Protein AF-A0A9P6FDU7-F1 (afdb_monomer)

Secondary structure (DSSP, 8-state):
-----PPP---PPPP-------PPPPPPSS-SEEEEEEE----HHHHHHSHHHHHHHHHSEEETTEE---SSHHHHHHHHHHS--TT--S-S---B-TTS--HHHHHHHTT--EEEEETT--STT--SSB-TTS--BGGG-HHHHBHHHHT-HHHHTTEEETTHHHHHHHHHH-TTTSTT-PPPSEEEEE--TTTSSSSS-HHHHHHHHHHHHHHHHTSHHHHTS-EEEEEEESS-S-TT-TT-B--EEEEESSTTTS-GGGTTEEE-S-EETHHHHHHHHHHHT----SSGGG-TTT-PPPHHHHHHHT--PPPPPTTT----SSPPP-GGGS--S---SS-----------PPP------------------

Organism: NCBI:txid979708

Nearest PDB structures (foldseek):
  6vdf-assembly1_A  TM=6.149E-01  e=6.778E-06  Salmonella enterica subsp. enterica serovar Typhimurium
  6xlp-assembly1_A  TM=5.492E-01  e=3.335E-06  Escherichia coli
  6vc7-assembly2_B  TM=5.500E-01  e=1.025E-05  Salmonella enterica subsp. enterica serovar Typhimurium
  5ojh-assembly1_A  TM=5.006E-01  e=8.116E-05  Salmonella enterica subsp. enterica serovar Typhimurium str. LT2
  6pd0-assembly2_B  TM=5.722E-01  e=7.672E-04  Escherichia coli K-12

Solvent-accessible surface area (backbone atoms only — not comparable to full-atom values): 20545 Å² total; per-residue (Å²): 141,81,89,82,84,85,82,83,84,77,85,77,78,78,81,81,74,75,86,82,78,75,73,74,76,64,74,34,64,43,34,45,23,38,40,38,38,51,31,34,42,39,43,28,72,59,47,64,66,34,71,58,50,44,53,50,35,54,64,9,33,30,35,78,32,28,20,24,62,27,34,46,56,26,26,29,40,34,17,39,47,40,28,48,40,60,27,40,51,52,72,65,93,64,71,43,61,55,88,55,69,38,53,65,57,42,35,51,76,67,66,43,48,58,38,34,30,29,31,72,38,89,42,68,51,60,74,60,60,54,45,97,87,61,40,23,51,40,53,69,36,42,60,57,26,27,32,53,27,49,70,29,79,72,54,20,66,31,32,31,25,35,81,51,51,66,55,47,44,54,41,32,48,29,63,86,85,33,64,87,45,71,63,50,30,39,33,39,36,28,57,22,38,60,40,20,9,66,78,53,36,64,64,43,21,41,54,44,48,67,64,53,45,59,62,50,50,67,27,60,36,32,48,74,34,43,25,37,34,38,43,36,42,32,21,35,64,56,67,82,44,44,52,13,50,22,51,31,38,40,38,37,34,34,57,81,46,44,36,76,90,47,36,55,37,74,40,71,64,54,31,27,43,23,14,57,42,25,32,56,21,54,34,62,70,52,66,71,87,76,43,41,28,60,33,58,87,45,12,21,37,50,62,80,43,15,72,57,58,70,53,80,68,56,91,64,54,81,89,69,57,62,74,11,34,55,47,66,54,21,82,75,58,81,48,73,72,89,71,64,96,70,72,88,81,87,76,82,87,84,82,83,83,85,82,80,85,79,87,73,88,79,87,79,85,86,88,84,88,77,88,83,90,134

Sequence (374 aa):
MFASLLATFTHAAKPDNPPNNQQQPPKGKAFDHIFIIFLENTNYALAASDPFFQHLSQIGITLTNYHALTHPSQPNYIASIAGDYYGINNDYDTSIPANYTTIVDLLESKHLTWKTYQEDMPEVCYKLPWTPDGLYFKKHNPFVIHESIAGNATRCKNVVPDSQLPLDLFAASSPTINPGVPLPNYMYYTPNMLNDGHNTTVRDASLFLSSFLPPLLASPAFLHTNTLVVITFDETEDYTISDNLVYTLLLGSNDFVIPPSLKNTTDATFYTHYSLLSTVESNWDLGNLGRNDANKTLANVFKVVADKTGYQNIEVASADVGVFNETIPGFLTGVPHQRSPHGPTSSPSHANAFVPLSTSCLLVTIAFIAATIV

Foldseek 3Di:
DDDDDDDDDDDDDDDDDDPPPLPAQDAWLQFQAEEEEAFAAADAVQLCPAPLSVVQLQQWAKAQFEAFFEDDQLLLLQCLFQVGSQLPFDLDQAAAELVRDTLVVLCVVLPAFEAEEEEPPPFQLDQDQADPVQFDGCSNPNQSSYCVQSVDPVNSNRYGYNVCVVVLLVLQQDCPVNNSSARGRYYYYYGTCQQRDNVHHSNSVSVNCVVPVPCVLVRSNQLVGFYKYKYWYNFHPDLVPQLRGIIMIIHTSDCSNPNPVNRSHYDHANEYSLLSSLQVCLRNVSDHSPHNVPVLLYHFHDVSSCVSSVNDHDRHDPVNRGRRSGGQHHDSNVDPRPDDVDDDPDDDDDDDDDDDDDDDDDDDDDDDDDDDDD

Mean predicted aligned error: 10.51 Å

Radius of gyration: 27.08 Å; Cα contacts (8 Å, |Δi|>4): 723; chains: 1; bounding box: 70×117×84 Å

Structure (mmCIF, N/CA/C/O backbone):
data_AF-A0A9P6FDU7-F1
#
_entry.id   AF-A0A9P6FDU7-F1
#
loop_
_atom_site.group_PDB
_atom_site.id
_atom_site.type_symbol
_atom_site.label_atom_id
_atom_site.label_alt_id
_atom_site.label_comp_id
_atom_site.label_asym_id
_atom_site.label_entity_id
_atom_site.label_seq_id
_atom_site.pdbx_PDB_ins_code
_atom_site.Cartn_x
_atom_site.Cartn_y
_atom_site.Cartn_z
_atom_site.occupancy
_atom_site.B_iso_or_equiv
_atom_site.auth_seq_id
_atom_site.auth_comp_id
_atom_site.auth_asym_id
_atom_site.auth_atom_id
_atom_site.pdbx_PDB_model_num
ATOM 1 N N . MET A 1 1 ? -49.930 70.484 -1.701 1.00 37.16 1 MET A N 1
ATOM 2 C CA . MET A 1 1 ? -50.100 69.398 -2.688 1.00 37.16 1 MET A CA 1
ATOM 3 C C . MET A 1 1 ? -48.739 68.758 -2.906 1.00 37.16 1 MET A C 1
ATOM 5 O O . MET A 1 1 ? -47.911 69.358 -3.572 1.00 37.16 1 MET A O 1
ATOM 9 N N . PHE A 1 2 ? -48.474 67.613 -2.277 1.00 34.53 2 PHE A N 1
ATOM 10 C CA . PHE A 1 2 ? -47.259 66.821 -2.494 1.00 34.53 2 PHE A CA 1
ATOM 11 C C . PHE A 1 2 ? -47.680 65.506 -3.150 1.00 34.53 2 PHE A C 1
ATOM 13 O O . PHE A 1 2 ? -48.535 64.800 -2.617 1.00 34.53 2 PHE A O 1
ATOM 20 N N . ALA A 1 3 ? -47.145 65.241 -4.341 1.00 37.03 3 ALA A N 1
ATOM 21 C CA . ALA A 1 3 ? -47.439 64.054 -5.131 1.00 37.03 3 ALA A CA 1
ATOM 22 C C . ALA A 1 3 ? -46.716 62.832 -4.545 1.00 37.03 3 ALA A C 1
ATOM 24 O O . ALA A 1 3 ? -45.520 62.886 -4.265 1.00 37.03 3 ALA A O 1
ATOM 25 N N . SER A 1 4 ? -47.464 61.746 -4.354 1.00 35.62 4 SER A N 1
ATOM 26 C CA . SER A 1 4 ? -46.976 60.455 -3.871 1.00 35.62 4 SER A CA 1
ATOM 27 C C . SER A 1 4 ? -46.641 59.564 -5.071 1.00 35.62 4 SER A C 1
ATOM 29 O O . SER A 1 4 ? -47.469 59.398 -5.966 1.00 35.62 4 SER A O 1
ATOM 31 N N . LEU A 1 5 ? -45.422 59.027 -5.103 1.00 36.72 5 LEU A N 1
ATOM 32 C CA . LEU A 1 5 ? -44.940 58.089 -6.115 1.00 36.72 5 LEU A CA 1
ATOM 33 C C . LEU A 1 5 ? -45.101 56.665 -5.551 1.00 36.72 5 LEU A C 1
ATOM 35 O O . LEU A 1 5 ? -44.397 56.298 -4.612 1.00 36.72 5 LEU A O 1
ATOM 39 N N . LEU A 1 6 ? -46.037 55.872 -6.085 1.00 39.12 6 LEU A N 1
ATOM 40 C CA . LEU A 1 6 ? -46.142 54.443 -5.768 1.00 39.12 6 LEU A CA 1
ATOM 41 C C . LEU A 1 6 ? -45.146 53.649 -6.624 1.00 39.12 6 LEU A C 1
ATOM 43 O O . LEU A 1 6 ? -45.241 53.648 -7.849 1.00 39.12 6 LEU A O 1
ATOM 47 N N . ALA A 1 7 ? -44.222 52.944 -5.971 1.00 38.97 7 ALA A N 1
ATOM 48 C CA . ALA A 1 7 ? -43.352 51.957 -6.597 1.00 38.97 7 ALA A CA 1
ATOM 49 C C . ALA A 1 7 ? -44.064 50.595 -6.669 1.00 38.97 7 ALA A C 1
ATOM 51 O O . ALA A 1 7 ? -44.467 50.034 -5.650 1.00 38.97 7 ALA A O 1
ATOM 52 N N . THR A 1 8 ? -44.214 50.054 -7.875 1.00 37.62 8 THR A N 1
ATOM 53 C CA . THR A 1 8 ? -44.673 48.683 -8.122 1.00 37.62 8 THR A CA 1
ATOM 54 C C . THR A 1 8 ? -43.504 47.709 -7.974 1.00 37.62 8 THR A C 1
ATOM 56 O O . THR A 1 8 ? -42.554 47.772 -8.752 1.00 37.62 8 THR A O 1
ATOM 59 N N . PHE A 1 9 ? -43.575 46.790 -7.008 1.00 37.19 9 PHE A N 1
ATOM 60 C CA . PHE A 1 9 ? -42.635 45.673 -6.886 1.00 37.19 9 PHE A CA 1
ATOM 61 C C . PHE A 1 9 ? -43.047 44.530 -7.821 1.00 37.19 9 PHE A C 1
ATOM 63 O O . PHE A 1 9 ? -44.046 43.849 -7.585 1.00 37.19 9 PHE A O 1
ATOM 70 N N . THR A 1 10 ? -42.267 44.291 -8.873 1.00 41.31 10 THR A N 1
ATOM 71 C CA . THR A 1 10 ? -42.308 43.039 -9.633 1.00 41.31 10 THR A CA 1
ATOM 72 C C . THR A 1 10 ? -41.514 41.974 -8.871 1.00 41.31 10 THR A C 1
ATOM 74 O O . THR A 1 10 ? -40.350 42.169 -8.526 1.00 41.31 10 THR A O 1
ATOM 77 N N . HIS A 1 11 ? -42.154 40.844 -8.564 1.00 41.19 11 HIS A N 1
ATOM 78 C CA . HIS A 1 11 ? -41.481 39.678 -7.992 1.00 41.19 11 HIS A CA 1
ATOM 79 C C . HIS A 1 11 ? -40.596 39.041 -9.070 1.00 41.19 11 HIS A C 1
ATOM 81 O O . HIS A 1 11 ? -41.097 38.378 -9.976 1.00 41.19 11 HIS A O 1
ATOM 87 N N . ALA A 1 12 ? -39.283 39.258 -8.987 1.00 41.66 12 ALA A N 1
ATOM 88 C CA . ALA A 1 12 ? -38.319 38.515 -9.784 1.00 41.66 12 ALA A CA 1
ATOM 89 C C . ALA A 1 12 ? -38.280 37.057 -9.297 1.00 41.66 12 ALA A C 1
ATOM 91 O O . ALA A 1 12 ? -38.052 36.797 -8.113 1.00 41.66 12 ALA A O 1
ATOM 92 N N . ALA A 1 13 ? -38.523 36.112 -10.207 1.00 46.81 13 ALA A N 1
ATOM 93 C CA . ALA A 1 13 ? -38.339 34.692 -9.947 1.00 46.81 13 ALA A CA 1
ATOM 94 C C . ALA A 1 13 ? -36.870 34.417 -9.586 1.00 46.81 13 ALA A C 1
ATOM 96 O O . ALA A 1 13 ? -35.951 34.924 -10.233 1.00 46.81 13 ALA A O 1
ATOM 97 N N . LYS A 1 14 ? -36.661 33.633 -8.525 1.00 37.91 14 LYS A N 1
ATOM 98 C CA . LYS A 1 14 ? -35.339 33.190 -8.078 1.00 37.91 14 LYS A CA 1
ATOM 99 C C . LYS A 1 14 ? -34.711 32.333 -9.191 1.00 37.91 14 LYS A C 1
ATOM 101 O O . LYS A 1 14 ? -35.411 31.466 -9.706 1.00 37.91 14 LYS A O 1
ATOM 106 N N . PRO A 1 15 ? -33.443 32.549 -9.577 1.00 40.75 15 PRO A N 1
ATOM 107 C CA . PRO A 1 15 ? -32.789 31.678 -10.544 1.00 40.75 15 PRO A CA 1
ATOM 108 C C . PRO A 1 15 ? -32.671 30.269 -9.953 1.00 40.75 15 PRO A C 1
ATOM 110 O O . PRO A 1 15 ? -32.199 30.103 -8.824 1.00 40.75 15 PRO A O 1
ATOM 113 N N . ASP A 1 16 ? -33.133 29.273 -10.706 1.00 44.03 16 ASP A N 1
ATOM 114 C CA . ASP A 1 16 ? -32.938 27.863 -10.388 1.00 44.03 16 ASP A CA 1
ATOM 115 C C . ASP A 1 16 ? -31.435 27.561 -10.396 1.00 44.03 16 ASP A C 1
ATOM 117 O O . ASP A 1 16 ? -30.762 27.680 -11.422 1.00 44.03 16 ASP A O 1
ATOM 121 N N . ASN A 1 17 ? -30.894 27.190 -9.235 1.00 39.34 17 ASN A N 1
ATOM 122 C CA . ASN A 1 17 ? -29.548 26.634 -9.166 1.00 39.34 17 ASN A CA 1
ATOM 123 C C . ASN A 1 17 ? -29.546 25.281 -9.898 1.00 39.34 17 ASN A C 1
ATOM 125 O O . ASN A 1 17 ? -30.415 24.451 -9.612 1.00 39.34 17 ASN A O 1
ATOM 129 N N . PRO A 1 18 ? -28.572 25.007 -10.784 1.00 38.03 18 PRO A N 1
ATOM 130 C CA . PRO A 1 18 ? -28.398 23.664 -11.317 1.00 38.03 18 PRO A CA 1
ATOM 131 C C . PRO A 1 18 ? -28.108 22.694 -10.158 1.00 38.03 18 PRO A C 1
ATOM 133 O O . PRO A 1 18 ? -27.490 23.097 -9.165 1.00 38.03 18 PRO A O 1
ATOM 136 N N . PRO A 1 19 ? -28.534 21.421 -10.242 1.00 41.03 19 PRO A N 1
ATOM 137 C CA . PRO A 1 19 ? -28.217 20.442 -9.217 1.00 41.03 19 PRO A CA 1
ATOM 138 C C . PRO A 1 19 ? -26.701 20.239 -9.197 1.00 41.03 19 PRO A C 1
ATOM 140 O O . PRO A 1 19 ? -26.125 19.633 -10.099 1.00 41.03 19 PRO A O 1
ATOM 143 N N . ASN A 1 20 ? -26.048 20.771 -8.164 1.00 39.84 20 ASN A N 1
ATOM 144 C CA . ASN A 1 20 ? -24.661 20.474 -7.846 1.00 39.84 20 ASN A CA 1
ATOM 145 C C . ASN A 1 20 ? -24.599 19.035 -7.321 1.00 39.84 20 ASN A C 1
ATOM 147 O O . ASN A 1 20 ? -24.580 18.799 -6.116 1.00 39.84 20 ASN A O 1
ATOM 151 N N . ASN A 1 21 ? -24.663 18.065 -8.230 1.00 40.31 21 ASN A N 1
ATOM 152 C CA . ASN A 1 21 ? -24.623 16.645 -7.910 1.00 40.31 21 ASN A CA 1
ATOM 153 C C . ASN A 1 21 ? -23.164 16.200 -7.706 1.00 40.31 21 ASN A C 1
ATOM 155 O O . ASN A 1 21 ? -22.680 15.281 -8.361 1.00 40.31 21 ASN A O 1
ATOM 159 N N . GLN A 1 22 ? -22.436 16.880 -6.814 1.00 51.09 22 GLN A N 1
ATOM 160 C CA . GLN A 1 22 ? -21.206 16.329 -6.255 1.00 51.09 22 GLN A CA 1
ATOM 161 C C . GLN A 1 22 ? -21.613 15.237 -5.272 1.00 51.09 22 GLN A C 1
ATOM 163 O O . GLN A 1 22 ? -21.874 15.485 -4.096 1.00 51.09 22 GLN A O 1
ATOM 168 N N . GLN A 1 23 ? -21.778 14.032 -5.812 1.00 55.41 23 GLN A N 1
ATOM 169 C CA . GLN A 1 23 ? -22.074 12.836 -5.044 1.00 55.41 23 GLN A CA 1
ATOM 170 C C . GLN A 1 23 ? -20.997 12.688 -3.964 1.00 55.41 23 GLN A C 1
ATOM 172 O O . GLN A 1 23 ? -19.807 12.651 -4.274 1.00 55.41 23 GLN A O 1
ATOM 177 N N . GLN A 1 24 ? -21.411 12.674 -2.692 1.00 62.56 24 GLN A N 1
ATOM 178 C CA . GLN A 1 24 ? -20.482 12.436 -1.590 1.00 62.56 24 GLN A CA 1
ATOM 179 C C . GLN A 1 24 ? -19.735 11.113 -1.826 1.00 62.56 24 GLN A C 1
ATOM 181 O O . GLN A 1 24 ? -20.346 10.176 -2.353 1.00 62.56 24 GLN A O 1
ATOM 186 N N . PRO A 1 25 ? -18.447 11.016 -1.440 1.00 67.31 25 PRO A N 1
ATOM 187 C CA . PRO A 1 25 ? -17.672 9.797 -1.626 1.00 67.31 25 PRO A CA 1
ATOM 188 C C . PRO A 1 25 ? -18.409 8.595 -1.037 1.00 67.31 25 PRO A C 1
ATOM 190 O O . PRO A 1 25 ? -18.948 8.713 0.073 1.00 67.31 25 PRO A O 1
ATOM 193 N N . PRO A 1 26 ? -18.421 7.443 -1.727 1.00 82.50 26 PRO A N 1
ATOM 194 C CA . PRO A 1 26 ? -19.001 6.232 -1.173 1.00 82.50 26 PRO A CA 1
ATOM 195 C C . PRO A 1 26 ? -18.349 5.888 0.174 1.00 82.50 26 PRO A C 1
ATOM 197 O O . PRO A 1 26 ? -17.127 5.775 0.285 1.00 82.50 26 PRO A O 1
ATOM 200 N N . LYS A 1 27 ? -19.180 5.739 1.209 1.00 92.12 27 LYS A N 1
ATOM 201 C CA . LYS A 1 27 ? -18.742 5.327 2.546 1.00 92.12 27 LYS A CA 1
ATOM 202 C C . LYS A 1 27 ? -18.352 3.855 2.538 1.00 92.12 27 LYS A C 1
ATOM 204 O O . LYS A 1 27 ? -19.052 3.040 1.935 1.00 92.12 27 LYS A O 1
ATOM 209 N N . GLY A 1 28 ? -17.249 3.521 3.198 1.00 95.81 28 GLY A N 1
ATOM 210 C CA . GLY A 1 28 ? -16.852 2.127 3.382 1.00 95.81 28 GLY A CA 1
ATOM 211 C C . GLY A 1 28 ? -17.377 1.558 4.694 1.00 95.81 28 GLY A C 1
ATOM 212 O O . GLY A 1 28 ? -17.835 2.282 5.580 1.00 95.81 28 GLY A O 1
ATOM 213 N N . LYS A 1 29 ? -17.341 0.232 4.820 1.00 96.81 29 LYS A N 1
ATOM 214 C CA . LYS A 1 29 ? -17.846 -0.474 6.008 1.00 96.81 29 LYS A CA 1
ATOM 215 C C . LYS A 1 29 ? -16.932 -0.292 7.226 1.00 96.81 29 LYS A C 1
ATOM 217 O O . LYS A 1 29 ? -17.412 -0.192 8.353 1.00 96.81 29 LYS A O 1
ATOM 222 N N . ALA A 1 30 ? -15.619 -0.258 7.008 1.00 97.62 30 ALA A N 1
ATOM 223 C CA . ALA A 1 30 ? -14.596 -0.158 8.045 1.00 97.62 30 ALA A CA 1
ATOM 224 C C . ALA A 1 30 ? -13.856 1.182 8.052 1.00 97.62 30 ALA A C 1
ATOM 226 O O . ALA A 1 30 ? -13.525 1.677 9.133 1.00 97.62 30 ALA A O 1
ATOM 227 N N . PHE A 1 31 ? -13.629 1.750 6.869 1.00 96.94 31 PHE A N 1
ATOM 228 C CA . PHE A 1 31 ? -12.971 3.033 6.629 1.00 96.94 31 PHE A CA 1
ATOM 229 C C . PHE A 1 31 ? -13.523 3.673 5.346 1.00 96.94 31 PHE A C 1
ATOM 231 O O . PHE A 1 31 ? -13.993 2.975 4.454 1.00 96.94 31 PHE A O 1
ATOM 238 N N . ASP A 1 32 ? -13.442 4.996 5.236 1.00 95.44 32 ASP A N 1
ATOM 239 C CA . ASP A 1 32 ? -13.854 5.770 4.055 1.00 95.44 32 ASP A CA 1
ATOM 240 C C . ASP A 1 32 ? -12.688 6.078 3.110 1.00 95.44 32 ASP A C 1
ATOM 242 O O . ASP A 1 32 ? -12.901 6.393 1.936 1.00 95.44 32 ASP A O 1
ATOM 246 N N . HIS A 1 33 ? -11.463 5.991 3.631 1.00 96.00 33 HIS A N 1
ATOM 247 C CA . HIS A 1 33 ? -10.228 6.183 2.885 1.00 96.00 33 HIS A CA 1
ATOM 248 C C . HIS A 1 33 ? -9.180 5.172 3.349 1.00 96.00 33 HIS A C 1
ATOM 250 O O . HIS A 1 33 ? -9.151 4.792 4.521 1.00 96.00 33 HIS A O 1
ATOM 256 N N . ILE A 1 34 ? -8.294 4.768 2.451 1.00 98.00 34 ILE A N 1
ATOM 257 C CA . ILE A 1 34 ? -7.098 3.997 2.778 1.00 98.00 34 ILE A CA 1
ATOM 258 C C . ILE A 1 34 ? -5.871 4.717 2.237 1.00 98.00 34 ILE A C 1
ATOM 260 O O . ILE A 1 34 ? -5.905 5.234 1.1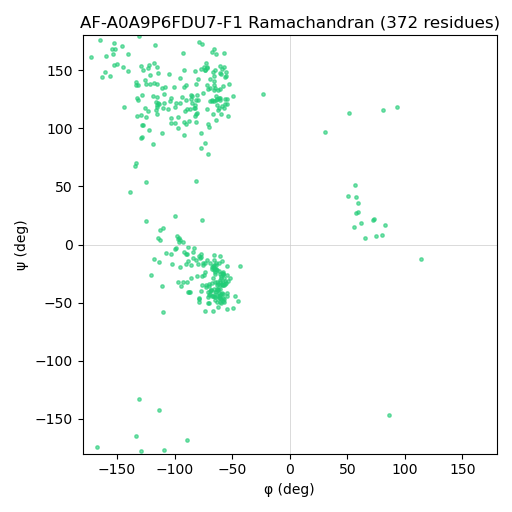20 1.00 98.00 34 ILE A O 1
ATOM 264 N N . PHE A 1 35 ? -4.802 4.754 3.027 1.00 98.31 35 PHE A N 1
ATOM 265 C CA . PHE A 1 35 ? -3.504 5.253 2.606 1.00 98.31 35 PHE A CA 1
ATOM 266 C C . PHE A 1 35 ? -2.427 4.198 2.829 1.00 98.31 35 PHE A C 1
ATOM 268 O O . PHE A 1 35 ? -2.095 3.874 3.966 1.00 98.31 35 PHE A O 1
ATOM 275 N N . ILE A 1 36 ? -1.911 3.646 1.738 1.00 98.81 36 ILE A N 1
ATOM 276 C CA . ILE A 1 36 ? -0.890 2.600 1.757 1.00 98.81 36 ILE A CA 1
ATOM 277 C C . ILE A 1 36 ? 0.460 3.265 1.516 1.00 98.81 36 ILE A C 1
ATOM 279 O O . ILE A 1 36 ? 0.637 3.916 0.492 1.00 98.81 36 ILE A O 1
ATOM 283 N N . ILE A 1 37 ? 1.390 3.109 2.450 1.00 98.75 37 ILE A N 1
ATOM 284 C CA . ILE A 1 37 ? 2.788 3.514 2.317 1.00 98.75 37 ILE A CA 1
ATOM 285 C C . ILE A 1 37 ? 3.592 2.233 2.122 1.00 98.75 37 ILE A C 1
ATOM 287 O O . ILE A 1 37 ? 3.596 1.364 2.998 1.00 98.75 37 ILE A O 1
ATOM 291 N N . PHE A 1 38 ? 4.217 2.113 0.957 1.00 97.75 38 PHE A N 1
ATOM 292 C CA . PHE A 1 38 ? 4.918 0.909 0.527 1.00 97.75 38 PHE A CA 1
ATOM 293 C C . PHE A 1 38 ? 6.420 1.199 0.494 1.00 97.75 38 PHE A C 1
ATOM 295 O O . PHE A 1 38 ? 6.918 1.823 -0.445 1.00 97.75 38 PHE A O 1
ATOM 302 N N . LEU A 1 39 ? 7.089 0.834 1.586 1.00 98.25 39 LEU A N 1
ATOM 303 C CA . LEU A 1 39 ? 8.531 0.968 1.782 1.00 98.25 39 LEU A CA 1
ATOM 304 C C . LEU A 1 39 ? 9.272 -0.157 1.063 1.00 98.25 39 LEU A C 1
ATOM 306 O O . LEU A 1 39 ? 8.645 -1.088 0.554 1.00 98.25 39 LEU A O 1
ATOM 310 N N . GLU A 1 40 ? 10.594 -0.071 1.068 1.00 92.62 40 GLU A N 1
ATOM 311 C CA . GLU A 1 40 ? 11.456 -1.010 0.375 1.00 92.62 40 GLU A CA 1
ATOM 312 C C . GLU A 1 40 ? 12.316 -1.825 1.348 1.00 92.62 40 GLU A C 1
ATOM 314 O O . GLU A 1 40 ? 12.619 -1.401 2.470 1.00 92.62 40 GLU A O 1
ATOM 319 N N . ASN A 1 41 ? 12.548 -3.048 0.891 1.00 88.50 41 ASN A N 1
ATOM 320 C CA . ASN A 1 41 ? 12.980 -4.263 1.522 1.00 88.50 41 ASN A CA 1
ATOM 321 C C . ASN A 1 41 ? 13.754 -4.137 2.837 1.00 88.50 41 ASN A C 1
ATOM 323 O O . ASN A 1 41 ? 14.725 -3.406 3.029 1.00 88.50 41 ASN A O 1
ATOM 327 N N . THR A 1 42 ? 13.278 -4.907 3.812 1.00 95.12 42 THR A N 1
ATOM 328 C CA . THR A 1 42 ? 13.975 -5.067 5.080 1.00 95.12 42 THR A CA 1
ATOM 329 C C . THR A 1 42 ? 13.505 -6.317 5.805 1.00 95.12 42 THR A C 1
ATOM 331 O O . THR A 1 42 ? 12.343 -6.717 5.744 1.00 95.12 42 THR A O 1
ATOM 334 N N . ASN A 1 43 ? 14.403 -6.932 6.570 1.00 95.44 43 ASN A N 1
ATOM 335 C CA . ASN A 1 43 ? 14.043 -8.079 7.396 1.00 95.44 43 ASN A CA 1
ATOM 336 C C . ASN A 1 43 ? 13.124 -7.642 8.547 1.00 95.44 43 ASN A C 1
ATOM 338 O O . ASN A 1 43 ? 13.446 -6.696 9.272 1.00 95.44 43 ASN A O 1
ATOM 342 N N . TYR A 1 44 ? 12.038 -8.389 8.794 1.00 96.75 44 TYR A N 1
ATOM 343 C CA . TYR A 1 44 ? 11.055 -8.092 9.850 1.00 96.75 44 TYR A CA 1
ATOM 344 C C . TYR A 1 44 ? 11.701 -7.713 11.188 1.00 96.75 44 TYR A C 1
ATOM 346 O O . TYR A 1 44 ? 11.335 -6.713 11.802 1.00 96.75 44 TYR A O 1
ATOM 354 N N . ALA A 1 45 ? 12.678 -8.504 11.647 1.00 96.62 45 ALA A N 1
ATOM 355 C CA . ALA A 1 45 ? 13.324 -8.293 12.941 1.00 96.62 45 ALA A CA 1
ATOM 356 C C . ALA A 1 45 ? 14.056 -6.946 13.024 1.00 96.62 45 ALA A C 1
ATOM 358 O O . ALA A 1 45 ? 14.082 -6.333 14.091 1.00 96.62 45 ALA A O 1
ATOM 359 N N . LEU A 1 46 ? 14.623 -6.476 11.909 1.00 96.75 46 LEU A N 1
ATOM 360 C CA . LEU A 1 46 ? 15.338 -5.210 11.851 1.00 96.75 46 LEU A CA 1
ATOM 361 C C . LEU A 1 46 ? 14.351 -4.040 11.975 1.00 96.75 46 LEU A C 1
ATOM 363 O O . LEU A 1 46 ? 14.509 -3.225 12.884 1.00 96.75 46 LEU A O 1
ATOM 367 N N . ALA A 1 47 ? 13.278 -4.029 11.177 1.00 97.19 47 ALA A N 1
ATOM 368 C CA . ALA A 1 47 ? 12.203 -3.037 11.294 1.00 97.19 47 ALA A CA 1
ATOM 369 C C . ALA A 1 47 ? 11.523 -3.057 12.669 1.00 97.19 47 ALA A C 1
ATOM 371 O O . ALA A 1 47 ? 11.379 -2.017 13.306 1.00 97.19 47 ALA A O 1
ATOM 372 N N . ALA A 1 48 ? 11.170 -4.237 13.186 1.00 97.38 48 ALA A N 1
ATOM 373 C CA . ALA A 1 48 ? 10.529 -4.382 14.494 1.00 97.38 48 ALA A CA 1
ATOM 374 C C . ALA A 1 48 ? 11.428 -3.939 15.669 1.00 97.38 48 ALA A C 1
ATOM 376 O O . ALA A 1 48 ? 10.935 -3.658 16.767 1.00 97.38 48 ALA A O 1
ATOM 377 N N . SER A 1 49 ? 12.748 -3.890 15.464 1.00 97.31 49 SER A N 1
ATOM 378 C CA . SER A 1 49 ? 13.711 -3.406 16.457 1.00 97.31 49 SER A CA 1
ATOM 379 C C . SER A 1 49 ? 13.960 -1.896 16.399 1.00 97.31 49 SER A C 1
ATOM 381 O O . SER A 1 49 ? 14.512 -1.346 17.355 1.00 97.31 49 SER A O 1
ATOM 383 N N . ASP A 1 50 ? 13.551 -1.213 15.325 1.00 98.12 50 ASP A N 1
ATOM 384 C CA . ASP A 1 50 ? 13.761 0.227 15.193 1.00 98.12 50 ASP A CA 1
ATOM 385 C C . ASP A 1 50 ? 12.843 1.013 16.160 1.00 98.12 50 ASP A C 1
ATOM 387 O O . ASP A 1 50 ? 11.637 0.742 16.240 1.00 98.12 50 ASP A O 1
ATOM 391 N N . PRO A 1 51 ? 13.372 2.013 16.895 1.00 97.88 51 PRO A N 1
ATOM 392 C CA . PRO A 1 51 ? 12.602 2.734 17.908 1.00 97.88 51 PRO A CA 1
ATOM 393 C C . PRO A 1 51 ? 11.347 3.437 17.386 1.00 97.88 51 PRO A C 1
ATOM 395 O O . PRO A 1 51 ? 10.355 3.540 18.113 1.00 97.88 51 PRO A O 1
ATOM 398 N N . PHE A 1 52 ? 11.370 3.959 16.158 1.00 97.94 52 PHE A N 1
ATOM 399 C CA . PHE A 1 52 ? 10.216 4.667 15.618 1.00 97.94 52 PHE A CA 1
ATOM 400 C C . PHE A 1 52 ? 9.136 3.684 15.166 1.00 97.94 52 PHE A C 1
ATOM 402 O O . PHE A 1 52 ? 7.966 3.888 15.481 1.00 97.94 52 PHE A O 1
ATOM 409 N N . PHE A 1 53 ? 9.504 2.566 14.539 1.00 98.12 53 PHE A N 1
ATOM 410 C CA . PHE A 1 53 ? 8.545 1.499 14.235 1.00 98.12 53 PHE A CA 1
ATOM 411 C C . PHE A 1 53 ? 7.927 0.891 15.506 1.00 98.12 53 PHE A C 1
ATOM 413 O O . PHE A 1 53 ? 6.715 0.666 15.551 1.00 98.12 53 PHE A O 1
ATOM 420 N N . GLN A 1 54 ? 8.704 0.727 16.582 1.00 98.25 54 GLN A N 1
ATOM 421 C CA . GLN A 1 54 ? 8.170 0.342 17.896 1.00 98.25 54 GLN A CA 1
ATOM 422 C C . GLN A 1 54 ? 7.180 1.370 18.448 1.00 98.25 54 GLN A C 1
ATOM 424 O O . GLN A 1 54 ? 6.138 0.997 18.986 1.00 98.25 54 GLN A O 1
ATOM 429 N N . HIS A 1 55 ? 7.470 2.664 18.298 1.00 97.81 55 HIS A N 1
ATOM 430 C CA . HIS A 1 55 ? 6.528 3.713 18.674 1.00 97.81 55 HIS A CA 1
ATOM 431 C C . HIS A 1 55 ? 5.229 3.628 17.862 1.00 97.81 55 HIS A C 1
ATOM 433 O O . HIS A 1 55 ? 4.144 3.691 18.437 1.00 97.81 55 HIS A O 1
ATOM 439 N N . LEU A 1 56 ? 5.318 3.417 16.547 1.00 97.94 56 LEU A N 1
ATOM 440 C CA . LEU A 1 56 ? 4.137 3.244 15.703 1.00 97.94 56 LEU A CA 1
ATOM 441 C C . LEU A 1 56 ? 3.322 1.999 16.106 1.00 97.94 56 LEU A C 1
ATOM 443 O O . LEU A 1 56 ? 2.095 2.070 16.168 1.00 97.94 56 LEU A O 1
ATOM 447 N N . SER A 1 57 ? 3.980 0.891 16.469 1.00 98.00 57 SER A N 1
ATOM 448 C CA . SER A 1 57 ? 3.314 -0.311 17.005 1.00 98.00 57 SER A CA 1
ATOM 449 C C . SER A 1 57 ? 2.473 -0.014 18.255 1.00 98.00 57 SER A C 1
ATOM 451 O O . SER A 1 57 ? 1.388 -0.567 18.411 1.00 98.00 57 SER A O 1
ATOM 453 N N . GLN A 1 58 ? 2.901 0.916 19.118 1.00 97.88 58 GLN A N 1
ATOM 454 C CA . GLN A 1 58 ? 2.146 1.291 20.327 1.00 97.88 58 GLN A CA 1
ATOM 455 C C . GLN A 1 58 ? 0.823 2.011 20.027 1.00 97.88 58 GLN A C 1
ATOM 457 O O . GLN A 1 58 ? -0.064 2.052 20.880 1.00 97.88 58 GLN A O 1
ATOM 462 N N . ILE A 1 59 ? 0.674 2.593 18.837 1.00 96.56 59 ILE A N 1
ATOM 463 C CA . ILE A 1 59 ? -0.522 3.349 18.434 1.00 96.56 59 ILE A CA 1
ATOM 464 C C . ILE A 1 59 ? -1.318 2.664 17.315 1.00 96.56 59 ILE A C 1
ATOM 466 O O . ILE A 1 59 ? -2.320 3.216 16.858 1.00 96.56 59 ILE A O 1
ATOM 470 N N . GLY A 1 60 ? -0.904 1.464 16.905 1.00 98.00 60 GLY A N 1
ATOM 471 C CA . GLY A 1 60 ? -1.499 0.693 15.817 1.00 98.00 60 GLY A CA 1
ATOM 472 C C . GLY A 1 60 ? -1.749 -0.773 16.155 1.00 98.00 60 GLY A C 1
ATOM 473 O O . GLY A 1 60 ? -1.723 -1.172 17.321 1.00 98.00 60 GLY A O 1
ATOM 474 N N . ILE A 1 61 ? -1.990 -1.555 15.103 1.00 98.81 61 ILE A N 1
ATOM 475 C CA . ILE A 1 61 ? -2.043 -3.022 15.123 1.00 98.81 61 ILE A CA 1
ATOM 476 C C . ILE A 1 61 ? -0.888 -3.539 14.268 1.00 98.81 61 ILE A C 1
ATOM 478 O O . ILE A 1 61 ? -0.839 -3.245 13.071 1.00 98.81 61 ILE A O 1
ATOM 482 N N . THR A 1 62 ? 0.015 -4.320 14.852 1.00 98.81 62 THR A N 1
ATOM 483 C CA . THR A 1 62 ? 1.113 -4.957 14.107 1.00 98.81 62 THR A CA 1
ATOM 484 C C . THR A 1 62 ? 0.635 -6.280 13.513 1.00 98.81 62 THR A C 1
ATOM 486 O O . THR A 1 62 ? 0.143 -7.144 14.241 1.00 98.81 62 THR A O 1
ATOM 489 N N . LEU A 1 63 ? 0.782 -6.462 12.201 1.00 98.81 63 LEU A N 1
ATOM 490 C CA . LEU A 1 63 ? 0.465 -7.719 11.522 1.00 98.81 63 LEU A CA 1
ATOM 491 C C . LEU A 1 63 ? 1.703 -8.621 11.574 1.00 98.81 63 LEU A C 1
ATOM 493 O O . LEU A 1 63 ? 2.694 -8.361 10.898 1.00 98.81 63 LEU A O 1
ATOM 497 N N . THR A 1 64 ? 1.671 -9.660 12.405 1.00 98.00 64 THR A N 1
ATOM 498 C CA . THR A 1 64 ? 2.856 -10.485 12.716 1.00 98.00 64 THR A CA 1
ATOM 499 C C . THR A 1 64 ? 3.000 -11.714 11.820 1.00 98.00 64 THR A C 1
ATOM 501 O O . THR A 1 64 ? 3.889 -12.526 12.043 1.00 98.00 64 THR A O 1
ATOM 504 N N . ASN A 1 65 ? 2.096 -11.884 10.855 1.00 97.31 65 ASN A N 1
ATOM 505 C CA . ASN A 1 65 ? 2.035 -13.019 9.933 1.00 97.31 65 ASN A CA 1
ATOM 506 C C . ASN A 1 65 ? 1.705 -12.516 8.514 1.00 97.31 65 ASN A C 1
ATOM 508 O O . ASN A 1 65 ? 0.778 -12.993 7.859 1.00 97.31 65 ASN A O 1
ATOM 512 N N . TYR A 1 66 ? 2.394 -11.444 8.104 1.00 98.31 66 TYR A N 1
ATOM 513 C CA . TYR A 1 66 ? 2.219 -10.780 6.815 1.00 98.31 66 TYR A CA 1
ATOM 514 C C . TYR A 1 66 ? 3.451 -11.021 5.941 1.00 98.31 66 TYR A C 1
ATOM 516 O O . TYR A 1 66 ? 4.558 -10.602 6.281 1.00 98.31 66 TYR A O 1
ATOM 524 N N . HIS A 1 67 ? 3.238 -11.685 4.813 1.00 97.88 67 HIS A N 1
ATOM 525 C CA . HIS A 1 67 ? 4.295 -12.168 3.935 1.00 97.88 67 HIS A CA 1
ATOM 526 C C . HIS A 1 67 ? 4.303 -11.392 2.618 1.00 97.88 67 HIS A C 1
ATOM 528 O O . HIS A 1 67 ? 3.258 -11.174 1.994 1.00 97.88 67 HIS A O 1
ATOM 534 N N . ALA A 1 68 ? 5.484 -10.988 2.171 1.00 97.62 68 ALA A N 1
ATOM 535 C CA . ALA A 1 68 ? 5.679 -10.621 0.780 1.00 97.62 68 ALA A CA 1
ATOM 536 C C . ALA A 1 68 ? 5.495 -11.852 -0.120 1.00 97.62 68 ALA A C 1
ATOM 538 O O . ALA A 1 68 ? 5.348 -12.983 0.350 1.00 97.62 68 ALA A O 1
ATOM 539 N N . LEU A 1 69 ? 5.396 -11.636 -1.427 1.00 95.75 69 LEU A N 1
ATOM 540 C CA . LEU A 1 69 ? 4.981 -12.687 -2.356 1.00 95.75 69 LEU A CA 1
ATOM 541 C C . LEU A 1 69 ? 6.146 -13.381 -3.030 1.00 95.75 69 LEU A C 1
ATOM 543 O O . LEU A 1 69 ? 6.016 -14.547 -3.413 1.00 95.75 69 LEU A O 1
ATOM 547 N N . THR A 1 70 ? 7.227 -12.649 -3.275 1.00 94.50 70 THR A N 1
ATOM 548 C CA . THR A 1 70 ? 8.348 -13.158 -4.052 1.00 94.50 70 THR A CA 1
ATOM 549 C C . THR A 1 70 ? 9.585 -12.267 -3.942 1.00 94.50 70 THR A C 1
ATOM 551 O O . THR A 1 70 ? 9.574 -11.303 -3.188 1.00 94.50 70 THR A O 1
ATOM 554 N N . HIS A 1 71 ? 10.614 -12.612 -4.716 1.00 92.56 71 HIS A N 1
ATOM 555 C CA . HIS A 1 71 ? 11.769 -11.780 -5.034 1.00 92.56 71 HIS A CA 1
ATOM 556 C C . HIS A 1 71 ? 11.955 -11.679 -6.552 1.00 92.56 71 HIS A C 1
ATOM 558 O O . HIS A 1 71 ? 11.820 -12.712 -7.230 1.00 92.56 71 HIS A O 1
ATOM 564 N N . PRO A 1 72 ? 12.349 -10.518 -7.114 1.00 93.94 72 PRO A N 1
ATOM 565 C CA . PRO A 1 72 ? 12.684 -9.248 -6.442 1.00 93.94 72 PRO A CA 1
ATOM 566 C C . PRO A 1 72 ? 11.467 -8.313 -6.234 1.00 93.94 72 PRO A C 1
ATOM 568 O O . PRO A 1 72 ? 10.325 -8.721 -6.465 1.00 93.94 72 PRO A O 1
ATOM 571 N N . SER A 1 73 ? 11.730 -7.054 -5.866 1.00 95.69 73 SER A N 1
ATOM 572 C CA . SER A 1 73 ? 10.786 -5.985 -5.511 1.00 95.69 73 SER A CA 1
ATOM 573 C C . SER A 1 73 ? 9.627 -5.763 -6.486 1.00 95.69 73 SER A C 1
ATOM 575 O O . SER A 1 73 ? 8.457 -5.766 -6.095 1.00 95.69 73 SER A O 1
ATOM 577 N N . GLN A 1 74 ? 9.903 -5.537 -7.778 1.00 96.50 74 GLN A N 1
ATOM 578 C CA . GLN A 1 74 ? 8.895 -5.097 -8.757 1.00 96.50 74 GLN A CA 1
ATOM 579 C C . GLN A 1 74 ? 7.652 -6.014 -8.827 1.00 96.50 74 GLN A C 1
ATOM 581 O O . GLN A 1 74 ? 6.526 -5.501 -8.846 1.00 96.50 74 GLN A O 1
ATOM 586 N N . PRO A 1 75 ? 7.797 -7.351 -8.850 1.00 96.69 75 PRO A N 1
ATOM 587 C CA . PRO A 1 75 ? 6.692 -8.294 -8.683 1.00 96.69 75 PRO A CA 1
ATOM 588 C C . PRO A 1 75 ? 5.758 -8.006 -7.498 1.00 96.69 75 PRO A C 1
ATOM 590 O O . PRO A 1 75 ? 4.537 -8.046 -7.671 1.00 96.69 75 PRO A O 1
ATOM 593 N N . ASN A 1 76 ? 6.293 -7.671 -6.322 1.00 98.00 76 ASN A N 1
ATOM 594 C CA . ASN A 1 76 ? 5.508 -7.383 -5.119 1.00 98.00 76 ASN A CA 1
ATOM 595 C C . ASN A 1 76 ? 4.652 -6.117 -5.292 1.00 98.00 76 ASN A C 1
ATOM 597 O O . ASN A 1 76 ? 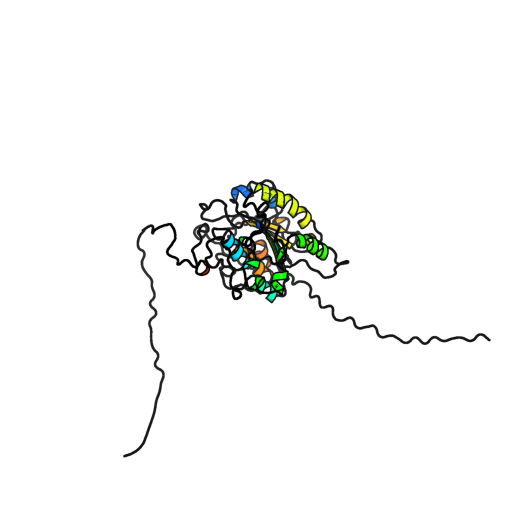3.446 -6.144 -5.018 1.00 98.00 76 ASN A O 1
ATOM 601 N N . TYR A 1 77 ? 5.225 -5.045 -5.854 1.00 98.25 77 TYR A N 1
ATOM 602 C CA . TYR A 1 77 ? 4.487 -3.823 -6.209 1.00 98.25 77 TYR A CA 1
ATOM 603 C C . TYR A 1 77 ? 3.372 -4.092 -7.227 1.00 98.25 77 TYR A C 1
ATOM 605 O O . TYR A 1 77 ? 2.260 -3.584 -7.095 1.00 98.25 77 TYR A O 1
ATOM 613 N N . ILE A 1 78 ? 3.641 -4.889 -8.263 1.00 98.19 78 ILE A N 1
ATOM 614 C CA . ILE A 1 78 ? 2.644 -5.230 -9.289 1.00 98.19 78 ILE A CA 1
ATOM 615 C C . ILE A 1 78 ? 1.484 -6.010 -8.664 1.00 98.19 78 ILE A C 1
ATOM 617 O O . ILE A 1 78 ? 0.313 -5.664 -8.856 1.00 98.19 78 ILE A O 1
ATOM 621 N N . ALA A 1 79 ? 1.808 -7.044 -7.893 1.00 97.75 79 ALA A N 1
ATOM 622 C CA . ALA A 1 79 ? 0.832 -7.918 -7.270 1.00 97.75 79 ALA A CA 1
ATOM 623 C C . ALA A 1 79 ? -0.063 -7.195 -6.254 1.00 97.75 79 ALA A C 1
ATOM 625 O O . ALA A 1 79 ? -1.246 -7.535 -6.159 1.00 97.75 79 ALA A O 1
ATOM 626 N N . SER A 1 80 ? 0.453 -6.175 -5.558 1.00 98.12 80 SER A N 1
ATOM 627 C CA . SER A 1 80 ? -0.300 -5.414 -4.550 1.00 98.12 80 SER A CA 1
ATOM 628 C C . SER A 1 80 ? -1.501 -4.648 -5.119 1.00 98.12 80 SER A C 1
ATOM 630 O O . SER A 1 80 ? -2.441 -4.363 -4.379 1.00 98.12 80 SER A O 1
ATOM 632 N N . ILE A 1 81 ? -1.513 -4.349 -6.427 1.00 98.56 81 ILE A N 1
ATOM 633 C CA . ILE A 1 81 ? -2.644 -3.676 -7.093 1.00 98.56 81 ILE A CA 1
ATOM 634 C C . ILE A 1 81 ? -3.372 -4.553 -8.114 1.00 98.56 81 ILE A C 1
ATOM 636 O O . ILE A 1 81 ? -4.464 -4.192 -8.559 1.00 98.56 81 ILE A O 1
ATOM 640 N N . ALA A 1 82 ? -2.767 -5.667 -8.530 1.00 98.25 82 ALA A N 1
ATOM 641 C CA . ALA A 1 82 ? -3.264 -6.482 -9.632 1.00 98.25 82 ALA A CA 1
ATOM 642 C C . ALA A 1 82 ? -3.661 -7.907 -9.234 1.00 98.25 82 ALA A C 1
ATOM 644 O O . ALA A 1 82 ? -4.295 -8.592 -10.031 1.00 98.25 82 ALA A O 1
ATOM 645 N N . GLY A 1 83 ? -3.314 -8.387 -8.041 1.00 97.44 83 GLY A N 1
ATOM 646 C CA . GLY A 1 83 ? -3.685 -9.736 -7.601 1.00 97.44 83 GLY A CA 1
ATOM 647 C C . GLY A 1 83 ? -2.869 -10.845 -8.274 1.00 97.44 83 GLY A C 1
ATOM 648 O O . GLY A 1 83 ? -3.182 -12.022 -8.114 1.00 97.44 83 GLY A O 1
ATOM 649 N N . ASP A 1 84 ? -1.840 -10.480 -9.039 1.00 95.44 84 ASP A N 1
ATOM 650 C CA . ASP A 1 84 ? -0.891 -11.372 -9.702 1.00 95.44 84 ASP A CA 1
ATOM 651 C C . ASP A 1 84 ? 0.348 -10.554 -10.109 1.00 95.44 84 ASP A C 1
ATOM 653 O O . ASP A 1 84 ? 0.213 -9.391 -10.489 1.00 95.44 84 ASP A O 1
ATOM 657 N N . TYR A 1 85 ? 1.538 -11.148 -10.040 1.00 94.00 85 TYR A N 1
ATOM 658 C CA . TYR A 1 85 ? 2.776 -10.583 -10.594 1.00 94.00 85 TYR A CA 1
ATOM 659 C C . TYR A 1 85 ? 3.105 -11.144 -11.988 1.00 94.00 85 TYR A C 1
ATOM 661 O O . TYR A 1 85 ? 4.149 -10.839 -12.563 1.00 94.00 85 TYR A O 1
ATOM 669 N N . TYR A 1 86 ? 2.220 -11.970 -12.556 1.00 92.31 86 TYR A N 1
ATOM 670 C CA . TYR A 1 86 ? 2.264 -12.503 -13.922 1.00 92.31 86 TYR A CA 1
ATOM 671 C C . TYR A 1 86 ? 3.545 -13.292 -14.240 1.00 92.31 86 TYR A C 1
ATOM 673 O O . TYR A 1 86 ? 3.993 -13.376 -15.391 1.00 92.31 86 TYR A O 1
ATOM 681 N N . GLY A 1 87 ? 4.146 -13.860 -13.192 1.00 88.50 87 GLY A N 1
ATOM 682 C CA . GLY A 1 87 ? 5.438 -14.539 -13.222 1.00 88.50 87 GLY A CA 1
ATOM 683 C C . GLY A 1 87 ? 6.617 -13.648 -13.621 1.00 88.50 87 GLY A C 1
ATOM 684 O O . GLY A 1 87 ? 7.647 -14.173 -14.040 1.00 88.50 87 GLY A O 1
ATOM 685 N N . ILE A 1 88 ? 6.489 -12.321 -13.536 1.00 89.94 88 ILE A N 1
ATOM 686 C CA . ILE A 1 88 ? 7.635 -11.408 -13.620 1.00 89.94 88 ILE A CA 1
ATOM 687 C C . ILE A 1 88 ? 8.568 -11.750 -12.464 1.00 89.94 88 ILE A C 1
ATOM 689 O O . ILE A 1 88 ? 8.110 -11.796 -11.336 1.00 89.94 88 ILE A O 1
ATOM 693 N N . ASN A 1 89 ? 9.842 -12.007 -12.761 1.00 89.69 89 ASN A N 1
ATOM 694 C CA . ASN A 1 89 ? 10.847 -12.513 -11.818 1.00 89.69 89 ASN A CA 1
ATOM 695 C C . ASN A 1 89 ? 12.096 -11.620 -11.735 1.00 89.69 89 ASN A C 1
ATOM 697 O O . ASN A 1 89 ? 13.194 -12.092 -11.441 1.00 89.69 89 ASN A O 1
ATOM 701 N N . ASN A 1 90 ? 11.962 -10.365 -12.146 1.00 90.75 90 ASN A N 1
ATOM 702 C CA . ASN A 1 90 ? 13.050 -9.411 -12.282 1.00 90.75 90 ASN A CA 1
ATOM 703 C C . ASN A 1 90 ? 12.509 -7.980 -12.146 1.00 90.75 90 ASN A C 1
ATOM 705 O O . ASN A 1 90 ? 11.304 -7.754 -12.245 1.00 90.75 90 ASN A O 1
ATOM 709 N N . ASP A 1 91 ? 13.435 -7.036 -12.007 1.00 92.75 91 ASP A N 1
ATOM 710 C CA . ASP A 1 91 ? 13.187 -5.593 -11.902 1.00 92.75 91 ASP A CA 1
ATOM 711 C C . ASP A 1 91 ? 13.413 -4.853 -13.235 1.00 92.75 91 ASP A C 1
ATOM 713 O O . ASP A 1 91 ? 13.777 -3.675 -13.274 1.00 92.75 91 ASP A O 1
ATOM 717 N N . TYR A 1 92 ? 13.292 -5.549 -14.369 1.00 92.75 92 TYR A N 1
ATOM 718 C CA . TYR A 1 92 ? 13.470 -4.906 -15.666 1.00 92.75 92 TYR A CA 1
ATOM 719 C C . TYR A 1 92 ? 12.272 -4.030 -16.009 1.00 92.75 92 TYR A C 1
ATOM 721 O O . TYR A 1 92 ? 11.126 -4.345 -15.668 1.00 92.75 92 TYR A O 1
ATOM 729 N N . ASP A 1 93 ? 12.545 -2.966 -16.771 1.00 93.00 93 ASP A N 1
ATOM 730 C CA . ASP A 1 93 ? 11.500 -2.101 -17.304 1.00 93.00 93 ASP A CA 1
ATOM 731 C C . ASP A 1 93 ? 10.469 -2.933 -18.071 1.00 93.00 93 ASP A C 1
ATOM 733 O O . ASP A 1 93 ? 10.737 -3.504 -19.129 1.00 93.00 93 ASP A O 1
ATOM 737 N N . THR A 1 94 ? 9.283 -3.016 -17.480 1.00 91.81 94 THR A N 1
ATOM 738 C CA . THR A 1 94 ? 8.181 -3.847 -17.941 1.00 91.81 94 THR A CA 1
ATOM 739 C C . THR A 1 94 ? 6.941 -2.979 -18.070 1.00 91.81 94 THR A C 1
ATOM 741 O O . THR A 1 94 ? 6.773 -1.975 -17.373 1.00 91.81 94 THR A O 1
ATOM 744 N N . SER A 1 95 ? 6.065 -3.353 -18.999 1.00 94.31 95 SER A N 1
ATOM 745 C CA . SER A 1 95 ? 4.743 -2.747 -19.133 1.00 94.31 95 SER A CA 1
ATOM 746 C C . SER A 1 95 ? 3.704 -3.854 -19.249 1.00 94.31 95 SER A C 1
ATOM 748 O O . SER A 1 95 ? 3.815 -4.739 -20.101 1.00 94.31 95 SER A O 1
ATOM 750 N N . ILE A 1 96 ? 2.711 -3.826 -18.369 1.00 95.88 96 ILE A N 1
ATOM 751 C CA . ILE A 1 96 ? 1.636 -4.813 -18.329 1.00 95.88 96 ILE A CA 1
ATOM 752 C C . ILE A 1 96 ? 0.540 -4.368 -19.303 1.00 95.88 96 ILE A C 1
ATOM 754 O O . ILE A 1 96 ? 0.096 -3.220 -19.221 1.00 95.88 96 ILE A O 1
ATOM 758 N N . PRO A 1 97 ? 0.086 -5.239 -20.225 1.00 95.56 97 PRO A N 1
ATOM 759 C CA . PRO A 1 97 ? -0.868 -4.851 -21.260 1.00 95.56 97 PRO A CA 1
ATOM 760 C C . PRO A 1 97 ? -2.195 -4.293 -20.720 1.00 95.56 97 PRO A C 1
ATOM 762 O O . PRO A 1 97 ? -2.686 -4.692 -19.667 1.00 95.56 97 PRO A O 1
ATOM 765 N N . ALA A 1 98 ? -2.834 -3.409 -21.492 1.00 96.19 98 ALA A N 1
ATOM 766 C CA . ALA A 1 98 ? -4.020 -2.666 -21.053 1.00 96.19 98 ALA A CA 1
ATOM 767 C C . ALA A 1 98 ? -5.275 -3.518 -20.785 1.00 96.19 98 ALA A C 1
ATOM 769 O O . ALA A 1 98 ? -6.235 -3.026 -20.200 1.00 96.19 98 ALA A O 1
ATOM 770 N N . ASN A 1 99 ? -5.294 -4.784 -21.210 1.00 94.62 99 ASN A N 1
ATOM 771 C CA . ASN A 1 99 ? -6.390 -5.714 -20.935 1.00 94.62 99 ASN A CA 1
ATOM 772 C C . ASN A 1 99 ? -6.292 -6.385 -19.553 1.00 94.62 99 ASN A C 1
ATOM 774 O O . ASN A 1 99 ? -7.180 -7.159 -19.199 1.00 94.62 99 ASN A O 1
ATOM 778 N N . TYR A 1 100 ? -5.234 -6.115 -18.786 1.00 95.88 100 TYR A N 1
ATOM 779 C CA . TYR A 1 100 ? -5.101 -6.575 -17.410 1.00 95.88 100 TYR A CA 1
ATOM 780 C C . TYR A 1 100 ? -5.671 -5.524 -16.458 1.00 95.88 100 TYR A C 1
ATOM 782 O O . TYR A 1 100 ? -5.179 -4.396 -16.358 1.00 95.88 100 TYR A O 1
ATOM 790 N N . THR A 1 101 ? -6.746 -5.913 -15.778 1.00 97.75 101 THR A N 1
ATOM 791 C CA . THR A 1 101 ? -7.420 -5.100 -14.765 1.00 97.75 101 THR A CA 1
ATOM 792 C C . THR A 1 101 ? -6.601 -4.982 -13.483 1.00 97.75 101 THR A C 1
ATOM 794 O O . THR A 1 101 ? -5.843 -5.890 -13.141 1.00 97.75 101 THR A O 1
ATOM 797 N N . THR A 1 102 ? -6.790 -3.895 -12.747 1.00 98.75 102 THR A N 1
ATOM 798 C CA . THR A 1 102 ? -6.219 -3.657 -11.414 1.00 98.75 102 THR A CA 1
ATOM 799 C C . THR A 1 102 ? -7.312 -3.202 -10.450 1.00 98.75 102 THR A C 1
ATOM 801 O O . THR A 1 102 ? -8.467 -3.009 -10.841 1.00 98.75 102 THR A O 1
ATOM 804 N N . ILE A 1 103 ? -6.953 -2.962 -9.190 1.00 98.75 103 ILE A N 1
ATOM 805 C CA . ILE A 1 103 ? -7.847 -2.371 -8.188 1.00 98.75 103 ILE A CA 1
ATOM 806 C C . ILE A 1 103 ? -8.507 -1.072 -8.667 1.00 98.75 103 ILE A C 1
ATOM 808 O O . ILE A 1 103 ? -9.632 -0.776 -8.276 1.00 98.75 103 ILE A O 1
ATOM 812 N N . VAL A 1 104 ? -7.855 -0.321 -9.562 1.00 98.69 104 VAL A N 1
ATOM 813 C CA . VAL A 1 104 ? -8.411 0.899 -10.162 1.00 98.69 104 VAL A CA 1
ATOM 814 C C . VAL A 1 104 ? -9.719 0.618 -10.901 1.00 98.69 104 VAL A C 1
ATOM 816 O O . VAL A 1 104 ? -10.671 1.383 -10.758 1.00 98.69 104 VAL A O 1
ATOM 819 N N . ASP A 1 105 ? -9.805 -0.488 -11.644 1.00 98.62 105 ASP A N 1
ATOM 820 C CA . ASP A 1 105 ? -11.029 -0.867 -12.356 1.00 98.62 105 ASP A CA 1
ATOM 821 C C . ASP A 1 105 ? -12.178 -1.154 -11.378 1.00 98.62 105 ASP A C 1
ATOM 823 O O . ASP A 1 105 ? -13.312 -0.722 -11.597 1.00 98.62 105 ASP A O 1
ATOM 827 N N . LEU A 1 106 ? -11.876 -1.828 -10.264 1.00 98.56 106 LEU A N 1
ATOM 828 C CA . LEU A 1 106 ? -12.848 -2.137 -9.216 1.00 98.56 106 LEU A CA 1
ATOM 829 C C . LEU A 1 106 ? -13.319 -0.875 -8.480 1.00 98.56 106 LEU A C 1
ATOM 831 O O . LEU A 1 106 ? -14.523 -0.689 -8.289 1.00 98.56 106 LEU A O 1
ATOM 835 N N . LEU A 1 107 ? -12.397 0.019 -8.121 1.00 98.44 107 LEU A N 1
ATOM 836 C CA . LEU A 1 107 ? -12.704 1.294 -7.467 1.00 98.44 107 LEU A CA 1
ATOM 837 C C . LEU A 1 107 ? -13.609 2.164 -8.348 1.00 98.44 107 LEU A C 1
ATOM 839 O O . LEU A 1 107 ? -14.664 2.628 -7.905 1.00 98.44 107 LEU A O 1
ATOM 843 N N . GLU A 1 108 ? -13.245 2.336 -9.619 1.00 97.44 108 GLU A N 1
ATOM 844 C CA . GLU A 1 108 ? -14.008 3.155 -10.565 1.00 97.44 108 GLU A CA 1
ATOM 845 C C . GLU A 1 108 ? -15.402 2.575 -10.840 1.00 97.44 108 GLU A C 1
ATOM 847 O O . GLU A 1 108 ? -16.359 3.340 -10.985 1.00 97.44 108 GLU A O 1
ATOM 852 N N . SER A 1 109 ? -15.559 1.244 -10.815 1.00 96.31 109 SER A N 1
ATOM 853 C CA . SER A 1 109 ? -16.866 0.582 -10.968 1.00 96.31 109 SER A CA 1
ATOM 854 C C . SER A 1 109 ? -17.881 0.950 -9.874 1.00 96.31 109 SER A C 1
ATOM 856 O O . SER A 1 109 ? -19.090 0.855 -10.091 1.00 96.31 109 SER A O 1
ATOM 858 N N . LYS A 1 110 ? -17.402 1.408 -8.710 1.00 95.25 110 LYS A N 1
ATOM 859 C CA . LYS A 1 110 ? -18.215 1.883 -7.578 1.00 95.25 110 LYS A CA 1
ATOM 860 C C . LYS A 1 110 ? -18.109 3.393 -7.361 1.00 95.25 110 LYS A C 1
ATOM 862 O O . LYS A 1 110 ? -18.533 3.885 -6.317 1.00 95.25 110 LYS A O 1
ATOM 867 N N . HIS A 1 111 ? -17.574 4.131 -8.336 1.00 93.62 111 HIS A N 1
ATOM 868 C CA . HIS A 1 111 ? -17.363 5.580 -8.263 1.00 93.62 111 HIS A CA 1
ATOM 869 C C . HIS A 1 111 ? -16.449 6.020 -7.104 1.00 93.62 111 HIS A C 1
ATOM 871 O O . HIS A 1 111 ? -16.576 7.136 -6.599 1.00 93.62 111 HIS A O 1
ATOM 877 N N . LEU A 1 112 ? -15.529 5.152 -6.675 1.00 95.56 112 LEU A N 1
ATOM 878 C CA . LEU A 1 112 ? -14.488 5.509 -5.718 1.00 95.56 112 LEU A CA 1
ATOM 879 C C . LEU A 1 112 ? -13.359 6.248 -6.432 1.00 95.56 112 LEU A C 1
ATOM 881 O O . LEU A 1 112 ? -12.987 5.934 -7.563 1.00 95.56 112 LEU A O 1
ATOM 885 N N . THR A 1 113 ? -12.806 7.239 -5.744 1.00 96.06 113 THR A N 1
ATOM 886 C CA . THR A 1 113 ? -11.671 8.021 -6.239 1.00 96.06 113 THR A CA 1
ATOM 887 C C . THR A 1 113 ? -10.358 7.413 -5.774 1.00 96.06 113 THR A C 1
ATOM 889 O O . THR A 1 113 ? -10.275 6.816 -4.700 1.00 96.06 113 THR A O 1
ATOM 892 N N . TRP A 1 114 ? -9.308 7.586 -6.567 1.00 98.12 114 TRP A N 1
ATOM 893 C CA . TRP A 1 114 ? -7.992 7.061 -6.242 1.00 98.12 114 TRP A CA 1
ATOM 894 C C . TRP A 1 114 ? -6.898 8.005 -6.722 1.00 98.12 114 TRP A C 1
ATOM 896 O O . TRP A 1 114 ? -7.095 8.770 -7.670 1.00 98.12 114 TRP A O 1
ATOM 906 N N . LYS A 1 115 ? -5.754 7.966 -6.047 1.00 98.50 115 LYS A N 1
ATOM 907 C CA . LYS A 1 115 ? -4.555 8.708 -6.431 1.00 98.50 115 LYS A CA 1
ATOM 908 C C . LYS A 1 115 ? -3.322 8.026 -5.862 1.00 98.50 115 LYS A C 1
ATOM 910 O O . LYS A 1 115 ? -3.365 7.500 -4.755 1.00 98.50 115 LYS A O 1
ATOM 915 N N . THR A 1 116 ? -2.222 8.052 -6.596 1.00 98.69 116 THR A N 1
ATOM 916 C CA . THR A 1 116 ? -0.923 7.632 -6.076 1.00 98.69 116 THR A CA 1
ATOM 917 C C . THR A 1 116 ? 0.055 8.794 -6.083 1.00 98.69 116 THR A C 1
ATOM 919 O O . THR A 1 116 ? 0.076 9.585 -7.024 1.00 98.69 116 THR A O 1
ATOM 922 N N . TYR A 1 117 ? 0.832 8.887 -5.013 1.00 98.75 117 TYR A N 1
ATOM 923 C CA . TYR A 1 117 ? 1.811 9.922 -4.742 1.00 98.75 117 TYR A CA 1
ATOM 924 C C . TYR A 1 117 ? 3.186 9.268 -4.736 1.00 98.75 117 TYR A C 1
ATOM 926 O O . TYR A 1 117 ? 3.416 8.309 -4.003 1.00 98.75 117 TYR A O 1
ATOM 934 N N . GLN A 1 118 ? 4.069 9.746 -5.594 1.00 98.75 118 GLN A N 1
ATOM 935 C CA . GLN A 1 118 ? 5.357 9.114 -5.845 1.00 98.75 118 GLN A CA 1
ATOM 936 C C . GLN A 1 118 ? 6.445 10.140 -5.560 1.00 98.75 118 GLN A C 1
ATOM 938 O O . GLN A 1 118 ? 6.486 11.183 -6.222 1.00 98.75 118 GLN A O 1
ATOM 943 N N . GLU A 1 119 ? 7.259 9.886 -4.542 1.00 98.56 119 GLU A N 1
ATOM 944 C CA . GLU A 1 119 ? 8.301 10.821 -4.124 1.00 98.56 119 GLU A CA 1
ATOM 945 C C . GLU A 1 119 ? 9.361 10.976 -5.216 1.00 98.56 119 GLU A C 1
ATOM 947 O O . GLU A 1 119 ? 9.764 10.003 -5.854 1.00 98.56 119 GLU A O 1
ATOM 952 N N . ASP A 1 120 ? 9.739 12.227 -5.486 1.00 98.19 120 ASP A N 1
ATOM 953 C CA . ASP A 1 120 ? 10.662 12.623 -6.559 1.00 98.19 120 ASP A CA 1
ATOM 954 C C . ASP A 1 120 ? 10.270 12.161 -7.974 1.00 98.19 120 ASP A C 1
ATOM 956 O O . ASP A 1 120 ? 11.059 12.261 -8.919 1.00 98.19 120 ASP A O 1
ATOM 960 N N . MET A 1 121 ? 9.021 11.727 -8.185 1.00 98.50 121 MET A N 1
ATOM 961 C CA . MET A 1 121 ? 8.512 11.555 -9.540 1.00 98.50 121 MET A CA 1
ATOM 962 C C . MET A 1 121 ? 8.460 12.936 -10.221 1.00 98.50 121 MET A C 1
ATOM 964 O O . MET A 1 121 ? 7.819 13.852 -9.705 1.00 98.50 121 MET A O 1
ATOM 968 N N . PRO A 1 122 ? 9.098 13.126 -11.388 1.00 97.81 122 PRO A N 1
ATOM 969 C CA . PRO A 1 122 ? 9.379 14.467 -11.907 1.00 97.81 122 PRO A CA 1
ATOM 970 C C . PRO A 1 122 ? 8.149 15.155 -12.509 1.00 97.81 122 PRO A C 1
ATOM 972 O O . PRO A 1 122 ? 8.066 16.381 -12.549 1.00 97.81 122 PRO A O 1
ATOM 975 N N . GLU A 1 123 ? 7.188 14.374 -12.997 1.00 98.00 123 GLU A N 1
ATOM 976 C CA . GLU A 1 123 ? 5.948 14.874 -13.575 1.00 98.00 123 GLU A CA 1
ATOM 977 C C . GLU A 1 123 ? 4.824 13.848 -13.438 1.00 98.00 123 GLU A C 1
ATOM 979 O O . GLU A 1 123 ? 5.052 12.667 -13.169 1.00 98.00 123 GLU A O 1
ATOM 984 N N . VAL A 1 124 ? 3.588 14.312 -13.630 1.00 98.50 124 VAL A N 1
ATOM 985 C CA . VAL A 1 124 ? 2.397 13.458 -13.621 1.00 98.50 124 VAL A CA 1
ATOM 986 C C . VAL A 1 124 ? 2.577 12.318 -14.617 1.00 98.50 124 VAL A C 1
ATOM 988 O O . VAL A 1 124 ? 2.783 12.552 -15.808 1.00 98.50 124 VAL A O 1
ATOM 991 N N . CYS A 1 125 ? 2.426 11.089 -14.123 1.00 97.94 125 CYS A N 1
ATOM 992 C CA . CYS A 1 125 ? 2.491 9.868 -14.914 1.00 97.94 125 CYS A CA 1
ATOM 993 C C . CYS A 1 125 ? 3.813 9.696 -15.677 1.00 97.94 125 CYS A C 1
ATOM 995 O O . CYS A 1 125 ? 3.818 9.287 -16.840 1.00 97.94 125 CYS A O 1
ATOM 997 N N . TYR A 1 126 ? 4.935 10.019 -15.034 1.00 98.19 126 TYR A N 1
ATOM 998 C CA . TYR A 1 126 ? 6.262 9.805 -15.599 1.00 98.19 126 TYR A CA 1
ATOM 999 C C . TYR A 1 126 ? 6.516 8.318 -15.896 1.00 98.19 126 TYR A C 1
ATOM 1001 O O . TYR A 1 126 ? 6.393 7.459 -15.021 1.00 98.19 126 TYR A O 1
ATOM 1009 N N . LYS A 1 127 ? 6.864 8.012 -17.153 1.00 96.25 127 LYS A N 1
ATOM 1010 C CA . LYS A 1 127 ? 6.932 6.631 -17.673 1.00 96.25 127 LYS A CA 1
ATOM 1011 C C . LYS A 1 127 ? 8.341 6.107 -17.908 1.00 96.25 127 LYS A C 1
ATOM 1013 O O . LYS A 1 127 ? 8.483 4.945 -18.286 1.00 96.25 127 LYS A O 1
ATOM 1018 N N . LEU A 1 128 ? 9.364 6.952 -17.779 1.00 97.31 128 LEU A N 1
ATOM 1019 C CA . LEU A 1 128 ? 10.729 6.484 -17.983 1.00 97.31 128 LEU A CA 1
ATOM 1020 C C . LEU A 1 128 ? 11.156 5.595 -16.805 1.00 97.31 128 LEU A C 1
ATOM 1022 O O . LEU A 1 128 ? 10.656 5.781 -15.695 1.00 97.31 128 LEU A O 1
ATOM 1026 N N . PRO A 1 129 ? 12.073 4.640 -17.035 1.00 96.81 129 PRO A N 1
ATOM 1027 C CA . PRO A 1 129 ? 12.430 3.638 -16.033 1.00 96.81 129 PRO A CA 1
ATOM 1028 C C . PRO A 1 129 ? 12.955 4.201 -14.704 1.00 96.81 129 PRO A C 1
ATOM 1030 O O . PRO A 1 129 ? 12.676 3.627 -13.656 1.00 96.81 129 PRO A O 1
ATOM 1033 N N . TRP A 1 130 ? 13.692 5.314 -14.734 1.00 96.81 130 TRP A N 1
ATOM 1034 C CA . TRP A 1 130 ? 14.191 6.013 -13.546 1.00 96.81 130 TRP A CA 1
ATOM 1035 C C . TRP A 1 130 ? 14.557 7.466 -13.874 1.00 96.81 130 TRP A C 1
ATOM 1037 O O . TRP A 1 130 ? 14.743 7.823 -15.043 1.00 96.81 130 TRP A O 1
ATOM 1047 N N . THR A 1 131 ? 14.679 8.305 -12.847 1.00 97.44 131 THR A N 1
ATOM 1048 C CA . THR A 1 131 ? 15.179 9.682 -12.969 1.00 97.44 131 THR A CA 1
ATOM 1049 C C . THR A 1 131 ? 16.713 9.734 -12.975 1.00 97.44 131 THR A C 1
ATOM 1051 O O . THR A 1 131 ? 17.358 8.903 -12.340 1.00 97.44 131 THR A O 1
ATOM 1054 N N . PRO A 1 132 ? 17.352 10.707 -13.659 1.00 96.31 132 PRO A N 1
ATOM 1055 C CA . PRO A 1 132 ? 18.818 10.786 -13.730 1.00 96.31 132 PRO A CA 1
ATOM 1056 C C . PRO A 1 132 ? 19.548 10.922 -12.385 1.00 96.31 132 PRO A C 1
ATOM 1058 O O . PRO A 1 132 ? 20.724 10.574 -12.306 1.00 96.31 132 PRO A O 1
ATOM 1061 N N . ASP A 1 133 ? 18.882 11.443 -11.355 1.00 95.69 133 ASP A N 1
ATOM 1062 C CA . ASP A 1 133 ? 19.402 11.534 -9.983 1.00 95.69 133 ASP A CA 1
ATOM 1063 C C . ASP A 1 133 ? 19.310 10.211 -9.203 1.00 95.69 133 ASP A C 1
ATOM 1065 O O . ASP A 1 133 ? 19.908 10.096 -8.136 1.00 95.69 133 ASP A O 1
ATOM 1069 N N . GLY A 1 134 ? 18.614 9.206 -9.746 1.00 95.19 134 GLY A N 1
ATOM 1070 C CA . GLY A 1 134 ? 18.429 7.902 -9.119 1.00 95.19 134 GLY A CA 1
ATOM 1071 C C . GLY A 1 134 ? 17.482 7.916 -7.919 1.00 95.19 134 GLY A C 1
ATOM 1072 O O . GLY A 1 134 ? 17.572 7.012 -7.093 1.00 95.19 134 GLY A O 1
ATOM 1073 N N . LEU A 1 135 ? 16.609 8.920 -7.793 1.00 96.69 135 LEU A N 1
ATOM 1074 C CA . LEU A 1 135 ? 15.664 9.019 -6.675 1.00 96.69 135 LEU A CA 1
ATOM 1075 C C . LEU A 1 135 ? 14.343 8.297 -6.952 1.00 96.69 135 LEU A C 1
ATOM 1077 O O . LEU A 1 135 ? 13.846 7.592 -6.078 1.00 96.69 135 LEU A O 1
ATOM 1081 N N . 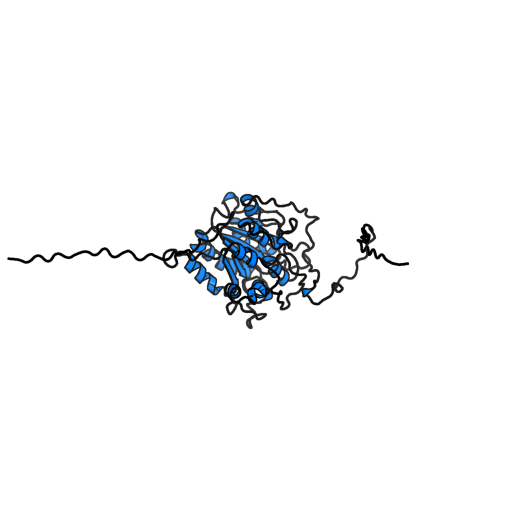TYR A 1 136 ? 13.808 8.403 -8.169 1.00 98.19 136 TYR A N 1
ATOM 1082 C CA . TYR A 1 136 ? 12.575 7.730 -8.570 1.00 98.19 136 TYR A CA 1
ATOM 1083 C C . TYR A 1 136 ? 12.854 6.577 -9.536 1.00 98.19 136 TYR A C 1
ATOM 1085 O O . TYR A 1 136 ? 13.575 6.735 -10.526 1.00 98.19 136 TYR A O 1
ATOM 1093 N N . PHE A 1 137 ? 12.196 5.441 -9.298 1.00 97.69 137 PHE A N 1
ATOM 1094 C CA . PHE A 1 137 ? 12.237 4.260 -10.155 1.00 97.69 137 PHE A CA 1
ATOM 1095 C C . PHE A 1 137 ? 10.826 3.773 -10.498 1.00 97.69 137 PHE A C 1
ATOM 1097 O O . PHE A 1 137 ? 10.010 3.490 -9.623 1.00 97.69 137 PHE A O 1
ATOM 1104 N N . LYS A 1 138 ? 10.561 3.573 -11.795 1.00 97.56 138 LYS A N 1
ATOM 1105 C CA . LYS A 1 138 ? 9.293 3.034 -12.314 1.00 97.56 138 LYS A CA 1
ATOM 1106 C C . LYS A 1 138 ? 8.943 1.681 -11.689 1.00 97.56 138 LYS A C 1
ATOM 1108 O O . LYS A 1 138 ? 7.764 1.404 -11.493 1.00 97.56 138 LYS A O 1
ATOM 1113 N N . LYS A 1 139 ? 9.950 0.862 -11.361 1.00 96.62 139 LYS A N 1
ATOM 1114 C CA . LYS A 1 139 ? 9.767 -0.467 -10.760 1.00 96.62 139 LYS A CA 1
ATOM 1115 C C . LYS A 1 139 ? 8.997 -0.453 -9.428 1.00 96.62 139 LYS A C 1
ATOM 1117 O O . LYS A 1 139 ? 8.313 -1.426 -9.136 1.00 96.62 139 LYS A O 1
ATOM 1122 N N . HIS A 1 140 ? 9.020 0.660 -8.684 1.00 97.75 140 HIS A N 1
ATOM 1123 C CA . HIS A 1 140 ? 8.276 0.834 -7.424 1.00 97.75 140 HIS A CA 1
ATOM 1124 C C . HIS A 1 140 ? 6.905 1.526 -7.615 1.00 97.75 140 HIS A C 1
ATOM 1126 O O . HIS A 1 140 ? 6.186 1.809 -6.653 1.00 97.75 140 HIS A O 1
ATOM 1132 N N . ASN A 1 141 ? 6.513 1.817 -8.862 1.00 98.38 141 ASN A N 1
ATOM 1133 C CA . ASN A 1 141 ? 5.255 2.479 -9.197 1.00 98.38 141 ASN A CA 1
ATOM 1134 C C . ASN A 1 141 ? 4.383 1.570 -10.079 1.00 98.38 141 ASN A C 1
ATOM 1136 O O . ASN A 1 141 ? 4.387 1.679 -11.314 1.00 98.38 141 ASN A O 1
ATOM 1140 N N . PRO A 1 142 ? 3.569 0.689 -9.477 1.00 98.06 142 PRO A N 1
ATOM 1141 C CA . PRO A 1 142 ? 2.806 -0.285 -10.243 1.00 98.06 142 PRO A CA 1
ATOM 1142 C C . PRO A 1 142 ? 1.726 0.363 -11.122 1.00 98.06 142 PRO A C 1
ATOM 1144 O O . PRO A 1 142 ? 1.288 -0.241 -12.102 1.00 98.06 142 PRO A O 1
ATOM 1147 N N . PHE A 1 143 ? 1.328 1.608 -10.847 1.00 98.69 143 PHE A N 1
ATOM 1148 C CA . PHE A 1 143 ? 0.305 2.320 -11.615 1.00 98.69 143 PHE A CA 1
ATOM 1149 C C . PHE A 1 143 ? 0.804 2.757 -12.996 1.00 98.69 143 PHE A C 1
ATOM 1151 O O . PHE A 1 143 ? 0.032 2.727 -13.951 1.00 98.69 143 PHE A O 1
ATOM 1158 N N . VAL A 1 144 ? 2.082 3.122 -13.141 1.00 98.06 144 VAL A N 1
ATOM 1159 C CA . VAL A 1 144 ? 2.665 3.431 -14.465 1.00 98.06 144 VAL A CA 1
ATOM 1160 C C . VAL A 1 144 ? 3.170 2.188 -15.200 1.00 98.06 144 VAL A C 1
ATOM 1162 O O . VAL A 1 144 ? 3.358 2.243 -16.412 1.00 98.06 144 VAL A O 1
ATOM 1165 N N . ILE A 1 145 ? 3.373 1.067 -14.495 1.00 98.00 145 ILE A N 1
ATOM 1166 C CA . ILE A 1 145 ? 3.692 -0.232 -15.112 1.00 98.00 145 ILE A CA 1
ATOM 1167 C C . ILE A 1 145 ? 2.472 -0.790 -15.866 1.00 98.00 145 ILE A C 1
ATOM 1169 O O . ILE A 1 145 ? 2.633 -1.430 -16.903 1.00 98.00 145 ILE A O 1
ATOM 1173 N N . HIS A 1 146 ? 1.248 -0.550 -15.391 1.00 98.50 146 HIS A N 1
ATOM 1174 C CA . HIS A 1 146 ? 0.029 -1.046 -16.036 1.00 98.50 146 HIS A CA 1
ATOM 1175 C C . HIS A 1 146 ? -0.481 -0.096 -17.129 1.00 98.50 146 HIS A C 1
ATOM 1177 O O . HIS A 1 146 ? -0.949 1.008 -16.849 1.00 98.50 146 HIS A O 1
ATOM 1183 N N . GLU A 1 147 ? -0.510 -0.550 -18.385 1.00 98.00 147 GLU A N 1
ATOM 1184 C CA . GLU A 1 147 ? -1.009 0.242 -19.522 1.00 98.00 147 GLU A CA 1
ATOM 1185 C C . GLU A 1 147 ? -2.513 0.542 -19.434 1.00 98.00 147 GLU A C 1
ATOM 1187 O O . GLU A 1 147 ? -2.986 1.514 -20.023 1.00 98.00 147 GLU A O 1
ATOM 1192 N N . SER A 1 148 ? -3.272 -0.226 -18.644 1.00 98.06 148 SER A N 1
ATOM 1193 C CA . SER A 1 148 ? -4.677 0.077 -18.331 1.00 98.06 148 SER A CA 1
ATOM 1194 C C . SER A 1 148 ? -4.837 1.391 -17.550 1.00 98.06 148 SER A C 1
ATOM 1196 O O . SER A 1 148 ? -5.929 1.968 -17.526 1.00 98.06 148 SER A O 1
ATOM 1198 N N . ILE A 1 149 ? -3.751 1.892 -16.951 1.00 98.69 149 ILE A N 1
ATOM 1199 C CA . ILE A 1 149 ? -3.654 3.175 -16.253 1.00 98.69 149 ILE A CA 1
ATOM 1200 C C . ILE A 1 149 ? -2.776 4.145 -17.051 1.00 98.69 149 ILE A C 1
ATOM 1202 O O . ILE A 1 149 ? -3.257 5.204 -17.453 1.00 98.69 149 ILE A O 1
ATOM 1206 N N . ALA A 1 150 ? -1.520 3.783 -17.332 1.00 97.94 150 ALA A N 1
ATOM 1207 C CA . ALA A 1 150 ? -0.551 4.653 -18.000 1.00 97.94 150 ALA A CA 1
ATOM 1208 C C . ALA A 1 150 ? -0.976 5.027 -19.430 1.00 97.94 150 ALA A C 1
ATOM 1210 O O . ALA A 1 150 ? -0.736 6.150 -19.885 1.00 97.94 150 ALA A O 1
ATOM 1211 N N . GLY A 1 151 ? -1.626 4.109 -20.147 1.00 97.88 151 GLY A N 1
ATOM 1212 C CA . GLY A 1 151 ? -2.163 4.327 -21.491 1.00 97.88 151 GLY A CA 1
ATOM 1213 C C . GLY A 1 151 ? -3.482 5.109 -21.510 1.00 97.88 151 GLY A C 1
ATOM 1214 O O . GLY A 1 151 ? -3.912 5.568 -22.568 1.00 97.88 151 GLY A O 1
ATOM 1215 N N . ASN A 1 152 ? -4.124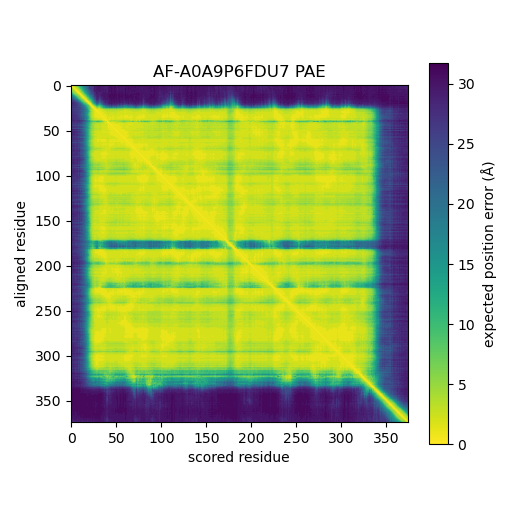 5.311 -20.355 1.00 98.38 152 ASN A N 1
ATOM 1216 C CA . ASN A 1 152 ? -5.388 6.031 -20.229 1.00 98.38 152 ASN A CA 1
ATOM 1217 C C . ASN A 1 152 ? -5.155 7.445 -19.678 1.00 98.38 152 ASN A C 1
ATOM 1219 O O . ASN A 1 152 ? -4.889 7.632 -18.495 1.00 98.38 152 ASN A O 1
ATOM 1223 N N . ALA A 1 153 ? -5.328 8.466 -20.523 1.00 97.62 153 ALA A N 1
ATOM 1224 C CA . ALA A 1 153 ? -5.040 9.861 -20.175 1.00 97.62 153 ALA A CA 1
ATOM 1225 C C . ALA A 1 153 ? -5.811 10.399 -18.951 1.00 97.62 153 ALA A C 1
ATOM 1227 O O . ALA A 1 153 ? -5.346 11.342 -18.311 1.00 97.62 153 ALA A O 1
ATOM 1228 N N . THR A 1 154 ? -6.976 9.839 -18.618 1.00 97.94 154 THR A N 1
ATOM 1229 C CA . THR A 1 154 ? -7.734 10.230 -17.421 1.00 97.94 154 THR A CA 1
ATOM 1230 C C . THR A 1 154 ? -7.139 9.591 -16.173 1.00 97.94 154 THR A C 1
ATOM 1232 O O . THR A 1 154 ? -6.852 10.301 -15.215 1.00 97.94 154 THR A O 1
ATOM 1235 N N . ARG A 1 155 ? -6.891 8.276 -16.198 1.00 98.56 155 ARG A N 1
ATOM 1236 C CA . ARG A 1 155 ? -6.299 7.531 -15.072 1.00 98.56 155 ARG A CA 1
ATOM 1237 C C . ARG A 1 155 ? -4.868 7.968 -14.778 1.00 98.56 155 ARG A C 1
ATOM 1239 O O . ARG A 1 155 ? -4.498 8.159 -13.629 1.00 98.56 155 ARG A O 1
ATOM 1246 N N . CYS A 1 156 ? -4.090 8.206 -15.824 1.00 98.00 156 CYS A N 1
ATOM 1247 C CA . CYS A 1 156 ? -2.705 8.665 -15.767 1.00 98.00 156 CYS A CA 1
ATOM 1248 C C . CYS A 1 156 ? -2.567 9.983 -14.967 1.00 98.00 156 CYS A C 1
ATOM 1250 O O . CYS A 1 156 ? -1.603 10.154 -14.232 1.00 98.00 156 CYS A O 1
ATOM 1252 N N . LYS A 1 157 ? -3.580 10.868 -14.964 1.00 98.44 157 LYS A N 1
ATOM 1253 C CA . LYS A 1 157 ? -3.584 12.089 -14.126 1.00 98.44 157 LYS A CA 1
ATOM 1254 C C . LYS A 1 157 ? -3.628 11.832 -12.616 1.00 98.44 157 LYS A C 1
ATOM 1256 O O . LYS A 1 157 ? -3.326 12.743 -11.852 1.00 98.44 157 LYS A O 1
ATOM 1261 N N . ASN A 1 158 ? -4.009 10.629 -12.191 1.00 98.62 158 ASN A N 1
ATOM 1262 C CA . ASN A 1 158 ? -4.032 10.228 -10.785 1.00 98.62 158 ASN A CA 1
ATOM 1263 C C . ASN A 1 158 ? -2.693 9.640 -10.317 1.00 98.62 158 ASN A C 1
ATOM 1265 O O . ASN A 1 158 ? -2.564 9.317 -9.139 1.00 98.62 158 ASN A O 1
ATOM 1269 N N . VAL A 1 159 ? -1.702 9.508 -11.203 1.00 98.81 159 VAL A N 1
ATOM 1270 C CA . VAL A 1 159 ? -0.329 9.156 -10.831 1.00 98.81 159 VAL A CA 1
ATOM 1271 C C . VAL A 1 159 ? 0.475 10.444 -10.747 1.00 98.81 159 VAL A C 1
ATOM 1273 O O . VAL A 1 159 ? 0.857 11.009 -11.771 1.00 98.81 159 VAL A O 1
ATOM 1276 N N . VAL A 1 160 ? 0.690 10.951 -9.536 1.00 98.81 160 VAL A N 1
ATOM 1277 C CA . VAL A 1 160 ? 1.207 12.308 -9.315 1.00 98.81 160 VAL A CA 1
ATOM 1278 C C . VAL A 1 160 ? 2.490 12.319 -8.484 1.00 98.81 160 VAL A C 1
ATOM 1280 O O . VAL A 1 160 ? 2.698 11.415 -7.672 1.00 98.81 160 VAL A O 1
ATOM 1283 N N . PRO A 1 161 ? 3.355 13.334 -8.668 1.00 98.69 161 PRO A N 1
ATOM 1284 C CA . PRO A 1 161 ? 4.443 13.596 -7.735 1.00 98.69 161 PRO A CA 1
ATOM 1285 C C . PRO A 1 161 ? 3.907 13.777 -6.311 1.00 98.69 161 PRO A C 1
ATOM 1287 O O . PRO A 1 161 ? 2.800 14.295 -6.118 1.00 98.69 161 PRO A O 1
ATOM 1290 N N . ASP A 1 162 ? 4.688 13.396 -5.309 1.00 97.75 162 ASP A N 1
ATOM 1291 C CA . ASP A 1 162 ? 4.334 13.538 -3.892 1.00 97.75 162 ASP A CA 1
ATOM 1292 C C . ASP A 1 162 ? 4.010 14.983 -3.480 1.00 97.75 162 ASP A C 1
ATOM 1294 O O . ASP A 1 162 ? 3.148 15.198 -2.628 1.00 97.75 162 ASP A O 1
ATOM 1298 N N . SER A 1 163 ? 4.599 15.976 -4.153 1.00 97.38 163 SER A N 1
ATOM 1299 C CA . SER A 1 163 ? 4.281 17.401 -3.969 1.00 97.38 163 SER A CA 1
ATOM 1300 C C . SER A 1 163 ? 2.789 17.747 -4.133 1.00 97.38 163 SER A C 1
ATOM 1302 O O . SER A 1 163 ? 2.336 18.777 -3.628 1.00 97.38 163 SER A O 1
ATOM 1304 N N . GLN A 1 164 ? 1.994 16.883 -4.775 1.00 97.19 164 GLN A N 1
ATOM 1305 C CA . GLN A 1 164 ? 0.539 17.021 -4.863 1.00 97.19 164 GLN A CA 1
ATOM 1306 C C . GLN A 1 164 ? -0.183 16.668 -3.547 1.00 97.19 164 GLN A C 1
ATOM 1308 O O . GLN A 1 164 ? -1.267 17.199 -3.294 1.00 97.19 164 GLN A O 1
ATOM 1313 N N . LEU A 1 165 ? 0.390 15.819 -2.686 1.00 95.31 165 LEU A N 1
ATOM 1314 C CA . LEU A 1 165 ? -0.249 15.363 -1.446 1.00 95.31 165 LEU A CA 1
ATOM 1315 C C . LEU A 1 165 ? -0.579 16.531 -0.497 1.00 95.31 165 LEU A C 1
ATOM 1317 O O . LEU A 1 165 ? -1.742 16.641 -0.107 1.00 95.31 165 LEU A O 1
ATOM 1321 N N . PRO A 1 166 ? 0.343 17.459 -0.162 1.00 92.31 166 PRO A N 1
ATOM 1322 C CA . PRO A 1 166 ? 0.001 18.636 0.642 1.00 92.31 166 PRO A CA 1
ATOM 1323 C C . PRO A 1 166 ? -1.125 19.497 0.051 1.00 92.31 166 PRO A C 1
ATOM 1325 O O . PRO A 1 166 ? -1.926 20.055 0.804 1.00 92.31 166 PRO A O 1
ATOM 1328 N N . LEU A 1 167 ? -1.216 19.597 -1.280 1.00 91.50 167 LEU A N 1
ATOM 1329 C CA . LEU A 1 167 ? -2.273 20.356 -1.956 1.00 91.50 167 LEU A CA 1
ATOM 1330 C C . LEU A 1 167 ? -3.634 19.672 -1.804 1.00 91.50 167 LEU A C 1
ATOM 1332 O O . LEU A 1 167 ? -4.627 20.338 -1.509 1.00 91.50 167 LEU A O 1
ATOM 1336 N N . ASP A 1 168 ? -3.673 18.350 -1.955 1.00 91.81 168 ASP A N 1
ATOM 1337 C CA . ASP A 1 168 ? -4.891 17.558 -1.781 1.00 91.81 168 ASP A CA 1
ATOM 1338 C C . ASP A 1 168 ? -5.347 17.541 -0.315 1.00 91.81 168 ASP A C 1
ATOM 1340 O O . ASP A 1 168 ? -6.537 17.693 -0.035 1.00 91.81 168 ASP A O 1
ATOM 1344 N N . LEU A 1 169 ? -4.406 17.449 0.632 1.00 89.62 169 LEU A N 1
ATOM 1345 C CA . LEU A 1 169 ? -4.682 17.580 2.064 1.00 89.62 169 LEU A CA 1
ATOM 1346 C C . LEU A 1 169 ? -5.265 18.955 2.393 1.00 89.62 169 LEU A C 1
ATOM 1348 O O . LEU A 1 169 ? -6.269 19.049 3.100 1.00 89.62 169 LEU A O 1
ATOM 1352 N N . PHE A 1 170 ? -4.668 20.026 1.864 1.00 87.00 170 PHE A N 1
ATOM 1353 C CA . PHE A 1 170 ? -5.183 21.379 2.050 1.00 87.00 170 PHE A CA 1
ATOM 1354 C C . PHE A 1 170 ? -6.592 21.517 1.468 1.00 87.00 170 PHE A C 1
ATOM 1356 O O . PHE A 1 170 ? -7.490 22.013 2.154 1.00 87.00 170 PHE A O 1
ATOM 1363 N N . ALA A 1 171 ? -6.817 21.021 0.249 1.00 85.94 171 ALA A N 1
ATOM 1364 C CA . ALA A 1 171 ? -8.122 21.060 -0.395 1.00 85.94 171 ALA A CA 1
ATOM 1365 C C . ALA A 1 171 ? -9.193 20.313 0.416 1.00 85.94 171 ALA A C 1
ATOM 1367 O O . ALA A 1 171 ? -10.275 20.858 0.625 1.00 85.94 171 ALA A O 1
ATOM 1368 N N . ALA A 1 172 ? -8.869 19.134 0.952 1.00 85.38 172 ALA A N 1
ATOM 1369 C CA . ALA A 1 172 ? -9.776 18.339 1.778 1.00 85.38 172 ALA A CA 1
ATOM 1370 C C . ALA A 1 172 ? -9.988 18.904 3.197 1.00 85.38 172 ALA A C 1
ATOM 1372 O O . ALA A 1 172 ? -11.012 18.638 3.825 1.00 85.38 172 ALA A O 1
ATOM 1373 N N . SER A 1 173 ? -9.046 19.699 3.718 1.00 80.25 173 SER A N 1
ATOM 1374 C CA . SER A 1 173 ? -9.090 20.222 5.094 1.00 80.25 173 SER A CA 1
ATOM 1375 C C . SER A 1 173 ? -10.084 21.366 5.315 1.00 80.25 173 SER A C 1
ATOM 1377 O O . SER A 1 173 ? -10.410 21.681 6.461 1.00 80.25 173 SER A O 1
ATOM 1379 N N . SER A 1 174 ? -10.567 22.009 4.247 1.00 72.06 174 SER A N 1
ATOM 1380 C CA . SER A 1 174 ? -11.377 23.221 4.358 1.00 72.06 174 SER A CA 1
ATOM 1381 C C . SER A 1 174 ? -12.684 23.118 3.569 1.00 72.06 174 SER A C 1
ATOM 1383 O O . SER A 1 174 ? -12.746 23.524 2.407 1.00 72.06 174 SER A O 1
ATOM 1385 N N . PRO A 1 175 ? -13.778 22.678 4.219 1.00 62.19 175 PRO A N 1
ATOM 1386 C CA . PRO A 1 175 ? -15.111 22.675 3.618 1.00 62.19 175 PRO A CA 1
ATOM 1387 C C . PRO A 1 175 ? -15.613 24.075 3.236 1.00 62.19 175 PRO A C 1
ATOM 1389 O O . PRO A 1 175 ? -16.588 24.197 2.505 1.00 62.19 175 PRO A O 1
ATOM 1392 N N . THR A 1 176 ? -14.991 25.137 3.755 1.00 63.88 176 THR A N 1
ATOM 1393 C CA . THR A 1 176 ? -15.344 26.528 3.447 1.00 63.88 176 THR A CA 1
ATOM 1394 C C . THR A 1 176 ? -14.594 27.074 2.235 1.00 63.88 176 THR A C 1
ATOM 1396 O O . THR A 1 176 ? -15.157 27.892 1.513 1.00 63.88 176 THR A O 1
ATOM 1399 N N . ILE A 1 177 ? -13.352 26.634 2.000 1.00 62.84 177 ILE A N 1
ATOM 1400 C CA . ILE A 1 177 ? -12.543 27.041 0.840 1.00 62.84 177 ILE A CA 1
ATOM 1401 C C . ILE A 1 177 ? -12.842 26.136 -0.361 1.00 62.84 177 ILE A C 1
ATOM 1403 O O . ILE A 1 177 ? -12.999 26.637 -1.470 1.00 62.84 177 ILE A O 1
ATOM 1407 N N . ASN A 1 178 ? -12.983 24.827 -0.135 1.00 61.81 178 ASN A N 1
ATOM 1408 C CA . ASN A 1 178 ? -13.276 23.820 -1.156 1.00 61.81 178 ASN A CA 1
ATOM 1409 C C . ASN A 1 178 ? -14.392 22.871 -0.673 1.00 61.81 178 ASN A C 1
ATOM 1411 O O . ASN A 1 178 ? -14.132 21.704 -0.359 1.00 61.81 178 ASN A O 1
ATOM 1415 N N . PRO A 1 179 ? -15.647 23.350 -0.573 1.00 58.75 179 PRO A N 1
ATOM 1416 C CA . PRO A 1 179 ? -16.770 22.500 -0.196 1.00 58.75 179 PRO A CA 1
ATOM 1417 C C . PRO A 1 179 ? -16.876 21.311 -1.151 1.00 58.75 179 PRO A C 1
ATOM 1419 O O . PRO A 1 179 ? -17.066 21.493 -2.350 1.00 58.75 179 PRO A O 1
ATOM 1422 N N . GLY A 1 180 ? -16.780 20.096 -0.607 1.00 60.12 180 GLY A N 1
ATOM 1423 C CA . GLY A 1 180 ? -17.007 18.872 -1.374 1.00 60.12 180 GLY A CA 1
ATOM 1424 C C . GLY A 1 180 ? -15.816 18.365 -2.186 1.00 60.12 180 GLY A C 1
ATOM 1425 O O . GLY A 1 180 ? -16.033 17.517 -3.043 1.00 60.12 180 GLY A O 1
ATOM 1426 N N . VAL A 1 181 ? -14.581 18.818 -1.927 1.00 66.94 181 VAL A N 1
ATOM 1427 C CA . VAL A 1 181 ? -13.373 18.168 -2.475 1.00 66.94 181 VAL A CA 1
ATOM 1428 C C . VAL A 1 181 ? -12.869 17.126 -1.472 1.00 66.94 181 VAL A C 1
ATOM 1430 O O . VAL A 1 181 ? -12.175 17.482 -0.520 1.00 66.94 181 VAL A O 1
ATOM 1433 N N . PRO A 1 182 ? -13.253 15.845 -1.610 1.00 76.31 182 PRO A N 1
ATOM 1434 C CA . PRO A 1 182 ? -12.805 14.802 -0.705 1.00 76.31 182 PRO A CA 1
ATOM 1435 C C . PRO A 1 182 ? -11.345 14.437 -0.979 1.00 76.31 182 PRO A C 1
ATOM 1437 O O . PRO A 1 182 ? -10.864 14.513 -2.111 1.00 76.31 182 PRO A O 1
ATOM 1440 N N . LEU A 1 183 ? -10.664 13.956 0.056 1.00 88.94 183 LEU A N 1
ATOM 1441 C CA . LEU A 1 183 ? -9.442 13.183 -0.124 1.00 88.94 183 LEU A CA 1
ATOM 1442 C C . LEU A 1 183 ? -9.761 11.922 -0.965 1.00 88.94 183 LEU A C 1
ATOM 1444 O O . LEU A 1 183 ? -10.871 11.395 -0.836 1.00 88.94 183 LEU A O 1
ATOM 1448 N N . PRO A 1 184 ? -8.849 11.406 -1.811 1.00 93.81 184 PRO A N 1
ATOM 1449 C CA . PRO A 1 184 ? -9.113 10.175 -2.555 1.00 93.81 184 PRO A CA 1
ATOM 1450 C C . PRO A 1 184 ? -9.464 9.001 -1.629 1.00 93.81 184 PRO A C 1
ATOM 1452 O O . PRO A 1 184 ? -8.935 8.899 -0.521 1.00 93.81 184 PRO A O 1
ATOM 1455 N N . ASN A 1 185 ? -10.367 8.111 -2.051 1.00 95.81 185 ASN A N 1
ATOM 1456 C CA . ASN A 1 185 ? -10.741 6.931 -1.258 1.00 95.81 185 ASN A CA 1
ATOM 1457 C C . ASN A 1 185 ? -9.588 5.927 -1.160 1.00 95.81 185 ASN A C 1
ATOM 1459 O O . ASN A 1 185 ? -9.368 5.345 -0.105 1.00 95.81 185 ASN A O 1
ATOM 1463 N N . TYR A 1 186 ? -8.847 5.737 -2.248 1.00 98.31 186 TYR A N 1
ATOM 1464 C CA . TYR A 1 186 ? -7.663 4.888 -2.285 1.00 98.31 186 TYR A CA 1
ATOM 1465 C C . TYR A 1 186 ? -6.427 5.739 -2.568 1.00 98.31 186 TYR A C 1
ATOM 1467 O O . TYR A 1 186 ? -6.323 6.371 -3.621 1.00 98.31 186 TYR A O 1
ATOM 1475 N N . MET A 1 187 ? -5.491 5.758 -1.628 1.00 98.38 187 MET A N 1
ATOM 1476 C CA . MET A 1 187 ? -4.228 6.468 -1.754 1.00 98.38 187 MET A CA 1
ATOM 1477 C C . MET A 1 187 ? -3.059 5.499 -1.613 1.00 98.38 187 MET A C 1
ATOM 1479 O O . MET A 1 187 ? -3.058 4.644 -0.728 1.00 98.38 187 MET A O 1
ATOM 1483 N N . TYR A 1 188 ? -2.048 5.673 -2.457 1.00 98.81 188 TYR A N 1
ATOM 1484 C CA . TYR A 1 188 ? -0.834 4.858 -2.445 1.00 98.81 188 TYR A CA 1
ATOM 1485 C C . TYR A 1 188 ? 0.393 5.761 -2.504 1.00 98.81 188 TYR A C 1
ATOM 1487 O O . TYR A 1 188 ? 0.474 6.597 -3.405 1.00 98.81 188 TYR A O 1
ATOM 1495 N N . TYR A 1 189 ? 1.320 5.605 -1.569 1.00 98.75 189 TYR A N 1
ATOM 1496 C CA . TYR A 1 189 ? 2.550 6.376 -1.471 1.00 98.75 189 TYR A CA 1
ATOM 1497 C C . TYR A 1 189 ? 3.762 5.461 -1.593 1.00 98.75 189 TYR A C 1
ATOM 1499 O O . TYR A 1 189 ? 3.886 4.496 -0.836 1.00 98.75 189 TYR A O 1
ATOM 1507 N N . THR A 1 190 ? 4.660 5.812 -2.504 1.00 98.50 190 THR A N 1
ATOM 1508 C CA . THR A 1 190 ? 5.977 5.186 -2.634 1.00 98.50 190 THR A CA 1
ATOM 1509 C C . THR A 1 190 ? 7.031 6.256 -2.336 1.00 98.50 190 THR A C 1
ATOM 1511 O O . THR A 1 190 ? 7.078 7.246 -3.078 1.00 98.50 190 THR A O 1
ATOM 1514 N N . PRO A 1 191 ? 7.835 6.116 -1.265 1.00 98.25 191 PRO A N 1
ATOM 1515 C CA . PRO A 1 191 ? 8.982 6.992 -1.044 1.00 98.25 191 PRO A CA 1
ATOM 1516 C C . PRO A 1 191 ? 10.078 6.771 -2.093 1.00 98.25 191 PRO A C 1
ATOM 1518 O O . PRO A 1 191 ? 10.061 5.790 -2.834 1.00 98.25 191 PRO A O 1
ATOM 1521 N N . ASN A 1 192 ? 11.025 7.697 -2.165 1.00 97.56 192 ASN A N 1
ATOM 1522 C CA . ASN A 1 192 ? 12.164 7.607 -3.074 1.00 97.56 192 ASN A CA 1
ATOM 1523 C C . ASN A 1 192 ? 13.207 6.601 -2.552 1.00 97.56 192 ASN A C 1
ATOM 1525 O O . ASN A 1 192 ? 13.165 6.192 -1.392 1.00 97.56 192 ASN A O 1
ATOM 1529 N N . MET A 1 193 ? 14.220 6.307 -3.369 1.00 95.94 193 MET A N 1
ATOM 1530 C CA . MET A 1 193 ? 15.304 5.361 -3.044 1.00 95.94 193 MET A CA 1
ATOM 1531 C C . MET A 1 193 ? 16.129 5.702 -1.784 1.00 95.94 193 MET A C 1
ATOM 1533 O O . MET A 1 193 ? 16.952 4.894 -1.349 1.00 95.94 193 MET A O 1
ATOM 1537 N N . LEU A 1 194 ? 16.016 6.923 -1.245 1.00 95.50 194 LEU A N 1
ATOM 1538 C CA . LEU A 1 194 ? 16.694 7.327 -0.007 1.00 95.50 194 LEU A CA 1
ATOM 1539 C C . LEU A 1 194 ? 15.816 7.112 1.229 1.00 95.50 194 LEU A C 1
ATOM 1541 O O . LEU A 1 194 ? 16.339 6.830 2.310 1.00 95.50 194 LEU A O 1
ATOM 1545 N N . ASN A 1 195 ? 14.505 7.254 1.065 1.00 96.88 195 ASN A N 1
ATOM 1546 C CA . ASN A 1 195 ? 13.509 7.241 2.129 1.00 96.88 195 ASN A CA 1
ATOM 1547 C C . ASN A 1 195 ? 12.754 5.913 2.235 1.00 96.88 195 ASN A C 1
ATOM 1549 O O . ASN A 1 195 ? 12.103 5.673 3.252 1.00 96.88 195 ASN A O 1
ATOM 1553 N N . ASP A 1 196 ? 12.804 5.066 1.210 1.00 93.75 196 ASP A N 1
ATOM 1554 C CA . ASP A 1 196 ? 12.131 3.767 1.193 1.00 93.75 196 ASP A CA 1
ATOM 1555 C C . ASP A 1 196 ? 12.915 2.679 1.942 1.00 93.75 196 ASP A C 1
ATOM 1557 O O . ASP A 1 196 ? 12.290 1.798 2.525 1.00 93.75 196 ASP A O 1
ATOM 1561 N N . GLY A 1 197 ? 14.243 2.806 2.017 1.00 89.38 197 GLY A N 1
ATOM 1562 C CA . GLY A 1 197 ? 15.154 1.861 2.667 1.00 89.38 197 GLY A CA 1
ATOM 1563 C C . GLY A 1 197 ? 16.111 1.145 1.706 1.00 89.38 197 GLY A C 1
ATOM 1564 O O . GLY A 1 197 ? 17.109 0.611 2.183 1.00 89.38 197 GLY A O 1
ATOM 1565 N N . HIS A 1 198 ? 15.891 1.214 0.386 1.00 85.56 198 HIS A N 1
ATOM 1566 C CA . HIS A 1 198 ? 16.566 0.369 -0.612 1.00 85.56 198 HIS A CA 1
ATOM 1567 C C . HIS A 1 198 ? 18.054 0.689 -0.794 1.00 85.56 198 HIS A C 1
ATOM 1569 O O . HIS A 1 198 ? 18.903 -0.201 -0.830 1.00 85.56 198 HIS A O 1
ATOM 1575 N N . ASN A 1 199 ? 18.404 1.964 -0.998 1.00 84.25 199 ASN A N 1
ATOM 1576 C CA . ASN A 1 199 ? 19.808 2.393 -1.131 1.00 84.25 199 ASN A CA 1
ATOM 1577 C C . ASN A 1 199 ? 20.377 2.913 0.195 1.00 84.25 199 ASN A C 1
ATOM 1579 O O . ASN A 1 199 ? 21.486 3.460 0.235 1.00 84.25 199 ASN A O 1
ATOM 1583 N N . THR A 1 200 ? 19.598 2.794 1.266 1.00 91.25 200 THR A N 1
ATOM 1584 C CA . THR A 1 200 ? 19.895 3.329 2.588 1.00 91.25 200 THR A CA 1
ATOM 1585 C C . THR A 1 200 ? 19.686 2.233 3.629 1.00 91.25 200 THR A C 1
ATOM 1587 O O . THR A 1 200 ? 20.237 1.143 3.493 1.00 91.25 200 THR A O 1
ATOM 1590 N N . THR A 1 201 ? 18.998 2.524 4.727 1.00 93.31 201 THR A N 1
ATOM 1591 C CA . THR A 1 201 ? 18.739 1.568 5.796 1.00 93.31 201 THR A CA 1
ATOM 1592 C C . THR A 1 201 ? 17.321 1.743 6.315 1.00 93.31 201 THR A C 1
ATOM 1594 O O . THR A 1 201 ? 16.721 2.812 6.183 1.00 93.31 201 THR A O 1
ATOM 1597 N N . VAL A 1 202 ? 16.818 0.750 7.057 1.00 95.19 202 VAL A N 1
ATOM 1598 C CA . VAL A 1 202 ? 15.543 0.892 7.781 1.00 95.19 202 VAL A CA 1
ATOM 1599 C C . VAL A 1 202 ? 15.522 2.119 8.702 1.00 95.19 202 VAL A C 1
ATOM 1601 O O . VAL A 1 202 ? 14.461 2.670 8.991 1.00 95.19 202 VAL A O 1
ATOM 1604 N N . ARG A 1 203 ? 16.697 2.571 9.171 1.00 95.25 203 ARG A N 1
ATOM 1605 C CA . ARG A 1 203 ? 16.801 3.755 10.019 1.00 95.25 203 ARG A CA 1
ATOM 1606 C C . ARG A 1 203 ? 16.469 5.016 9.231 1.00 95.25 203 ARG A C 1
ATOM 1608 O O . ARG A 1 203 ? 15.783 5.879 9.775 1.00 95.25 203 ARG A O 1
ATOM 1615 N N . ASP A 1 204 ? 16.913 5.120 7.987 1.00 97.00 204 ASP A N 1
ATOM 1616 C CA . ASP A 1 204 ? 16.615 6.255 7.113 1.00 97.00 204 ASP A CA 1
ATOM 1617 C C . ASP A 1 204 ? 15.120 6.288 6.771 1.00 97.00 204 ASP A C 1
ATOM 1619 O O . ASP A 1 204 ? 14.474 7.318 6.978 1.00 97.00 204 ASP A O 1
ATOM 1623 N N . ALA A 1 205 ? 14.529 5.132 6.445 1.00 97.44 205 ALA A N 1
ATOM 1624 C CA . ALA A 1 205 ? 13.079 5.000 6.286 1.00 97.44 205 ALA A CA 1
ATOM 1625 C C . ALA A 1 205 ? 12.314 5.400 7.561 1.00 97.44 205 ALA A C 1
ATOM 1627 O O . ALA A 1 205 ? 11.333 6.146 7.514 1.00 97.44 205 ALA A O 1
ATOM 1628 N N . SER A 1 206 ? 12.798 4.991 8.739 1.00 97.12 206 SER A N 1
ATOM 1629 C CA . SER A 1 206 ? 12.202 5.388 10.021 1.00 97.12 206 SER A CA 1
ATOM 1630 C C . SER A 1 206 ? 12.271 6.904 10.261 1.00 97.12 206 SER A C 1
ATOM 1632 O O . SER A 1 206 ? 11.327 7.495 10.789 1.00 97.12 206 SER A O 1
ATOM 1634 N N . LEU A 1 207 ? 13.372 7.556 9.864 1.00 97.56 207 LEU A N 1
ATOM 1635 C CA . LEU A 1 207 ? 13.575 8.997 10.017 1.00 97.56 207 LEU A CA 1
ATOM 1636 C C . LEU A 1 207 ? 12.650 9.776 9.084 1.00 97.56 207 LEU A C 1
ATOM 1638 O O . LEU A 1 207 ? 12.005 10.731 9.535 1.00 97.56 207 LEU A O 1
ATOM 1642 N N . PHE A 1 208 ? 12.527 9.328 7.834 1.00 97.94 208 PHE A N 1
ATOM 1643 C CA . PHE A 1 208 ? 11.539 9.832 6.889 1.00 97.94 208 PHE A CA 1
ATOM 1644 C C . PHE A 1 208 ? 10.129 9.739 7.480 1.00 97.94 208 PHE A C 1
ATOM 1646 O O . PHE A 1 208 ? 9.465 10.766 7.652 1.00 97.94 208 PHE A O 1
ATOM 1653 N N . LEU A 1 209 ? 9.696 8.547 7.908 1.00 98.12 209 LEU A N 1
ATOM 1654 C CA . LEU A 1 209 ? 8.360 8.351 8.478 1.00 98.12 209 LEU A CA 1
ATOM 1655 C C . LEU A 1 209 ? 8.131 9.193 9.740 1.00 98.12 209 LEU A C 1
ATOM 1657 O O . LEU A 1 209 ? 7.026 9.699 9.939 1.00 98.12 209 LEU A O 1
ATOM 1661 N N . SER A 1 210 ? 9.160 9.396 10.569 1.00 97.38 210 SER A N 1
ATOM 1662 C CA . SER A 1 210 ? 9.070 10.239 11.770 1.00 97.38 210 SER A CA 1
ATOM 1663 C C . SER A 1 210 ? 8.814 11.712 11.468 1.00 97.38 210 SER A C 1
ATOM 1665 O O . SER A 1 210 ? 8.243 12.41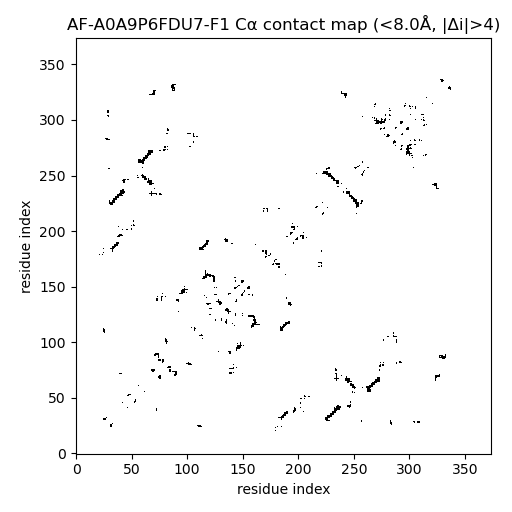7 12.299 1.00 97.38 210 SER A O 1
ATOM 1667 N N . SER A 1 211 ? 9.174 12.164 10.268 1.00 96.62 211 SER A N 1
ATOM 1668 C CA . SER A 1 211 ? 8.897 13.519 9.790 1.00 96.62 211 SER A CA 1
ATOM 1669 C C . SER A 1 211 ? 7.602 13.585 8.976 1.00 96.62 211 SER A C 1
ATOM 1671 O O . SER A 1 211 ? 6.861 14.561 9.074 1.00 96.62 211 SER A O 1
ATOM 1673 N N . PHE A 1 212 ? 7.308 12.539 8.202 1.00 96.81 212 PHE A N 1
ATOM 1674 C CA . PHE A 1 212 ? 6.181 12.472 7.273 1.00 96.81 212 PHE A CA 1
ATOM 1675 C C . PHE A 1 212 ? 4.838 12.179 7.961 1.00 96.81 212 PHE A C 1
ATOM 1677 O O . PHE A 1 212 ? 3.843 12.863 7.711 1.00 96.81 212 PHE A O 1
ATOM 1684 N N . LEU A 1 213 ? 4.790 11.184 8.854 1.00 95.62 213 LEU A N 1
ATOM 1685 C CA . LEU A 1 213 ? 3.535 10.700 9.441 1.00 95.62 213 LEU A CA 1
ATOM 1686 C C . LEU A 1 213 ? 2.889 11.667 10.439 1.00 95.62 213 LEU A C 1
ATOM 1688 O O . LEU A 1 213 ? 1.674 11.852 10.347 1.00 95.62 213 LEU A O 1
ATOM 1692 N N . PRO A 1 214 ? 3.607 12.293 11.394 1.00 93.38 214 PRO A N 1
ATOM 1693 C CA . PRO A 1 214 ? 2.950 13.140 12.387 1.00 93.38 214 PRO A CA 1
ATOM 1694 C C . PRO A 1 214 ? 2.116 14.293 11.797 1.00 93.38 214 PRO A C 1
ATOM 1696 O O . PRO A 1 214 ? 0.952 14.414 12.186 1.00 93.38 214 PRO A O 1
ATOM 1699 N N . PRO A 1 215 ? 2.619 15.119 10.852 1.00 91.88 215 PRO A N 1
ATOM 1700 C CA . PRO A 1 215 ? 1.804 16.185 10.267 1.00 91.88 215 PRO A CA 1
ATOM 1701 C C . PRO A 1 215 ? 0.653 15.645 9.408 1.00 91.88 215 PRO A C 1
ATOM 1703 O O . PRO A 1 215 ? -0.426 16.236 9.400 1.00 91.88 215 PRO A O 1
ATOM 1706 N N . LEU A 1 216 ? 0.848 14.514 8.727 1.00 90.56 216 LEU A N 1
ATOM 1707 C CA . LEU A 1 216 ? -0.193 13.844 7.953 1.00 90.56 216 LEU A CA 1
ATOM 1708 C C . LEU A 1 216 ? -1.352 13.389 8.851 1.00 90.56 216 LEU A C 1
ATOM 1710 O O . LEU A 1 216 ? -2.501 13.760 8.608 1.00 90.56 216 LEU A O 1
ATOM 1714 N N . LEU A 1 217 ? -1.047 12.629 9.907 1.00 88.94 217 LEU A N 1
ATOM 1715 C CA . LEU A 1 217 ? -2.031 12.086 10.848 1.00 88.94 217 LEU A CA 1
ATOM 1716 C C . LEU A 1 217 ? -2.720 13.183 11.669 1.00 88.94 217 LEU A C 1
ATOM 1718 O O . LEU A 1 217 ? -3.873 13.018 12.054 1.00 88.94 217 LEU A O 1
ATOM 1722 N N . ALA A 1 218 ? -2.043 14.310 11.907 1.00 88.38 218 ALA A N 1
ATOM 1723 C CA . ALA A 1 218 ? -2.615 15.480 12.571 1.00 88.38 218 ALA A CA 1
ATOM 1724 C C . ALA A 1 218 ? -3.389 16.415 11.622 1.00 88.38 218 ALA A C 1
ATOM 1726 O O . ALA A 1 218 ? -4.000 17.383 12.084 1.00 88.38 218 ALA A O 1
ATOM 1727 N N . SER A 1 219 ? -3.364 16.175 10.307 1.00 87.06 219 SER A N 1
ATOM 1728 C CA . SER A 1 219 ? -4.068 17.035 9.356 1.00 87.06 219 SER A CA 1
ATOM 1729 C C . SER A 1 219 ? -5.587 16.937 9.564 1.00 87.06 219 SER A C 1
ATOM 1731 O O . SER A 1 219 ? -6.104 15.838 9.770 1.00 87.06 219 SER A O 1
ATOM 1733 N N . PRO A 1 220 ? -6.351 18.045 9.463 1.00 83.00 220 PRO A N 1
ATOM 1734 C CA . PRO A 1 220 ? -7.812 17.986 9.566 1.00 83.00 220 PRO A CA 1
ATOM 1735 C C . PRO A 1 220 ? -8.433 17.055 8.521 1.00 83.00 220 PRO A C 1
ATOM 1737 O O . PRO A 1 220 ? -9.434 16.400 8.795 1.00 83.00 220 PRO A O 1
ATOM 1740 N N . ALA A 1 221 ? -7.807 16.975 7.341 1.00 82.81 221 ALA A N 1
ATOM 1741 C CA . ALA A 1 221 ? -8.199 16.055 6.288 1.00 82.81 221 ALA A CA 1
ATOM 1742 C C . ALA A 1 221 ? -8.166 14.601 6.771 1.00 82.81 221 ALA A C 1
ATOM 1744 O O . ALA A 1 221 ? -9.144 13.913 6.548 1.00 82.81 221 ALA A O 1
ATOM 1745 N N . PHE A 1 222 ? -7.119 14.153 7.475 1.00 84.19 222 PHE A N 1
ATOM 1746 C CA . PHE A 1 222 ? -7.062 12.796 8.032 1.00 84.19 222 PHE A CA 1
ATOM 1747 C C . PHE A 1 222 ? -7.877 12.646 9.320 1.00 84.19 222 PHE A C 1
ATOM 1749 O O . PHE A 1 222 ? -8.628 11.684 9.444 1.00 84.19 222 PHE A O 1
ATOM 1756 N N . LEU A 1 223 ? -7.774 13.578 10.274 1.00 80.50 223 LEU A N 1
ATOM 1757 C CA . LEU A 1 223 ? -8.451 13.481 11.579 1.00 80.50 223 LEU A CA 1
ATOM 1758 C C . LEU A 1 223 ? -9.976 13.383 11.455 1.00 80.50 223 LEU A C 1
ATOM 1760 O O . LEU A 1 223 ? -10.632 12.730 12.269 1.00 80.50 223 LEU A O 1
ATOM 1764 N N . HIS A 1 224 ? -10.551 14.050 10.454 1.00 78.88 224 HIS A N 1
ATOM 1765 C CA . HIS A 1 224 ? -11.998 14.103 10.250 1.00 78.88 224 HIS A CA 1
ATOM 1766 C C . HIS A 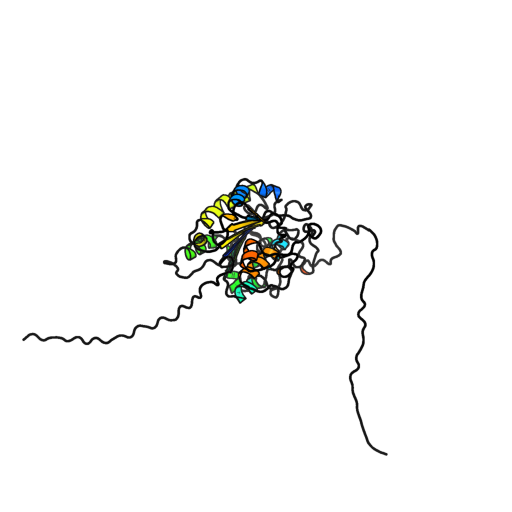1 224 ? -12.509 13.118 9.197 1.00 78.88 224 HIS A C 1
ATOM 1768 O O . HIS A 1 224 ? -13.724 13.006 9.014 1.00 78.88 224 HIS A O 1
ATOM 1774 N N . THR A 1 225 ? -11.622 12.373 8.537 1.00 83.06 225 THR A N 1
ATOM 1775 C CA . THR A 1 225 ? -11.998 11.262 7.663 1.00 83.06 225 THR A CA 1
ATOM 1776 C C . THR A 1 225 ? -11.700 9.938 8.345 1.00 83.06 225 THR A C 1
ATOM 1778 O O . THR A 1 225 ? -10.754 9.812 9.113 1.00 83.06 225 THR A O 1
ATOM 1781 N N . ASN A 1 226 ? -12.510 8.916 8.081 1.00 92.69 226 ASN A N 1
ATOM 1782 C CA . ASN A 1 226 ? -12.224 7.564 8.554 1.00 92.69 226 ASN A CA 1
ATOM 1783 C C . ASN A 1 226 ? -11.142 6.949 7.657 1.00 92.69 226 ASN A C 1
ATOM 1785 O O . ASN A 1 226 ? -11.479 6.247 6.707 1.00 92.69 226 ASN A O 1
ATOM 1789 N N . THR A 1 227 ? -9.866 7.241 7.912 1.00 94.94 227 THR A N 1
ATOM 1790 C CA . THR A 1 227 ? -8.741 6.767 7.095 1.00 94.94 227 THR A CA 1
ATOM 1791 C C . THR A 1 227 ? -7.988 5.632 7.780 1.00 94.94 227 THR A C 1
ATOM 1793 O O . THR A 1 227 ? -7.489 5.794 8.896 1.00 94.94 227 THR A O 1
ATOM 1796 N N . LEU A 1 228 ? -7.876 4.492 7.098 1.00 97.88 228 LEU A N 1
ATOM 1797 C CA . LEU A 1 228 ? -6.943 3.421 7.446 1.00 97.88 228 LEU A CA 1
ATOM 1798 C C . LEU A 1 228 ? -5.584 3.727 6.815 1.00 97.88 228 LEU A C 1
ATOM 1800 O O . LEU A 1 228 ? -5.512 3.969 5.615 1.00 97.88 228 LEU A O 1
ATOM 1804 N N . VAL A 1 229 ? -4.511 3.704 7.596 1.00 98.44 229 VAL A N 1
ATOM 1805 C CA . VAL A 1 229 ? -3.145 3.827 7.079 1.00 98.44 229 VAL A CA 1
ATOM 1806 C C . VAL A 1 229 ? -2.455 2.480 7.215 1.00 98.44 229 VAL A C 1
ATOM 1808 O O . VAL A 1 229 ? -2.485 1.875 8.287 1.00 98.44 229 VAL A O 1
ATOM 1811 N N . VAL A 1 230 ? -1.846 2.016 6.130 1.00 98.88 230 VAL A N 1
ATOM 1812 C CA . VAL A 1 230 ? -1.074 0.774 6.078 1.00 98.88 230 VAL A CA 1
ATOM 1813 C C . VAL A 1 230 ? 0.371 1.141 5.795 1.00 98.88 230 VAL A C 1
ATOM 1815 O O . VAL A 1 230 ? 0.637 1.855 4.833 1.00 98.88 230 VAL A O 1
ATOM 1818 N N . ILE A 1 231 ? 1.293 0.666 6.624 1.00 98.81 231 ILE A N 1
ATOM 1819 C CA . ILE A 1 231 ? 2.735 0.785 6.392 1.00 98.81 231 ILE A CA 1
ATOM 1820 C C . ILE A 1 231 ? 3.263 -0.631 6.231 1.00 98.81 231 ILE A C 1
ATOM 1822 O O . ILE A 1 231 ? 3.056 -1.454 7.123 1.00 98.81 231 ILE A O 1
ATOM 1826 N N . THR A 1 232 ? 3.897 -0.918 5.103 1.00 98.62 232 THR A N 1
ATOM 1827 C CA . THR A 1 232 ? 4.421 -2.247 4.768 1.00 98.62 232 THR A CA 1
ATOM 1828 C C . THR A 1 232 ? 5.715 -2.115 3.967 1.00 98.62 232 THR A C 1
ATOM 1830 O O . THR A 1 232 ? 6.074 -1.007 3.563 1.00 98.62 232 THR A O 1
ATOM 1833 N N . PHE A 1 233 ? 6.388 -3.238 3.757 1.00 98.50 233 PHE A N 1
ATOM 1834 C CA . PHE A 1 233 ? 7.577 -3.378 2.921 1.00 98.50 233 PHE A CA 1
ATOM 1835 C C . PHE A 1 233 ? 7.267 -4.341 1.776 1.00 98.50 233 PHE A C 1
ATOM 1837 O O . PHE A 1 233 ? 6.351 -5.157 1.900 1.00 98.50 233 PHE A O 1
ATOM 1844 N N . ASP A 1 234 ? 8.003 -4.239 0.680 1.00 97.50 234 ASP A N 1
ATOM 1845 C CA . ASP A 1 234 ? 7.819 -5.067 -0.509 1.00 97.50 234 ASP A CA 1
ATOM 1846 C C . ASP A 1 234 ? 8.368 -6.487 -0.365 1.00 97.50 234 ASP A C 1
ATOM 1848 O O . ASP A 1 234 ? 7.770 -7.412 -0.901 1.00 97.50 234 ASP A O 1
ATOM 1852 N N . GLU A 1 235 ? 9.473 -6.670 0.354 1.00 96.88 235 GLU A N 1
ATOM 1853 C CA . GLU A 1 235 ? 10.094 -7.970 0.612 1.00 96.88 235 GLU A CA 1
ATOM 1854 C C . GLU A 1 235 ? 11.115 -7.915 1.762 1.00 96.88 235 GLU A C 1
ATOM 1856 O O . GLU A 1 235 ? 11.375 -6.871 2.366 1.00 96.88 235 GLU A O 1
ATOM 1861 N N . THR A 1 236 ? 11.671 -9.066 2.131 1.00 96.00 236 THR A N 1
ATOM 1862 C CA . THR A 1 236 ? 12.828 -9.163 3.027 1.00 96.00 236 THR A CA 1
ATOM 1863 C C . THR A 1 236 ? 14.123 -8.814 2.297 1.00 96.00 236 THR A C 1
ATOM 1865 O O . THR A 1 236 ? 14.262 -9.112 1.127 1.00 96.00 236 THR A O 1
ATOM 1868 N N . GLU A 1 237 ? 15.137 -8.284 2.978 1.00 93.62 237 GLU A N 1
ATOM 1869 C CA . GLU A 1 237 ? 16.458 -8.085 2.342 1.00 93.62 237 GLU A CA 1
ATOM 1870 C C . GLU A 1 237 ? 17.162 -9.430 2.093 1.00 93.62 237 GLU A C 1
ATOM 1872 O O . GLU A 1 237 ? 17.881 -9.629 1.113 1.00 93.62 237 GLU A O 1
ATOM 1877 N N . ASP A 1 238 ? 16.975 -10.386 3.005 1.00 92.56 238 ASP A N 1
ATOM 1878 C CA . ASP A 1 238 ? 17.639 -11.681 2.940 1.00 92.56 238 ASP A CA 1
ATOM 1879 C C . ASP A 1 238 ? 16.813 -12.702 2.147 1.00 92.56 238 ASP A C 1
ATOM 1881 O O . ASP A 1 238 ? 15.889 -13.326 2.668 1.00 92.56 238 ASP A O 1
ATOM 1885 N N . TYR A 1 239 ? 17.241 -12.954 0.909 1.00 92.25 239 TYR A N 1
ATOM 1886 C CA . TYR A 1 239 ? 16.634 -13.915 -0.020 1.00 92.25 239 TYR A CA 1
ATOM 1887 C C . TYR A 1 239 ? 16.640 -15.361 0.513 1.00 92.25 239 TYR A C 1
ATOM 1889 O O . TYR A 1 239 ? 16.025 -16.245 -0.083 1.00 92.25 239 TYR A O 1
ATOM 1897 N N . THR A 1 240 ? 17.341 -15.661 1.611 1.00 91.88 240 THR A N 1
ATOM 1898 C CA . THR A 1 240 ? 17.312 -16.986 2.250 1.00 91.88 240 THR A CA 1
ATOM 1899 C C . THR A 1 240 ? 16.135 -17.176 3.213 1.00 91.88 240 THR A C 1
ATOM 1901 O O . THR A 1 240 ? 15.858 -18.312 3.609 1.00 91.88 240 THR A O 1
ATOM 1904 N N . ILE A 1 241 ? 15.407 -16.109 3.562 1.00 91.19 241 ILE A N 1
ATOM 1905 C CA . ILE A 1 241 ? 14.203 -16.167 4.402 1.00 91.19 241 ILE A CA 1
ATOM 1906 C C . ILE A 1 241 ? 13.029 -16.670 3.558 1.00 91.19 241 ILE A C 1
ATOM 1908 O O . ILE A 1 241 ? 12.369 -15.913 2.856 1.00 91.19 241 ILE A O 1
ATOM 1912 N N . SER A 1 242 ? 12.756 -17.976 3.626 1.00 89.38 242 SER A N 1
ATOM 1913 C CA . SER A 1 242 ? 11.838 -18.641 2.691 1.00 89.38 242 SER A CA 1
ATOM 1914 C C . SER A 1 242 ? 10.382 -18.194 2.770 1.00 89.38 242 SER A C 1
ATOM 1916 O O . SER A 1 242 ? 9.664 -18.341 1.786 1.00 89.38 242 SER A O 1
ATOM 1918 N N . ASP A 1 243 ? 9.928 -17.690 3.915 1.00 90.75 243 ASP A N 1
ATOM 1919 C CA . ASP A 1 243 ? 8.555 -17.213 4.089 1.00 90.75 243 ASP A CA 1
ATOM 1920 C C . ASP A 1 243 ? 8.384 -15.724 3.755 1.00 90.75 243 ASP A C 1
ATOM 1922 O O . ASP A 1 243 ? 7.250 -15.265 3.686 1.00 90.75 243 ASP A O 1
ATOM 1926 N N . ASN A 1 244 ? 9.469 -14.978 3.516 1.00 95.31 244 ASN A N 1
ATOM 1927 C CA . ASN A 1 244 ? 9.444 -13.564 3.133 1.00 95.31 244 ASN A CA 1
ATOM 1928 C C . ASN A 1 244 ? 8.570 -12.695 4.075 1.00 95.31 244 ASN A C 1
ATOM 1930 O O . ASN A 1 244 ? 7.762 -11.868 3.647 1.00 95.31 244 ASN A O 1
ATOM 1934 N N . LEU A 1 245 ? 8.666 -12.939 5.389 1.00 96.25 245 LEU A N 1
ATOM 1935 C CA . LEU A 1 245 ? 7.912 -12.205 6.411 1.00 96.25 245 LEU A CA 1
ATOM 1936 C C . LEU A 1 245 ? 8.373 -10.739 6.506 1.00 96.25 245 LEU A C 1
ATOM 1938 O O . LEU A 1 245 ? 9.534 -10.467 6.823 1.00 96.25 245 LEU A O 1
ATOM 1942 N N . VAL A 1 246 ? 7.443 -9.791 6.353 1.00 97.81 246 VAL A N 1
ATOM 1943 C CA . VAL A 1 246 ? 7.726 -8.345 6.384 1.00 97.81 246 VAL A CA 1
ATOM 1944 C C . VAL A 1 246 ? 6.942 -7.619 7.473 1.00 97.81 246 VAL A C 1
ATOM 1946 O O . VAL A 1 246 ? 5.803 -7.959 7.801 1.00 97.81 246 VAL A O 1
ATOM 1949 N N . TYR A 1 247 ? 7.552 -6.591 8.068 1.00 98.44 247 TYR A N 1
ATOM 1950 C CA . TYR A 1 247 ? 6.879 -5.785 9.086 1.00 98.44 247 TYR A CA 1
ATOM 1951 C C . TYR A 1 247 ? 5.714 -5.019 8.452 1.00 98.44 247 TYR A C 1
ATOM 1953 O O . TYR A 1 247 ? 5.907 -4.247 7.518 1.00 98.44 247 TYR A O 1
ATOM 1961 N N . THR A 1 248 ? 4.500 -5.198 8.971 1.00 98.75 248 THR A N 1
ATOM 1962 C CA . THR A 1 248 ? 3.328 -4.455 8.496 1.00 98.75 248 THR A CA 1
ATOM 1963 C C . THR A 1 248 ? 2.520 -3.917 9.664 1.00 98.75 248 THR A C 1
ATOM 1965 O O . THR A 1 248 ? 2.295 -4.605 10.660 1.00 98.75 248 THR A O 1
ATOM 1968 N N . LEU A 1 249 ? 2.072 -2.671 9.545 1.00 98.62 249 LEU A N 1
ATOM 1969 C CA . LEU A 1 249 ? 1.365 -1.956 10.596 1.00 98.62 249 LEU A CA 1
ATOM 1970 C C . LEU A 1 249 ? 0.100 -1.291 10.062 1.00 98.62 249 LEU A C 1
ATOM 1972 O O . LEU A 1 249 ? 0.118 -0.634 9.020 1.00 98.62 249 LEU A O 1
ATOM 1976 N N . LEU A 1 250 ? -0.976 -1.401 10.839 1.00 98.81 250 LEU A N 1
ATOM 1977 C CA . LEU A 1 250 ? -2.211 -0.656 10.635 1.00 98.81 250 LEU A CA 1
ATOM 1978 C C . LEU A 1 250 ? -2.311 0.492 11.641 1.00 98.81 250 LEU A C 1
ATOM 1980 O O . LEU A 1 250 ? -2.273 0.272 12.853 1.00 98.81 250 LEU A O 1
ATOM 1984 N N . LEU A 1 251 ? -2.509 1.709 11.142 1.00 98.00 251 LEU A N 1
ATOM 1985 C CA . LEU A 1 251 ? -2.866 2.887 11.931 1.00 98.00 251 LEU A CA 1
ATOM 1986 C C . LEU A 1 251 ? -4.259 3.374 11.525 1.00 98.00 251 LEU A C 1
ATOM 1988 O O . LEU A 1 251 ? -4.700 3.193 10.391 1.00 98.00 251 LEU A O 1
ATOM 1992 N N . GLY A 1 252 ? -4.956 4.027 12.448 1.00 95.56 252 GLY A N 1
ATOM 1993 C CA . GLY A 1 252 ? -6.230 4.684 12.173 1.00 95.56 252 GLY A CA 1
ATOM 1994 C C . GLY A 1 252 ? -6.093 6.181 12.367 1.00 95.56 252 GLY A C 1
ATOM 1995 O O . GLY A 1 252 ? -5.507 6.617 13.357 1.00 95.56 252 GLY A O 1
ATOM 1996 N N . SER A 1 253 ? -6.671 6.974 11.468 1.00 93.31 253 SER A N 1
ATOM 1997 C CA . SER A 1 253 ? -6.753 8.425 11.671 1.00 93.31 253 SER A CA 1
ATOM 1998 C C . SER A 1 253 ? -7.633 8.814 12.863 1.00 93.31 253 SER A C 1
ATOM 2000 O O . SER A 1 253 ? -7.508 9.914 13.398 1.00 93.31 253 SER A O 1
ATOM 2002 N N . ASN A 1 254 ? -8.525 7.916 13.289 1.00 93.06 254 ASN A N 1
ATOM 2003 C CA . ASN A 1 254 ? -9.392 8.089 14.443 1.00 93.06 254 ASN A CA 1
ATOM 2004 C C . ASN A 1 254 ? -9.790 6.736 15.070 1.00 93.06 254 ASN A C 1
ATOM 2006 O O . ASN A 1 254 ? -9.535 5.659 14.521 1.00 93.06 254 ASN A O 1
ATOM 2010 N N . ASP A 1 255 ? -10.474 6.816 16.212 1.00 94.31 255 ASP A N 1
ATOM 2011 C CA . ASP A 1 255 ? -10.904 5.661 17.005 1.00 94.31 255 ASP A CA 1
ATOM 2012 C C . ASP A 1 255 ? -12.048 4.849 16.365 1.00 94.31 255 ASP A C 1
ATOM 2014 O O . ASP A 1 255 ? -12.312 3.725 16.791 1.00 94.31 255 ASP A O 1
ATOM 2018 N N . PHE A 1 256 ? -12.731 5.374 15.338 1.00 94.38 256 PHE A N 1
ATOM 2019 C CA . PHE A 1 256 ? -13.675 4.571 14.557 1.00 94.38 256 PHE A CA 1
ATOM 2020 C C . PHE A 1 256 ? -12.927 3.556 13.690 1.00 94.38 256 PHE A C 1
ATOM 2022 O O . PHE A 1 256 ? -13.368 2.410 13.590 1.00 94.38 256 PHE A O 1
ATOM 2029 N N . VAL A 1 257 ? -11.806 3.948 13.074 1.00 96.19 257 VAL A N 1
ATOM 2030 C CA . VAL A 1 257 ? -11.008 3.054 12.220 1.00 96.19 257 VAL A CA 1
ATOM 2031 C C . VAL A 1 257 ? -10.241 2.041 13.066 1.00 96.19 257 VAL A C 1
ATOM 2033 O O . VAL A 1 257 ? -10.455 0.843 12.893 1.00 96.19 257 VAL A O 1
ATOM 2036 N N . ILE A 1 258 ? -9.414 2.514 14.008 1.00 96.62 258 ILE A N 1
ATOM 2037 C CA . ILE A 1 258 ? -8.668 1.676 14.962 1.00 96.62 258 ILE A CA 1
ATOM 2038 C C . ILE A 1 258 ? -9.044 2.099 16.393 1.00 96.62 258 ILE A C 1
ATOM 2040 O O . ILE A 1 258 ? -8.501 3.082 16.908 1.00 96.62 258 ILE A O 1
ATOM 2044 N N . PRO A 1 259 ? -9.964 1.373 17.056 1.00 96.44 259 PRO A N 1
ATOM 2045 C CA . PRO A 1 259 ? -10.380 1.672 18.422 1.00 96.44 259 PRO A CA 1
ATOM 2046 C C . PRO A 1 259 ? -9.223 1.600 19.426 1.00 96.44 259 PRO A C 1
ATOM 2048 O O . PRO A 1 259 ? -8.306 0.796 19.242 1.00 96.44 259 PRO A O 1
ATOM 2051 N N . PRO A 1 260 ? -9.289 2.335 20.555 1.00 97.38 260 PRO A N 1
ATOM 2052 C CA . PRO A 1 260 ? -8.262 2.285 21.595 1.00 97.38 260 PRO A CA 1
ATOM 2053 C C . PRO A 1 260 ? -7.953 0.874 22.110 1.00 97.38 260 PRO A C 1
ATOM 2055 O O . PRO A 1 260 ? -6.812 0.597 22.455 1.00 97.38 260 PRO A O 1
ATOM 2058 N N . SER A 1 261 ? -8.939 -0.032 22.118 1.00 97.81 261 SER A N 1
ATOM 2059 C CA . SER A 1 261 ? -8.763 -1.429 22.537 1.00 97.81 261 SER A CA 1
ATOM 2060 C C . SER A 1 261 ? -7.911 -2.275 21.587 1.00 97.81 261 SER A C 1
ATOM 2062 O O . SER A 1 261 ? -7.510 -3.368 21.971 1.00 97.81 261 SER A O 1
ATOM 2064 N N . LEU A 1 262 ? -7.680 -1.812 20.354 1.00 98.19 262 LEU A N 1
ATOM 2065 C CA . LEU A 1 262 ? -6.830 -2.483 19.369 1.00 98.19 262 LEU A CA 1
ATOM 2066 C C . LEU A 1 262 ? -5.452 -1.818 19.223 1.00 98.19 262 LEU A C 1
ATOM 2068 O O . LEU A 1 262 ? -4.581 -2.380 18.569 1.00 98.19 262 LEU A O 1
ATOM 2072 N N . LYS A 1 263 ? -5.211 -0.653 19.833 1.00 98.00 263 LYS A N 1
ATOM 2073 C CA . LYS A 1 263 ? -3.879 -0.027 19.815 1.00 98.00 263 LYS A CA 1
ATOM 2074 C C . LYS A 1 263 ? -2.907 -0.851 20.662 1.00 98.00 263 LYS A C 1
ATOM 2076 O O . LYS A 1 263 ? -3.297 -1.353 21.717 1.00 98.00 263 LYS A O 1
ATOM 2081 N N . ASN A 1 264 ? -1.653 -0.963 20.222 1.00 98.38 264 ASN A N 1
ATOM 2082 C CA . ASN A 1 264 ? -0.630 -1.798 20.861 1.00 98.38 264 ASN A CA 1
ATOM 2083 C C . ASN A 1 264 ? -1.026 -3.286 20.923 1.00 98.38 264 ASN A C 1
ATOM 2085 O O . ASN A 1 264 ? -0.748 -3.980 21.904 1.00 98.38 264 ASN A O 1
ATOM 2089 N N . THR A 1 265 ? -1.719 -3.771 19.890 1.00 98.69 265 THR A N 1
ATOM 2090 C CA . THR A 1 265 ? -2.060 -5.191 19.736 1.00 98.69 265 THR A CA 1
ATOM 2091 C C . THR A 1 265 ? -1.407 -5.773 18.489 1.00 98.69 265 THR A C 1
ATOM 2093 O O . THR A 1 265 ? -0.813 -5.060 17.679 1.00 98.69 265 THR A O 1
ATOM 2096 N N . THR A 1 266 ? -1.502 -7.092 18.352 1.00 98.69 266 THR A N 1
ATOM 2097 C CA . THR A 1 266 ? -0.994 -7.818 17.191 1.00 98.69 266 THR A CA 1
ATOM 2098 C C . THR A 1 266 ? -2.111 -8.611 16.531 1.00 98.69 266 THR A C 1
ATOM 2100 O O . THR A 1 266 ? -3.089 -8.988 17.182 1.00 98.69 266 THR A O 1
ATOM 2103 N N . ASP A 1 267 ? -1.953 -8.866 15.239 1.00 98.44 267 ASP A N 1
ATOM 2104 C CA . ASP A 1 267 ? -2.806 -9.749 14.456 1.00 98.44 267 ASP A CA 1
ATOM 2105 C C . ASP A 1 267 ? -1.939 -10.800 13.757 1.00 98.44 267 ASP A C 1
ATOM 2107 O O . ASP A 1 267 ? -1.082 -10.475 12.935 1.00 98.44 267 ASP A O 1
ATOM 2111 N N . ALA A 1 268 ? -2.168 -12.063 14.114 1.00 97.50 268 ALA A N 1
ATOM 2112 C CA . ALA A 1 268 ? -1.427 -13.213 13.606 1.00 97.50 268 ALA A CA 1
ATOM 2113 C C . ALA A 1 268 ? -2.149 -13.941 12.457 1.00 97.50 268 ALA A C 1
ATOM 2115 O O . ALA A 1 268 ? -1.719 -15.018 12.040 1.00 97.50 268 ALA A O 1
ATOM 2116 N N . THR A 1 269 ? -3.253 -13.389 11.948 1.00 97.81 269 THR A N 1
ATOM 2117 C CA . THR A 1 269 ? -3.906 -13.909 10.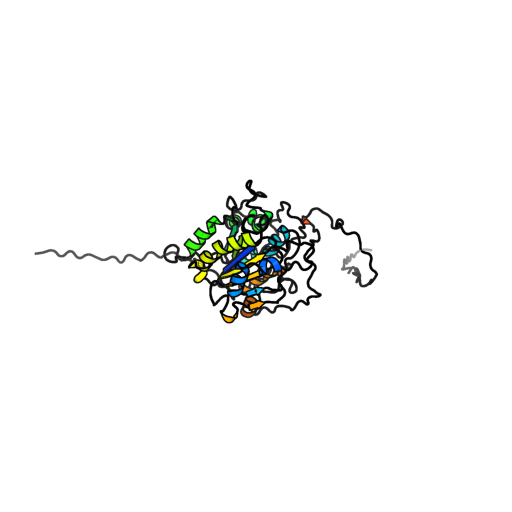741 1.00 97.81 269 THR A CA 1
ATOM 2118 C C . THR A 1 269 ? -2.908 -13.903 9.581 1.00 97.81 269 THR A C 1
ATOM 2120 O O . THR A 1 269 ? -2.177 -12.934 9.405 1.00 97.81 269 THR A O 1
ATOM 2123 N N . PHE A 1 270 ? -2.879 -14.980 8.794 1.00 97.75 270 PHE A N 1
ATOM 2124 C CA . PHE A 1 270 ? -2.005 -15.075 7.627 1.00 97.75 270 PHE A CA 1
ATOM 2125 C C . PHE A 1 270 ? -2.434 -14.087 6.542 1.00 97.75 270 PHE A C 1
ATOM 2127 O O . PHE A 1 270 ? -3.576 -14.154 6.076 1.00 97.75 270 PHE A O 1
ATOM 2134 N N . TYR A 1 271 ? -1.519 -13.217 6.128 1.00 98.50 271 TYR A N 1
ATOM 2135 C CA . TYR A 1 271 ? -1.715 -12.224 5.078 1.00 98.50 271 TYR A CA 1
ATOM 2136 C C . TYR A 1 271 ? -0.591 -12.282 4.052 1.00 98.50 271 TYR A C 1
ATOM 2138 O O . TYR A 1 271 ? 0.544 -12.628 4.376 1.00 98.50 271 TYR A O 1
ATOM 2146 N N . THR A 1 272 ? -0.900 -11.852 2.833 1.00 98.31 272 THR A N 1
ATOM 2147 C CA . THR A 1 272 ? 0.116 -11.536 1.823 1.00 98.31 272 THR A CA 1
ATOM 2148 C C . THR A 1 272 ? -0.128 -10.151 1.228 1.00 98.31 272 THR A C 1
ATOM 2150 O O . THR A 1 272 ? -1.107 -9.496 1.587 1.00 98.31 272 THR A O 1
ATOM 2153 N N . HIS A 1 273 ? 0.669 -9.692 0.259 1.00 98.44 273 HIS A N 1
ATOM 2154 C CA . HIS A 1 273 ? 0.327 -8.464 -0.478 1.00 98.44 273 HIS A CA 1
ATOM 2155 C C . HIS A 1 273 ? -1.034 -8.518 -1.183 1.00 98.44 273 HIS A C 1
ATOM 2157 O O . HIS A 1 273 ? -1.662 -7.475 -1.369 1.00 98.44 273 HIS A O 1
ATOM 2163 N N . TYR A 1 274 ? -1.558 -9.707 -1.500 1.00 98.62 274 TYR A N 1
ATOM 2164 C CA . TYR A 1 274 ? -2.923 -9.841 -2.016 1.00 98.62 274 TYR A CA 1
ATOM 2165 C C . TYR A 1 274 ? -3.991 -9.456 -0.981 1.00 98.62 274 TYR A C 1
ATOM 2167 O O . TYR A 1 274 ? -5.100 -9.073 -1.352 1.00 98.62 274 TYR A O 1
ATOM 2175 N N . SER A 1 275 ? -3.663 -9.483 0.313 1.00 98.75 275 SER A N 1
ATOM 2176 C CA . SER A 1 275 ? -4.554 -9.036 1.386 1.00 98.75 275 SER A CA 1
ATOM 2177 C C . SER A 1 275 ? -4.809 -7.529 1.377 1.00 98.75 275 SER A C 1
ATOM 2179 O O . SER A 1 275 ? -5.816 -7.089 1.933 1.00 98.75 275 SER A O 1
ATOM 2181 N N . LEU A 1 276 ? -3.961 -6.722 0.725 1.00 98.69 276 LEU A N 1
ATOM 2182 C CA . LEU A 1 276 ? -4.248 -5.301 0.492 1.00 98.69 276 LEU A CA 1
ATOM 2183 C C . LEU A 1 276 ? -5.487 -5.142 -0.401 1.00 98.69 276 LEU A C 1
ATOM 2185 O O . LEU A 1 276 ? -6.382 -4.355 -0.084 1.00 98.69 276 LEU A O 1
ATOM 2189 N N . LEU A 1 277 ? -5.566 -5.945 -1.467 1.00 98.69 277 LEU A N 1
ATOM 2190 C CA . LEU A 1 277 ? -6.682 -5.959 -2.414 1.00 98.69 277 LEU A CA 1
ATOM 2191 C C . LEU A 1 277 ? -7.957 -6.457 -1.758 1.00 98.69 277 LEU A C 1
ATOM 2193 O O . LEU A 1 277 ? -8.931 -5.708 -1.689 1.00 98.69 277 LEU A O 1
ATOM 2197 N N . SER A 1 278 ? -7.930 -7.666 -1.192 1.00 98.75 278 SER A N 1
ATOM 2198 C CA . SER A 1 278 ? -9.136 -8.259 -0.609 1.00 98.75 278 SER A CA 1
ATOM 2199 C C . SER A 1 278 ? -9.696 -7.414 0.540 1.00 98.75 278 SER A C 1
ATOM 2201 O O . SER A 1 278 ? -10.913 -7.330 0.728 1.00 98.75 278 SER A O 1
ATOM 2203 N N . THR A 1 279 ? -8.836 -6.701 1.277 1.00 98.81 279 THR A N 1
ATOM 2204 C CA . THR A 1 279 ? -9.263 -5.740 2.302 1.00 98.81 279 THR A CA 1
ATOM 2205 C C . THR A 1 279 ? -10.030 -4.559 1.712 1.00 98.81 279 THR A C 1
ATOM 2207 O O . THR A 1 279 ? -11.102 -4.207 2.216 1.00 98.81 279 THR A O 1
ATOM 2210 N N . VAL A 1 280 ? -9.515 -3.949 0.645 1.00 98.75 280 VAL A N 1
ATOM 2211 C CA . VAL A 1 280 ? -10.175 -2.843 -0.067 1.00 98.75 280 VAL A CA 1
ATOM 2212 C C . VAL A 1 280 ? -11.480 -3.310 -0.708 1.00 98.75 280 VAL A C 1
ATOM 2214 O O . VAL A 1 280 ? -12.520 -2.664 -0.558 1.00 98.75 280 VAL A O 1
ATOM 2217 N N . GLU A 1 281 ? -11.449 -4.466 -1.355 1.00 98.62 281 GLU A N 1
ATOM 2218 C CA . GLU A 1 281 ? -12.597 -5.107 -1.986 1.00 98.62 281 GLU A CA 1
ATOM 2219 C C . GLU A 1 281 ? -13.725 -5.375 -0.993 1.00 98.62 281 GLU A C 1
ATOM 2221 O O . GLU A 1 281 ? -14.873 -4.995 -1.238 1.00 98.62 281 GLU A O 1
ATOM 2226 N N . SER A 1 282 ? -13.401 -5.963 0.161 1.00 98.38 282 SER A N 1
ATOM 2227 C CA . SER A 1 282 ? -14.370 -6.274 1.214 1.00 98.38 282 SER A CA 1
ATOM 2228 C C . SER A 1 282 ? -14.970 -5.012 1.846 1.00 98.38 282 SER A C 1
ATOM 2230 O O . SER A 1 282 ? -16.178 -4.956 2.122 1.00 98.38 282 SER A O 1
ATOM 2232 N N . ASN A 1 283 ? -14.156 -3.964 2.033 1.00 98.62 283 ASN A N 1
ATOM 2233 C CA . ASN A 1 283 ? -14.580 -2.706 2.651 1.00 98.62 283 ASN A CA 1
ATOM 2234 C C . ASN A 1 283 ? -15.703 -2.002 1.867 1.00 98.62 283 ASN A C 1
ATOM 2236 O O . ASN A 1 283 ? -16.622 -1.455 2.483 1.00 98.62 283 ASN A O 1
ATOM 2240 N N . TRP A 1 284 ? -15.651 -2.048 0.533 1.00 98.12 284 TRP A N 1
ATOM 2241 C CA . TRP A 1 284 ? -16.610 -1.375 -0.356 1.00 98.12 284 TRP A CA 1
ATOM 2242 C C . TRP A 1 284 ? -17.478 -2.313 -1.202 1.00 98.12 284 TRP A C 1
ATOM 2244 O O . TRP A 1 284 ? -18.262 -1.833 -2.021 1.00 98.12 284 TRP A O 1
ATOM 2254 N N . ASP A 1 285 ? -17.389 -3.628 -0.989 1.00 97.19 285 ASP A N 1
ATOM 2255 C CA . ASP A 1 285 ? -18.136 -4.632 -1.758 1.00 97.19 285 ASP A CA 1
ATOM 2256 C C . ASP A 1 285 ? -17.870 -4.516 -3.274 1.00 97.19 285 ASP A C 1
ATOM 2258 O O . ASP A 1 285 ? -18.786 -4.371 -4.094 1.00 97.19 285 ASP A O 1
ATOM 2262 N N . LEU A 1 286 ? -16.583 -4.496 -3.638 1.00 97.56 286 LEU A N 1
ATOM 2263 C CA . LEU A 1 286 ? -16.129 -4.245 -5.012 1.00 97.56 286 LEU A CA 1
ATOM 2264 C C . LEU A 1 286 ? -16.226 -5.471 -5.936 1.00 97.56 286 LEU A C 1
ATOM 2266 O O . LEU A 1 286 ? -16.172 -5.316 -7.153 1.00 97.56 286 LEU A O 1
ATOM 2270 N N . GLY A 1 287 ? -16.369 -6.675 -5.379 1.00 96.62 287 GLY A N 1
ATOM 2271 C CA . GLY A 1 287 ? -16.053 -7.916 -6.091 1.00 96.62 287 GLY A CA 1
ATOM 2272 C C . GLY A 1 287 ? -14.568 -8.252 -5.944 1.00 96.62 287 GLY A C 1
ATOM 2273 O O . GLY A 1 287 ? -14.003 -7.979 -4.895 1.00 96.62 287 GLY A O 1
ATOM 2274 N N . ASN A 1 288 ? -13.963 -8.858 -6.964 1.00 97.38 288 ASN A N 1
ATOM 2275 C CA . ASN A 1 288 ? -12.528 -9.153 -7.038 1.00 97.38 288 ASN A CA 1
ATOM 2276 C C . ASN A 1 288 ? -12.076 -9.170 -8.510 1.00 97.38 288 ASN A C 1
ATOM 2278 O O . ASN A 1 288 ? -12.904 -9.178 -9.427 1.00 97.38 288 ASN A O 1
ATOM 2282 N N . LEU A 1 289 ? -10.769 -9.181 -8.740 1.00 97.75 289 LEU A N 1
ATOM 2283 C CA . LEU A 1 289 ? -10.107 -9.294 -10.043 1.00 97.75 289 LEU A CA 1
ATOM 2284 C C . LEU A 1 289 ? -10.100 -10.730 -10.588 1.00 97.75 289 LEU A C 1
ATOM 2286 O O . LEU A 1 289 ? -9.721 -10.942 -11.742 1.00 97.75 289 LEU A O 1
ATOM 2290 N N . GLY A 1 290 ? -10.519 -11.712 -9.784 1.00 97.25 290 GLY A N 1
ATOM 2291 C CA . GLY A 1 290 ? -10.536 -13.129 -10.144 1.00 97.25 290 GLY A CA 1
ATOM 2292 C C . GLY A 1 290 ? -9.149 -13.775 -10.180 1.00 97.25 290 GLY A C 1
ATOM 2293 O O . GL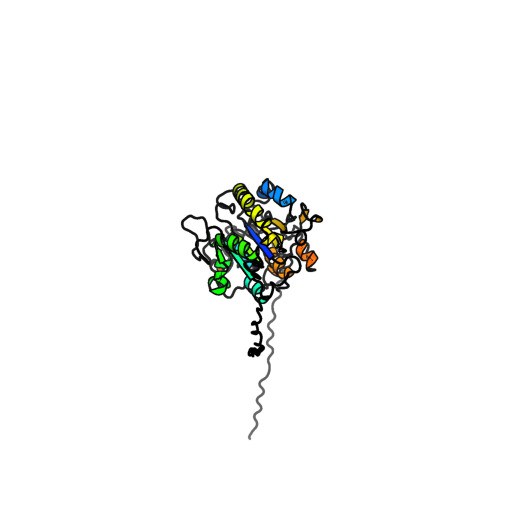Y A 1 290 ? -8.977 -14.782 -10.869 1.00 97.25 290 GLY A O 1
ATOM 2294 N N . ARG A 1 291 ? -8.163 -13.197 -9.483 1.00 96.50 291 ARG A N 1
ATOM 2295 C CA . ARG A 1 291 ? -6.785 -13.699 -9.381 1.00 96.50 291 ARG A CA 1
ATOM 2296 C C . ARG A 1 291 ? -6.510 -14.142 -7.938 1.00 96.50 291 ARG A C 1
ATOM 2298 O O . ARG A 1 291 ? -7.384 -14.742 -7.307 1.00 96.50 291 ARG A O 1
ATOM 2305 N N . ASN A 1 292 ? -5.307 -13.919 -7.406 1.00 97.06 292 ASN A N 1
ATOM 2306 C CA . ASN A 1 292 ? -4.966 -14.366 -6.052 1.00 97.06 292 ASN A CA 1
ATOM 2307 C C . ASN A 1 292 ? -5.625 -13.536 -4.943 1.00 97.06 292 ASN A C 1
ATOM 2309 O O . ASN A 1 292 ? -5.733 -14.023 -3.825 1.00 97.06 292 ASN A O 1
ATOM 2313 N N . ASP A 1 293 ? -6.149 -12.356 -5.257 1.00 97.06 293 ASP A N 1
ATOM 2314 C CA . ASP A 1 293 ? -7.075 -11.583 -4.419 1.00 97.06 293 ASP A CA 1
ATOM 2315 C C . ASP A 1 293 ? -8.378 -12.348 -4.101 1.00 97.06 293 ASP A C 1
ATOM 2317 O O . ASP A 1 293 ? -8.959 -12.186 -3.029 1.00 97.06 293 ASP A O 1
ATOM 2321 N N . ALA A 1 294 ? -8.795 -13.272 -4.975 1.00 95.81 294 ALA A N 1
ATOM 2322 C CA . ALA A 1 294 ? -9.907 -14.194 -4.729 1.00 95.81 294 ALA A CA 1
ATOM 2323 C C . ALA A 1 294 ? -9.477 -15.516 -4.057 1.00 95.81 294 ALA A C 1
ATOM 2325 O O . ALA A 1 294 ? -10.330 -16.330 -3.674 1.00 95.81 294 ALA A O 1
ATOM 2326 N N . ASN A 1 295 ? -8.170 -15.765 -3.919 1.00 94.75 295 ASN A N 1
ATOM 2327 C CA . ASN A 1 295 ? -7.656 -16.979 -3.304 1.00 94.75 295 ASN A CA 1
ATOM 2328 C C . ASN A 1 295 ? -7.673 -16.846 -1.778 1.00 94.75 295 ASN A C 1
ATOM 2330 O O . ASN A 1 295 ? -6.826 -16.195 -1.171 1.00 94.75 295 ASN A O 1
ATOM 2334 N N . LYS A 1 296 ? -8.622 -17.529 -1.138 1.00 87.25 296 LYS A N 1
ATOM 2335 C CA . LYS A 1 296 ? -8.841 -17.432 0.310 1.00 87.25 296 LYS A CA 1
ATOM 2336 C C . LYS A 1 296 ? -7.675 -17.924 1.171 1.00 87.25 296 LYS A C 1
ATOM 2338 O O . LYS A 1 296 ? -7.661 -17.617 2.356 1.00 87.25 296 LYS A O 1
ATOM 2343 N N . THR A 1 297 ? -6.728 -18.677 0.613 1.00 91.06 297 THR A N 1
ATOM 2344 C CA . THR A 1 297 ? -5.522 -19.101 1.342 1.00 91.06 297 THR A CA 1
ATOM 2345 C C . THR A 1 297 ? -4.357 -18.129 1.174 1.00 91.06 297 THR A C 1
ATOM 2347 O O . THR A 1 297 ? -3.334 -18.324 1.812 1.00 91.06 297 THR A O 1
ATOM 2350 N N . LEU A 1 298 ? -4.485 -17.106 0.323 1.00 94.62 298 LEU A N 1
ATOM 2351 C CA . LEU A 1 298 ? -3.444 -16.101 0.075 1.00 94.62 298 LEU A CA 1
ATOM 2352 C C . LEU A 1 298 ? -3.902 -14.672 0.394 1.00 94.62 298 LEU A C 1
ATOM 2354 O O . LEU A 1 298 ? -3.075 -13.830 0.726 1.00 94.62 298 LEU A O 1
ATOM 2358 N N . ALA A 1 299 ? -5.202 -14.392 0.319 1.00 97.06 299 ALA A N 1
ATOM 2359 C CA . ALA A 1 299 ? -5.763 -13.048 0.413 1.00 97.06 299 ALA A CA 1
ATOM 2360 C C . ALA A 1 299 ? -6.826 -12.933 1.513 1.00 97.06 299 ALA A C 1
ATOM 2362 O O . ALA A 1 299 ? -7.951 -12.487 1.278 1.00 97.06 299 ALA A O 1
ATOM 2363 N N . ASN A 1 300 ? -6.484 -13.315 2.746 1.00 98.38 300 ASN A N 1
ATOM 2364 C CA . ASN A 1 300 ? -7.317 -12.964 3.903 1.00 98.38 300 ASN A CA 1
ATOM 2365 C C . ASN A 1 300 ? -7.502 -11.443 4.002 1.00 98.38 300 ASN A C 1
ATOM 2367 O O . ASN A 1 300 ? -6.632 -10.679 3.589 1.00 98.38 300 ASN A O 1
ATOM 2371 N N . VAL A 1 301 ? -8.614 -11.010 4.587 1.00 98.75 301 VAL A N 1
ATOM 2372 C CA . VAL A 1 301 ? -8.940 -9.597 4.812 1.00 98.75 301 VAL A CA 1
ATOM 2373 C C . VAL A 1 301 ? -8.393 -9.177 6.169 1.00 98.75 301 VAL A C 1
ATOM 2375 O O . VAL A 1 301 ? -8.575 -9.917 7.134 1.00 98.75 301 VAL A O 1
ATOM 2378 N N . PHE A 1 302 ? -7.784 -7.994 6.296 1.00 98.81 302 PHE A N 1
ATOM 2379 C CA . PHE A 1 302 ? -7.300 -7.513 7.598 1.00 98.81 302 PHE A CA 1
ATOM 2380 C C . PHE A 1 302 ? -8.380 -7.646 8.664 1.00 98.81 302 PHE A C 1
ATOM 2382 O O . PHE A 1 302 ? -9.503 -7.185 8.467 1.00 98.81 302 PHE A O 1
ATOM 2389 N N . LYS A 1 303 ? -8.059 -8.275 9.795 1.00 98.56 303 LYS A N 1
ATOM 2390 C CA . LYS A 1 303 ? -9.047 -8.747 10.767 1.00 98.56 303 LYS A CA 1
ATOM 2391 C C . LYS A 1 303 ? -9.985 -7.638 11.231 1.00 98.56 303 LYS A C 1
ATOM 2393 O O . LYS A 1 303 ? -11.193 -7.838 11.287 1.00 98.56 303 LYS A O 1
ATOM 2398 N N . VAL A 1 304 ? -9.448 -6.443 11.474 1.00 98.31 304 VAL A N 1
ATOM 2399 C CA . VAL A 1 304 ? -10.234 -5.258 11.861 1.00 98.31 304 VAL A CA 1
ATOM 2400 C C . VAL A 1 304 ? -11.284 -4.854 10.810 1.00 98.31 304 VAL A C 1
ATOM 2402 O O . VAL A 1 304 ? -12.336 -4.312 11.149 1.00 98.31 304 VAL A O 1
ATOM 2405 N N . VAL A 1 305 ? -11.030 -5.145 9.534 1.00 98.69 305 VAL A N 1
ATOM 2406 C CA . VAL A 1 305 ? -11.953 -4.940 8.409 1.00 98.69 305 VAL A CA 1
ATOM 2407 C C . VAL A 1 305 ? -12.860 -6.157 8.231 1.00 98.69 305 VAL A C 1
ATOM 2409 O O . VAL A 1 305 ? -14.063 -5.991 8.027 1.00 98.69 305 VAL A O 1
ATOM 2412 N N . ALA A 1 306 ? -12.332 -7.375 8.362 1.00 98.50 306 ALA A N 1
ATOM 2413 C CA . ALA A 1 306 ? -13.102 -8.616 8.282 1.00 98.50 306 ALA A CA 1
ATOM 2414 C C . ALA A 1 306 ? -14.241 -8.630 9.314 1.00 98.50 306 ALA A C 1
ATOM 2416 O O . ALA A 1 306 ? -15.402 -8.837 8.957 1.00 98.50 306 ALA A O 1
ATOM 2417 N N . ASP A 1 307 ? -13.935 -8.261 10.560 1.00 97.94 307 ASP A N 1
ATOM 2418 C CA . ASP A 1 307 ? -14.889 -8.199 11.671 1.00 97.94 307 ASP A CA 1
ATOM 2419 C C . ASP A 1 307 ? -16.042 -7.206 11.399 1.00 97.94 307 ASP A C 1
ATOM 2421 O O . ASP A 1 307 ? -17.179 -7.444 11.807 1.00 97.94 307 ASP A O 1
ATOM 2425 N N . LYS A 1 308 ? -15.788 -6.110 10.665 1.00 97.69 308 LYS A N 1
ATOM 2426 C CA . LYS A 1 308 ? -16.811 -5.108 10.294 1.00 97.69 308 LYS A CA 1
ATOM 2427 C C . LYS A 1 308 ? -17.588 -5.455 9.025 1.00 97.69 308 LYS A C 1
ATOM 2429 O O . LYS A 1 308 ? -18.730 -5.033 8.858 1.00 97.69 308 LYS A O 1
ATOM 2434 N N . THR A 1 309 ? -16.962 -6.181 8.106 1.00 97.69 309 THR A N 1
ATOM 2435 C CA . THR A 1 309 ? -17.545 -6.550 6.805 1.00 97.69 309 THR A CA 1
ATOM 2436 C C . THR A 1 309 ? -18.295 -7.880 6.855 1.00 97.69 309 THR A C 1
ATOM 2438 O O . THR A 1 309 ? -19.094 -8.157 5.961 1.00 97.69 309 THR A O 1
ATOM 2441 N N . GLY A 1 310 ? -18.061 -8.683 7.898 1.00 97.38 310 GLY A N 1
ATOM 2442 C CA . GLY A 1 310 ? -18.567 -10.047 8.033 1.00 97.38 310 GLY A CA 1
ATOM 2443 C C . GLY A 1 310 ? -17.755 -11.082 7.249 1.00 97.38 310 GLY A C 1
ATOM 2444 O O . GLY A 1 310 ? -18.180 -12.237 7.165 1.00 97.38 310 GLY A O 1
ATOM 2445 N N . TYR A 1 311 ? -16.610 -10.693 6.674 1.00 97.31 311 TYR A N 1
ATOM 2446 C CA . TYR A 1 311 ? -15.727 -11.613 5.961 1.00 97.31 311 TYR A CA 1
ATOM 2447 C C . TYR A 1 311 ? -15.136 -12.646 6.927 1.00 97.31 311 TYR A C 1
ATOM 2449 O O . TYR A 1 311 ? -14.726 -12.316 8.037 1.00 97.31 311 TYR A O 1
ATOM 2457 N N . GLN A 1 312 ? -15.092 -13.906 6.499 1.00 97.19 312 GLN A N 1
ATOM 2458 C CA . GLN A 1 312 ? -14.541 -15.005 7.289 1.00 97.19 312 GLN A CA 1
ATOM 2459 C C . GLN A 1 312 ? -13.152 -15.349 6.760 1.00 97.19 312 GLN A C 1
ATOM 2461 O O . GLN A 1 312 ? -13.029 -15.970 5.702 1.00 97.19 312 GLN A O 1
ATOM 2466 N N . ASN A 1 313 ? -12.124 -14.927 7.496 1.00 97.81 313 ASN A N 1
ATOM 2467 C CA . ASN A 1 313 ? -10.749 -15.325 7.216 1.00 97.81 313 ASN A CA 1
ATOM 2468 C C . ASN A 1 313 ? -10.567 -16.828 7.425 1.00 97.81 313 ASN A C 1
ATOM 2470 O O . ASN A 1 313 ? -11.239 -17.443 8.256 1.00 97.81 313 ASN A O 1
ATOM 2474 N N . ILE A 1 314 ? -9.637 -17.400 6.670 1.00 95.50 314 ILE A N 1
ATOM 2475 C CA . ILE A 1 314 ? -9.237 -18.795 6.798 1.00 95.50 314 ILE A CA 1
ATOM 2476 C C . ILE A 1 314 ? -7.938 -18.859 7.594 1.00 95.50 314 ILE A C 1
ATOM 2478 O O . ILE A 1 314 ? -7.003 -18.092 7.360 1.00 95.50 314 ILE A O 1
ATOM 2482 N N . GLU A 1 315 ? -7.889 -19.798 8.532 1.00 94.69 315 GLU A N 1
ATOM 2483 C CA . GLU A 1 315 ? -6.652 -20.180 9.196 1.00 94.69 315 GLU A CA 1
ATOM 2484 C C . GLU A 1 315 ? -5.775 -20.957 8.208 1.00 94.69 315 GLU A C 1
ATOM 2486 O O . GLU A 1 315 ? -6.160 -22.020 7.722 1.00 94.69 315 GLU A O 1
ATOM 2491 N N . VAL A 1 316 ? -4.610 -20.400 7.888 1.00 92.69 316 VAL A N 1
ATOM 2492 C CA . VAL A 1 316 ? -3.597 -21.045 7.049 1.00 92.69 316 VAL A CA 1
ATOM 2493 C C . VAL A 1 316 ? -2.551 -21.625 7.988 1.00 92.69 316 VAL A C 1
ATOM 2495 O O . VAL A 1 316 ? -1.941 -20.888 8.766 1.00 92.69 316 VAL A O 1
ATOM 2498 N N . ALA A 1 317 ? -2.377 -22.946 7.966 1.00 87.44 317 ALA A N 1
ATOM 2499 C CA . ALA A 1 317 ? -1.396 -23.593 8.824 1.00 87.44 317 ALA A CA 1
ATOM 2500 C C . ALA A 1 317 ? 0.021 -23.185 8.400 1.00 87.44 317 ALA A C 1
ATOM 2502 O O . ALA A 1 317 ? 0.291 -23.006 7.218 1.00 87.44 317 ALA A O 1
ATOM 2503 N N . SER A 1 318 ? 0.963 -23.115 9.344 1.00 82.44 318 SER A N 1
ATOM 2504 C CA . SER A 1 318 ? 2.356 -22.752 9.034 1.00 82.44 318 SER A CA 1
ATOM 2505 C C . SER A 1 318 ? 3.020 -23.684 8.010 1.00 82.44 318 SER A C 1
ATOM 2507 O O . SER A 1 318 ? 3.938 -23.268 7.320 1.00 82.44 318 SER A O 1
ATOM 2509 N N . ALA A 1 319 ? 2.559 -24.936 7.896 1.00 83.44 319 ALA A N 1
ATOM 2510 C CA . ALA A 1 319 ? 3.036 -25.884 6.885 1.00 83.44 319 ALA A CA 1
ATOM 2511 C C . ALA A 1 319 ? 2.502 -25.596 5.467 1.00 83.44 319 ALA A C 1
ATOM 2513 O O . ALA A 1 319 ? 3.065 -26.099 4.498 1.00 83.44 319 ALA A O 1
ATOM 2514 N N . ASP A 1 320 ? 1.433 -24.804 5.365 1.00 83.38 320 ASP A N 1
ATOM 2515 C CA . ASP A 1 320 ? 0.800 -24.385 4.112 1.00 83.38 320 ASP A CA 1
ATOM 2516 C C . ASP A 1 320 ? 1.236 -22.968 3.693 1.00 83.38 320 ASP A C 1
ATOM 2518 O O . ASP A 1 320 ? 0.859 -22.498 2.618 1.00 83.38 320 ASP A O 1
ATOM 2522 N N . VAL A 1 321 ? 2.033 -22.284 4.527 1.00 80.00 321 VAL A N 1
ATOM 2523 C CA . VAL A 1 321 ? 2.708 -21.039 4.149 1.00 80.00 321 VAL A CA 1
ATOM 2524 C C . VAL A 1 321 ? 3.677 -21.367 3.017 1.00 80.00 321 VAL A C 1
ATOM 2526 O O . VAL A 1 321 ? 4.553 -22.222 3.152 1.00 80.00 321 VAL A O 1
ATOM 2529 N N . GLY A 1 322 ? 3.462 -20.721 1.872 1.00 77.88 322 GLY A N 1
ATOM 2530 C CA . GLY A 1 322 ? 4.265 -20.934 0.678 1.00 77.88 322 GLY A CA 1
ATOM 2531 C C . GLY A 1 322 ? 5.725 -20.527 0.868 1.00 77.88 322 GLY A C 1
ATOM 2532 O O . GLY A 1 322 ? 6.085 -19.798 1.788 1.00 77.88 322 GLY A O 1
ATOM 2533 N N . VAL A 1 323 ? 6.567 -20.992 -0.053 1.00 81.75 323 VAL A N 1
ATOM 2534 C CA . VAL A 1 323 ? 7.914 -20.450 -0.232 1.00 81.75 323 VAL A CA 1
ATOM 2535 C C . VAL A 1 323 ? 7.778 -19.187 -1.080 1.00 81.75 323 VAL A C 1
ATOM 2537 O O . VAL A 1 323 ? 7.392 -19.268 -2.246 1.00 81.75 323 VAL A O 1
ATOM 2540 N N . PHE A 1 324 ? 8.045 -18.034 -0.476 1.00 86.94 324 PHE A N 1
ATOM 2541 C CA . PHE A 1 324 ? 7.843 -16.705 -1.054 1.00 86.94 324 PHE A CA 1
ATOM 2542 C C . PHE A 1 324 ? 9.157 -15.962 -1.312 1.00 86.94 324 PHE A C 1
ATOM 2544 O O . PHE A 1 324 ? 9.138 -14.769 -1.584 1.00 86.94 324 PHE A O 1
ATOM 2551 N N . ASN A 1 325 ? 10.305 -16.633 -1.242 1.00 83.75 325 ASN A N 1
ATOM 2552 C CA . ASN A 1 325 ? 11.610 -16.024 -1.518 1.00 83.75 325 ASN A CA 1
ATOM 2553 C C . ASN A 1 325 ? 12.120 -16.254 -2.953 1.00 83.75 325 ASN A C 1
ATOM 2555 O O . ASN A 1 325 ? 13.224 -15.844 -3.300 1.00 83.75 325 ASN A O 1
ATOM 2559 N N . GLU A 1 326 ? 11.342 -16.930 -3.797 1.00 80.25 326 GLU A N 1
ATOM 2560 C CA . GLU A 1 326 ? 11.699 -17.189 -5.190 1.00 80.25 326 GLU A CA 1
ATOM 2561 C C . GLU A 1 326 ? 10.513 -16.887 -6.106 1.00 80.25 326 GLU A C 1
ATOM 2563 O O . GLU A 1 326 ? 9.368 -17.232 -5.803 1.00 80.25 326 GLU A O 1
ATOM 2568 N N . THR A 1 327 ? 10.782 -16.273 -7.261 1.00 78.38 327 THR A N 1
ATOM 2569 C CA . THR A 1 327 ? 9.775 -16.164 -8.322 1.00 78.38 327 THR A CA 1
ATOM 2570 C C . THR A 1 327 ? 9.894 -17.336 -9.289 1.00 78.38 327 THR A C 1
ATOM 2572 O O . THR A 1 327 ? 10.972 -17.621 -9.817 1.00 78.38 327 THR A O 1
ATOM 2575 N N . ILE A 1 328 ? 8.757 -17.930 -9.655 1.00 72.19 328 ILE A N 1
ATOM 2576 C CA . ILE A 1 328 ? 8.670 -18.836 -10.805 1.00 72.19 328 ILE A CA 1
ATOM 2577 C C . ILE A 1 328 ? 8.491 -18.007 -12.096 1.00 72.19 328 ILE A C 1
ATOM 2579 O O . ILE A 1 328 ? 7.468 -17.331 -12.235 1.00 72.19 328 ILE A O 1
ATOM 2583 N N . PRO A 1 329 ? 9.437 -18.055 -13.063 1.00 72.19 329 PRO A N 1
ATOM 2584 C CA . PRO A 1 329 ? 9.353 -17.256 -14.284 1.00 72.19 329 PRO A CA 1
ATOM 2585 C C . PRO A 1 329 ? 8.107 -17.597 -15.111 1.00 72.19 329 PRO A C 1
ATOM 2587 O O . PRO A 1 329 ? 7.882 -18.754 -15.478 1.00 72.19 329 PRO A O 1
ATOM 2590 N N . GLY A 1 330 ? 7.320 -16.575 -15.436 1.00 69.19 330 GLY A N 1
ATOM 2591 C CA . GLY A 1 330 ? 6.107 -16.666 -16.244 1.00 69.19 330 GLY A CA 1
ATOM 2592 C C . GLY A 1 330 ? 6.248 -16.040 -17.627 1.00 69.19 330 GLY A C 1
ATOM 2593 O O . GLY A 1 330 ? 7.305 -15.559 -18.037 1.00 69.19 330 GLY A O 1
ATOM 2594 N N . PHE A 1 331 ? 5.140 -16.042 -18.366 1.00 67.44 331 PHE A N 1
ATOM 2595 C CA . PHE A 1 331 ? 5.081 -15.682 -19.786 1.00 67.44 331 PHE A CA 1
ATOM 2596 C C . PHE A 1 331 ? 5.523 -14.242 -20.101 1.00 67.44 331 PHE A C 1
ATOM 2598 O O . PHE A 1 331 ? 5.987 -13.992 -21.213 1.00 67.44 331 PHE A O 1
ATOM 2605 N N . LEU A 1 332 ? 5.426 -13.311 -19.144 1.00 70.38 332 LEU A N 1
ATOM 2606 C CA . LEU A 1 332 ? 5.864 -11.922 -19.331 1.00 70.38 332 LEU A CA 1
ATOM 2607 C C . LEU A 1 332 ? 7.384 -11.729 -19.252 1.00 70.38 332 LEU A C 1
ATOM 2609 O O . LEU A 1 332 ? 7.878 -10.676 -19.636 1.00 70.38 332 LEU A O 1
ATOM 2613 N N . THR A 1 333 ? 8.141 -12.739 -18.822 1.00 65.81 333 THR A N 1
ATOM 2614 C CA . THR A 1 333 ? 9.610 -12.648 -18.729 1.00 65.81 333 THR A CA 1
ATOM 2615 C C . THR A 1 333 ? 10.313 -12.890 -20.065 1.00 65.81 333 THR A C 1
ATOM 2617 O O . THR A 1 333 ? 11.511 -12.654 -20.184 1.00 65.81 333 THR A O 1
ATOM 2620 N N . GLY A 1 334 ? 9.603 -13.410 -21.075 1.00 60.75 334 GLY A N 1
ATOM 2621 C CA . GLY A 1 334 ? 10.214 -13.872 -22.326 1.00 60.75 334 GLY A CA 1
ATOM 2622 C C . GLY A 1 334 ? 11.142 -15.087 -22.161 1.00 60.75 334 GLY A C 1
ATOM 2623 O O . GLY A 1 334 ? 11.766 -15.511 -23.136 1.00 60.75 334 GLY A O 1
ATOM 2624 N N . VAL A 1 335 ? 11.229 -15.670 -20.958 1.00 56.19 335 VAL A N 1
ATOM 2625 C CA . VAL A 1 335 ? 12.079 -16.821 -20.633 1.00 56.19 335 VAL A CA 1
ATOM 2626 C C . VAL A 1 335 ? 11.193 -18.055 -20.400 1.00 56.19 335 VAL A C 1
ATOM 2628 O O . VAL A 1 335 ? 10.324 -18.029 -19.532 1.00 56.19 335 VAL A O 1
ATOM 2631 N N . PRO A 1 336 ? 11.371 -19.164 -21.146 1.00 51.38 336 PRO A N 1
ATOM 2632 C CA . PRO A 1 336 ? 10.680 -20.411 -20.835 1.00 51.38 336 PRO A CA 1
ATOM 2633 C C . PRO A 1 336 ? 11.158 -20.967 -19.485 1.00 51.38 336 PRO A C 1
ATOM 2635 O O . PRO A 1 336 ? 12.345 -20.894 -19.177 1.00 51.38 336 PRO A O 1
ATOM 2638 N N . HIS A 1 337 ? 10.247 -21.593 -18.729 1.00 50.69 337 HIS A N 1
ATOM 2639 C CA . HIS A 1 337 ? 10.410 -22.144 -17.366 1.00 50.69 337 HIS A CA 1
ATOM 2640 C C . HIS A 1 337 ? 11.724 -22.934 -17.098 1.00 50.69 337 HIS A C 1
ATOM 2642 O O . HIS A 1 337 ? 12.138 -23.099 -15.954 1.00 50.69 337 HIS A O 1
ATOM 2648 N N . GLN A 1 338 ? 12.435 -23.402 -18.126 1.00 45.50 338 GLN A N 1
ATOM 2649 C CA . GLN A 1 338 ? 13.597 -24.294 -18.028 1.00 45.50 338 GLN A CA 1
ATOM 2650 C C . GLN A 1 338 ? 14.937 -23.665 -17.587 1.00 45.50 338 GLN A C 1
ATOM 2652 O O . GLN A 1 338 ? 15.988 -24.258 -17.829 1.00 45.50 338 GLN A O 1
ATOM 2657 N N . ARG A 1 339 ? 14.961 -22.506 -16.923 1.00 41.38 339 ARG A N 1
ATOM 2658 C CA . ARG A 1 339 ? 16.196 -21.979 -16.309 1.00 41.38 339 ARG A CA 1
ATOM 2659 C C . ARG A 1 339 ? 15.962 -21.468 -14.891 1.00 41.38 339 ARG A C 1
ATOM 2661 O O . ARG A 1 339 ? 16.096 -20.280 -14.635 1.00 41.38 339 ARG A O 1
ATOM 2668 N N . SER A 1 340 ? 15.657 -22.377 -13.968 1.00 37.31 340 SER A N 1
ATOM 2669 C CA . SER A 1 340 ? 16.056 -22.167 -12.572 1.00 37.31 340 SER A CA 1
ATOM 2670 C C . SER A 1 340 ? 17.532 -22.592 -12.424 1.00 37.31 340 SER A C 1
ATOM 2672 O O . SER A 1 340 ? 17.909 -23.608 -13.019 1.00 37.31 340 SER A O 1
ATOM 2674 N N . PRO A 1 341 ? 18.400 -21.859 -11.693 1.00 38.09 341 PRO A N 1
ATOM 2675 C CA . PRO A 1 341 ? 19.799 -22.248 -11.468 1.00 38.09 341 PRO A CA 1
ATOM 2676 C C . PRO A 1 341 ? 19.954 -23.532 -10.640 1.00 38.09 341 PRO A C 1
ATOM 2678 O O . PRO A 1 341 ? 21.057 -24.073 -10.539 1.00 38.09 341 PRO A O 1
ATOM 2681 N N . HIS A 1 342 ? 18.870 -24.046 -10.063 1.00 39.91 342 HIS A N 1
ATOM 2682 C CA . HIS A 1 342 ? 18.889 -25.277 -9.292 1.00 39.91 342 HIS A CA 1
ATOM 2683 C C . HIS A 1 342 ? 18.395 -26.446 -10.146 1.00 39.91 342 HIS A C 1
ATOM 2685 O O . HIS A 1 342 ? 17.213 -26.601 -10.444 1.00 39.91 342 HIS A O 1
ATOM 2691 N N . GLY A 1 343 ? 19.360 -27.263 -10.581 1.00 30.86 343 GLY A N 1
ATOM 2692 C CA . GLY A 1 343 ? 19.111 -28.556 -11.210 1.00 30.86 343 GLY A CA 1
ATOM 2693 C C . GLY A 1 343 ? 18.280 -29.487 -10.313 1.00 30.86 343 GLY A C 1
ATOM 2694 O O . GLY A 1 343 ? 18.144 -29.244 -9.114 1.00 30.86 343 GLY A O 1
ATOM 2695 N N . PRO A 1 344 ? 17.725 -30.569 -10.882 1.00 30.80 344 PRO A N 1
ATOM 2696 C CA . PRO A 1 344 ? 16.731 -31.391 -10.214 1.00 30.80 344 PRO A CA 1
ATOM 2697 C C . PRO A 1 344 ? 17.363 -32.093 -9.013 1.00 30.80 344 PRO A C 1
ATOM 2699 O O . PRO A 1 344 ? 18.194 -32.991 -9.169 1.00 30.80 344 PRO A O 1
ATOM 2702 N N . THR A 1 345 ? 16.945 -31.724 -7.805 1.00 31.44 345 THR A N 1
ATOM 2703 C CA . THR A 1 345 ? 17.121 -32.592 -6.647 1.00 31.44 345 THR A CA 1
ATOM 2704 C C . THR A 1 345 ? 16.170 -33.768 -6.826 1.00 31.44 345 THR A C 1
ATOM 2706 O O . THR A 1 345 ? 14.957 -33.700 -6.654 1.00 31.44 345 THR A O 1
ATOM 2709 N N . SER A 1 346 ? 16.742 -34.882 -7.260 1.00 35.06 346 SER A N 1
ATOM 2710 C CA . SER A 1 346 ? 16.089 -36.177 -7.259 1.00 35.06 346 SER A CA 1
ATOM 2711 C C . SER A 1 346 ? 15.678 -36.561 -5.835 1.00 35.06 346 SER A C 1
ATOM 2713 O O . SER A 1 346 ? 16.538 -36.764 -4.975 1.00 35.06 346 SER A O 1
ATOM 2715 N N . SER A 1 347 ? 14.381 -36.751 -5.600 1.00 26.53 347 SER A N 1
ATOM 2716 C CA . SER A 1 347 ? 13.888 -37.700 -4.597 1.00 26.53 347 SER A CA 1
ATOM 2717 C C . SER A 1 347 ? 12.492 -38.225 -4.949 1.00 26.53 347 SER A C 1
ATOM 2719 O O . SER A 1 347 ? 11.802 -37.629 -5.775 1.00 26.53 347 SER A O 1
ATOM 2721 N N . PRO A 1 348 ? 12.129 -39.425 -4.464 1.00 35.00 348 PRO A N 1
ATOM 2722 C CA . PRO A 1 348 ? 11.549 -40.439 -5.330 1.00 35.00 348 PRO A CA 1
ATOM 2723 C C . PRO A 1 348 ? 10.015 -40.462 -5.328 1.00 35.00 348 PRO A C 1
ATOM 2725 O O . PRO A 1 348 ? 9.359 -40.318 -4.302 1.00 35.00 348 PRO A O 1
ATOM 2728 N N . SER A 1 349 ? 9.480 -40.733 -6.520 1.00 32.97 349 SER A N 1
ATOM 2729 C CA . SER A 1 349 ? 8.275 -41.523 -6.800 1.00 32.97 349 SER A CA 1
ATOM 2730 C C . SER A 1 349 ? 7.156 -41.516 -5.750 1.00 32.97 349 SER A C 1
ATOM 2732 O O . SER A 1 349 ? 7.123 -42.394 -4.895 1.00 32.97 349 SER A O 1
ATOM 2734 N N . HIS A 1 350 ? 6.148 -40.668 -5.944 1.00 30.45 350 HIS A N 1
ATOM 2735 C CA . HIS A 1 350 ? 4.751 -41.081 -5.776 1.00 30.45 350 HIS A CA 1
ATOM 2736 C C . HIS A 1 350 ? 3.988 -40.662 -7.031 1.00 30.45 350 HIS A C 1
ATOM 2738 O O . HIS A 1 350 ? 3.543 -39.531 -7.193 1.00 30.45 350 HIS A O 1
ATOM 2744 N N . ALA A 1 351 ? 3.944 -41.599 -7.974 1.00 30.72 351 ALA A N 1
ATOM 2745 C CA . ALA A 1 351 ? 3.103 -41.530 -9.149 1.00 30.72 351 ALA A CA 1
ATOM 2746 C C . ALA A 1 351 ? 1.632 -41.774 -8.773 1.00 30.72 351 ALA A C 1
ATOM 2748 O O . ALA A 1 351 ? 1.346 -42.520 -7.835 1.00 30.72 351 ALA A O 1
ATOM 2749 N N . ASN A 1 352 ? 0.755 -41.247 -9.634 1.00 31.09 352 ASN A N 1
ATOM 2750 C CA . ASN A 1 352 ? -0.696 -41.454 -9.758 1.00 31.09 352 ASN A CA 1
ATOM 2751 C C . ASN A 1 352 ? -1.522 -40.411 -8.978 1.00 31.09 352 ASN A C 1
ATOM 2753 O O . ASN A 1 352 ? -1.416 -40.307 -7.769 1.00 31.09 352 ASN A O 1
ATOM 2757 N N . ALA A 1 353 ? -2.366 -39.593 -9.610 1.00 29.23 353 ALA A N 1
ATOM 2758 C CA . ALA A 1 353 ? -3.325 -39.976 -10.637 1.00 29.23 353 ALA A CA 1
ATOM 2759 C C . ALA A 1 353 ? -3.496 -38.908 -11.735 1.00 29.23 353 ALA A C 1
ATOM 2761 O O . ALA A 1 353 ? -3.978 -37.806 -11.491 1.00 29.23 353 ALA A O 1
ATOM 2762 N N . PHE A 1 354 ? -3.173 -39.289 -12.972 1.00 28.20 354 PHE A N 1
ATOM 2763 C CA . PHE A 1 354 ? -3.745 -38.680 -14.169 1.00 28.20 354 PHE A CA 1
ATOM 2764 C C . PHE A 1 354 ? -5.113 -39.322 -14.423 1.00 28.20 354 PHE A C 1
ATOM 2766 O O . PHE A 1 354 ? -5.209 -40.541 -14.565 1.00 28.20 354 PHE A O 1
ATOM 2773 N N . VAL A 1 355 ? -6.163 -38.507 -14.508 1.00 32.69 355 VAL A N 1
ATOM 2774 C CA . VAL A 1 355 ? -7.463 -38.910 -15.059 1.00 32.69 355 VAL A CA 1
ATOM 2775 C C . VAL A 1 355 ? -7.420 -38.630 -16.565 1.00 32.69 355 VAL A C 1
ATOM 2777 O O . VAL A 1 355 ? -7.274 -37.466 -16.942 1.00 32.69 355 VAL A O 1
ATOM 2780 N N . PRO A 1 356 ? -7.511 -39.634 -17.457 1.00 32.38 356 PRO A N 1
ATOM 2781 C CA . PRO A 1 356 ? -7.556 -39.369 -18.885 1.00 32.38 356 PRO A CA 1
ATOM 2782 C C . PRO A 1 356 ? -8.975 -38.964 -19.301 1.00 32.38 356 PRO A C 1
ATOM 2784 O O . PRO A 1 356 ? -9.953 -39.658 -19.024 1.00 32.38 356 PRO A O 1
ATOM 2787 N N . LEU A 1 357 ? -9.066 -37.838 -20.009 1.00 31.95 357 LEU A N 1
ATOM 2788 C CA . LEU A 1 357 ? -10.236 -37.426 -20.779 1.00 31.95 357 LEU A CA 1
ATOM 2789 C C . LEU A 1 357 ? -10.541 -38.488 -21.846 1.00 31.95 357 LEU A C 1
ATOM 2791 O O . LEU A 1 357 ? -9.772 -38.662 -22.791 1.00 31.95 357 LEU A O 1
ATOM 2795 N N . SER A 1 358 ? -11.668 -39.190 -21.712 1.00 31.58 358 SER A N 1
ATOM 2796 C CA . SER A 1 358 ? -12.194 -40.043 -22.776 1.00 31.58 358 SER A CA 1
ATOM 2797 C C . SER A 1 358 ? -12.946 -39.193 -23.799 1.00 31.58 358 SER A C 1
ATOM 2799 O O . SER A 1 358 ? -14.017 -38.652 -23.520 1.00 31.58 358 SER A O 1
ATOM 2801 N N . THR A 1 359 ? -12.403 -39.115 -25.005 1.00 37.31 359 THR A N 1
ATOM 2802 C CA . THR A 1 359 ? -13.102 -38.696 -26.218 1.00 37.31 359 THR A CA 1
ATOM 2803 C C . THR A 1 359 ? -14.253 -39.657 -26.511 1.00 37.31 359 THR A C 1
ATOM 2805 O O . THR A 1 359 ? -14.050 -40.836 -26.784 1.00 37.31 359 THR A O 1
ATOM 2808 N N . SER A 1 360 ? -15.484 -39.154 -26.494 1.00 33.62 360 SER A N 1
ATOM 2809 C CA . SER A 1 360 ? -16.629 -39.814 -27.122 1.00 33.62 360 SER A CA 1
ATOM 2810 C C . SER A 1 360 ? -17.306 -38.815 -28.049 1.00 33.62 360 SER A C 1
ATOM 2812 O O . SER A 1 360 ? -17.991 -37.894 -27.615 1.00 33.62 360 SER A O 1
ATOM 2814 N N . CYS A 1 361 ? -17.044 -38.996 -29.345 1.00 31.89 361 CYS A N 1
ATOM 2815 C CA . CYS A 1 361 ? -17.793 -38.393 -30.437 1.00 31.89 361 CYS A CA 1
ATOM 2816 C C . CYS A 1 361 ? -19.267 -38.789 -30.314 1.00 31.89 361 CYS A C 1
ATOM 2818 O O . CYS A 1 361 ? -19.598 -39.967 -30.442 1.00 31.89 361 CYS A O 1
ATOM 2820 N N . LEU A 1 362 ? -20.150 -37.810 -30.120 1.00 33.22 362 LEU A N 1
ATOM 2821 C CA . LEU A 1 362 ? -21.578 -37.991 -30.336 1.00 33.22 362 LEU A CA 1
ATOM 2822 C C . LEU A 1 362 ? -21.892 -37.589 -31.785 1.00 33.22 362 LEU A C 1
ATOM 2824 O O . LEU A 1 362 ? -21.878 -36.412 -32.138 1.00 33.22 362 LEU A O 1
ATOM 2828 N N . LEU A 1 363 ? -22.131 -38.593 -32.629 1.00 33.22 363 LEU A N 1
ATOM 2829 C CA . LEU A 1 363 ? -22.735 -38.430 -33.949 1.00 33.22 363 LEU A CA 1
ATOM 2830 C C . LEU A 1 363 ? -24.165 -37.895 -33.796 1.00 33.22 363 LEU A C 1
ATOM 2832 O O . LEU A 1 363 ? -24.995 -38.535 -33.152 1.00 33.22 363 LEU A O 1
ATOM 2836 N N . VAL A 1 364 ? -24.470 -36.775 -34.454 1.00 33.84 364 VAL A N 1
ATOM 2837 C CA . VAL A 1 364 ? -25.843 -36.307 -34.689 1.00 33.84 364 VAL A CA 1
ATOM 2838 C C . VAL A 1 364 ? -26.023 -36.019 -36.186 1.00 33.84 364 VAL A C 1
ATOM 2840 O O . VAL A 1 364 ? -25.557 -35.017 -36.710 1.00 33.84 364 VAL A O 1
ATOM 2843 N N . THR A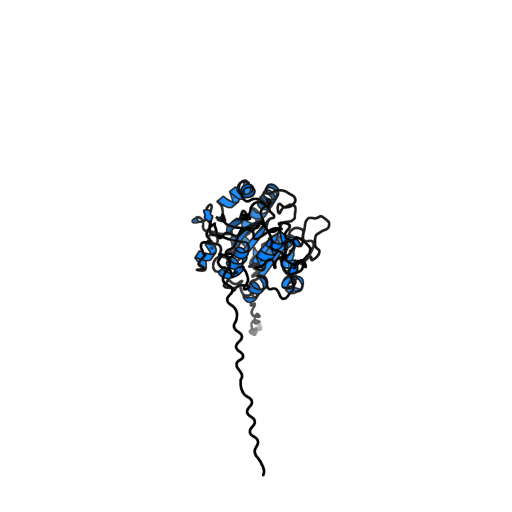 1 365 ? -26.693 -36.978 -36.829 1.00 32.28 365 THR A N 1
ATOM 2844 C CA . THR A 1 365 ? -27.721 -36.879 -37.885 1.00 32.28 365 THR A CA 1
ATOM 2845 C C . THR A 1 365 ? -27.472 -36.045 -39.151 1.00 32.28 365 THR A C 1
ATOM 2847 O O . THR A 1 365 ? -27.599 -34.827 -39.137 1.00 32.28 365 THR A O 1
ATOM 2850 N N . ILE A 1 366 ? -27.376 -36.731 -40.300 1.00 31.98 366 ILE A N 1
ATOM 2851 C CA . ILE A 1 366 ? -27.980 -36.268 -41.562 1.00 31.98 366 ILE A CA 1
ATOM 2852 C C . ILE A 1 366 ? -28.727 -37.451 -42.193 1.00 31.98 366 ILE A C 1
ATOM 2854 O O . ILE A 1 366 ? -28.117 -38.414 -42.653 1.00 31.98 366 ILE A O 1
ATOM 2858 N N . ALA A 1 367 ? -30.058 -37.374 -42.200 1.00 33.22 367 ALA A N 1
ATOM 2859 C CA . ALA A 1 367 ? -30.934 -38.247 -42.970 1.00 33.22 367 ALA A CA 1
ATOM 2860 C C . ALA A 1 367 ? -31.283 -37.547 -44.292 1.00 33.22 367 ALA A C 1
ATOM 2862 O O . ALA A 1 367 ? -31.859 -36.462 -44.272 1.00 33.22 367 ALA A O 1
ATOM 2863 N N . PHE A 1 368 ? -30.965 -38.170 -45.427 1.00 33.72 368 PHE A N 1
ATOM 2864 C CA . PHE A 1 368 ? -31.530 -37.816 -46.730 1.00 33.72 368 PHE A CA 1
ATOM 2865 C C . PHE A 1 368 ? -32.354 -39.000 -47.237 1.00 33.72 368 PHE A C 1
ATOM 2867 O O . PHE A 1 368 ? -31.820 -40.065 -47.536 1.00 33.72 368 PHE A O 1
ATOM 2874 N N . ILE A 1 369 ? -33.669 -38.797 -47.310 1.00 34.62 369 ILE A N 1
ATOM 2875 C CA . ILE A 1 369 ? -34.606 -39.644 -48.047 1.00 34.62 369 ILE A CA 1
ATOM 2876 C C . ILE A 1 369 ? -34.699 -39.069 -49.461 1.00 34.62 369 ILE A C 1
ATOM 2878 O O . ILE A 1 369 ? -35.051 -37.903 -49.626 1.00 34.62 369 ILE A O 1
ATOM 2882 N N . ALA A 1 370 ? -34.436 -39.897 -50.470 1.00 38.75 370 ALA A N 1
ATOM 2883 C CA . ALA A 1 370 ? -34.841 -39.645 -51.847 1.00 38.75 370 ALA A CA 1
ATOM 2884 C C . ALA A 1 370 ? -35.574 -40.884 -52.388 1.00 38.75 370 ALA A C 1
ATOM 2886 O O . ALA A 1 370 ? -34.974 -41.939 -52.575 1.00 38.75 370 ALA A O 1
ATOM 2887 N N . ALA A 1 371 ? -36.881 -40.744 -52.623 1.00 40.59 371 ALA A N 1
ATOM 2888 C CA . ALA A 1 371 ? -37.575 -41.438 -53.711 1.00 40.59 371 ALA A CA 1
ATOM 2889 C C . ALA A 1 371 ? -37.162 -40.734 -55.029 1.00 40.59 371 ALA A C 1
ATOM 2891 O O . ALA A 1 371 ? -36.844 -39.549 -54.986 1.00 40.59 371 ALA A O 1
ATOM 2892 N N . THR A 1 372 ? -37.096 -41.358 -56.211 1.00 41.03 372 THR A N 1
ATOM 2893 C CA . THR A 1 372 ? -38.163 -42.090 -56.919 1.00 41.03 372 THR A CA 1
ATOM 2894 C C . THR A 1 372 ? -37.575 -42.809 -58.174 1.00 41.03 372 THR A C 1
ATOM 2896 O O . THR A 1 372 ? -36.569 -42.345 -58.703 1.00 41.03 372 THR A O 1
ATOM 2899 N N . ILE A 1 373 ? -38.311 -43.812 -58.708 1.00 37.59 373 ILE A N 1
ATOM 2900 C CA . ILE A 1 373 ? -38.303 -44.410 -60.084 1.00 37.59 373 ILE A CA 1
ATOM 2901 C C . ILE A 1 373 ? -37.177 -45.450 -60.338 1.00 37.59 373 ILE A C 1
ATOM 2903 O O . ILE A 1 373 ? -36.007 -45.104 -60.248 1.00 37.59 373 ILE A O 1
ATOM 2907 N N . VAL A 1 374 ? -37.416 -46.748 -60.603 1.00 42.66 374 VAL A N 1
ATOM 2908 C CA . VAL A 1 374 ? -38.321 -47.460 -61.547 1.00 42.66 374 VAL A CA 1
ATOM 2909 C C . VAL A 1 374 ? -38.987 -48.664 -60.882 1.00 42.66 374 VAL A C 1
ATOM 2911 O O . VAL A 1 374 ? -38.293 -49.346 -60.096 1.00 42.66 374 VAL A O 1
#

pLDDT: mean 84.22, std 22.45, range [26.53, 98.88]

InterPro domains:
  IPR007312 Phosphoesterase [PF04185] (55-286)
  IPR007312 Phosphoesterase [PTHR31956] (7-308)
  IPR017850 Alkaline-phosphatase-like, core domain superfamily [G3DSA:3.40.720.10] (20-323)